Protein AF-A0A8H7RGZ1-F1 (afdb_monomer_lite)

Secondary structure (DSSP, 8-state):
-----------PPPPPP-----------------------------------------------------B-TTT--B--TTT-TTS--HHHHHHHHS-----BHHHHHHHHTGGGT--HHHHHHHHHHTTEEEEEEEEEPTT-S-EEEEEEEEEHHHHHHHHHHS-EEETTEESSSSEEEEEPBPP-----------HHHHHHHHHHHHHHHHHTSS-TTHHHHH--EEE--HHHHHHHTS-TTT-GGGGGGHHHHTTT-EEE-SS-EEEEEEEEEEES-TTT-TT----GGGS-SSTT--EEEEEEEESSSSEEEEEEEE-SSEEEEEEEEEEESSS-EEEESSS---SS----TTT-EEEEEHHHHHHHHHHHHHT--PPP-GGGS----S-TTSGGGGS--EEE-GGG-STTTSPP-TTTGGGS-STTTT--TT-HHHHHHHHHHHHHHHHHHSTTEEESTTTHHHHHHHHHHHHHHTT-GGGHHHHHHHHHHHHHHHHHSEEEHHHHHHHHTTHHHHHHTHHHHHHHHHHHHHHHHHHHHHHH-

Foldseek 3Di:
DYDDDDDDDDDDDDDDDDDDDDDDDDDDDDDDDDDDDDDDDDDDDDDDDDDDDDDDDDDDDDDPDDPQLLAQLQQRHGDDSVPCPPSHDPVRVVVVPDDDDAAAQLRLLCVQCVVPPDDSVRSSVCLVVQQWWWKWKWADDRPDPDTDIHIHTDRLVRVVVVPVVFDAPDLFAGDRHSMTIGTHDYDPDDDPDDDDDDPPVVVVSQVSLVLNQCSNFLFNQLCVQQADKDFDDQLVLCLQLPQCVVPLLLLLLPFLQQAQKWKDDPPWIKGQFKKFKAWCDCVSAVPHDVDPPQEDPDQSDKFWAFDFDDPVHGTATWTWTDHPTMIMTRQWMWITHNAIFIHHGRHDDDPDRDDDRVRITIMTHPVSVVVSSVCVVVVHHDDDDLLLADQDLDDLLDLNNLDSRMDGNPLQSDLLQHQDHLQSLLVDDQPQLQHDPLGLSNLLSPVVVLQSCCVVPPVQKDFPVSCVVSCVVCVVSLVVCVPPPVCVLVNQLVVVLVVVCVVPRIDRSSVSCVVRVSSVSRVVNPVSSVSNRVSSRVVNSVSSSVVRD

Organism: NCBI:txid64648

Sequence (549 aa):
MPQDPTQDSDKSSQPLQVSKDIKFKVKDVSEAEDQGEDQGEDQGEDQGEDQGEDQGDENEQLSCQPANRSYCMYCFVKIHPTRNKSGICQKCKKRKFENCSSFTFAEGSKRALLQANFDSNQAIQYAMLGKCQPVKLEFFKQQSEDVVEMECLLSNEAALKLSSSIPFKSDLVSGVIPSRVSFSTEDKTKLLTTNNNNNIQDQSNHEAVFQMSIRNSAVPSLINKLGPYKMIGKDILNVLNFDYRQNPRLLSLIPSVFDGAIIQDNYFTLLILTSEVYSRSNNVDSHSESTEFSLPNEPEEISCGIYLKSDGGVEVPKLIIGTTTLNLLIVSSVEVGKVVEANVGPGVKFSKNKLNSSICRILIRTDCEEKALEQFENGTQDKTSLDNLRQMTSHFTKMSTYKTWRSSLDKFSTPLTMPATSFTLCSLPSNGYGFGPDSLALISSHLLQLFALAVMNHKSILQEADMEDYFVEYGPILSTKAKLRDWENLIKINTNLKTEIEKNGFINIIEFCHKNQVSSMAKGLSSVISTANVKICKNIEDKFISLYK

pLDDT: mean 81.57, std 20.49, range [30.77, 98.69]

Structure (mmCIF, N/CA/C/O backbone):
data_AF-A0A8H7RGZ1-F1
#
_entry.id   AF-A0A8H7RGZ1-F1
#
loop_
_atom_site.group_PDB
_atom_site.id
_atom_site.type_symbol
_atom_site.label_atom_id
_atom_site.label_alt_id
_atom_site.label_comp_id
_atom_site.label_asym_id
_atom_site.label_entity_id
_atom_site.label_seq_id
_atom_site.pdbx_PDB_ins_code
_atom_site.Cartn_x
_atom_site.Cartn_y
_atom_site.Cartn_z
_atom_site.occupancy
_atom_site.B_iso_or_equiv
_atom_site.auth_seq_id
_atom_site.auth_comp_id
_atom_site.auth_asym_id
_atom_site.auth_atom_id
_atom_site.pdbx_PDB_model_num
ATOM 1 N N . MET A 1 1 ? -53.041 48.632 -4.807 1.00 34.84 1 MET A N 1
ATOM 2 C CA . MET A 1 1 ? -52.870 49.811 -3.922 1.00 34.84 1 MET A CA 1
ATOM 3 C C . MET A 1 1 ? -51.431 49.800 -3.404 1.00 34.84 1 MET A C 1
ATOM 5 O O . MET A 1 1 ? -50.909 48.703 -3.278 1.00 34.84 1 MET A O 1
ATOM 9 N N . PRO A 1 2 ? -50.760 50.955 -3.261 1.00 54.50 2 PRO A N 1
ATOM 10 C CA . PRO A 1 2 ? -49.769 51.386 -4.259 1.00 54.50 2 PRO A CA 1
ATOM 11 C C . PRO A 1 2 ? -48.344 51.654 -3.704 1.00 54.50 2 PRO A C 1
ATOM 13 O O . PRO A 1 2 ? -48.144 51.606 -2.499 1.00 54.50 2 PRO A O 1
ATOM 16 N N . GLN A 1 3 ? -47.448 52.042 -4.630 1.00 35.94 3 GLN A N 1
ATOM 17 C CA . GLN A 1 3 ? -46.237 52.891 -4.505 1.00 35.94 3 GLN A CA 1
ATOM 18 C C . GLN A 1 3 ? -44.843 52.266 -4.240 1.00 35.94 3 GLN A C 1
ATOM 20 O O . GLN A 1 3 ? -44.547 51.763 -3.163 1.00 35.94 3 GLN A O 1
ATOM 25 N N . ASP A 1 4 ? -43.986 52.430 -5.261 1.00 45.44 4 ASP A N 1
ATOM 26 C CA . ASP A 1 4 ? -42.522 52.672 -5.238 1.00 45.44 4 ASP A CA 1
ATOM 27 C C . ASP A 1 4 ? -42.153 53.877 -4.329 1.00 45.44 4 ASP A C 1
ATOM 29 O O . ASP A 1 4 ? -43.046 54.713 -4.132 1.00 45.44 4 ASP A O 1
ATOM 33 N N . PRO A 1 5 ? -40.894 54.083 -3.837 1.00 59.34 5 PRO A N 1
ATOM 34 C CA . PRO A 1 5 ? -39.700 54.163 -4.705 1.00 59.34 5 PRO A CA 1
ATOM 35 C C . PRO A 1 5 ? -38.292 53.832 -4.117 1.00 59.34 5 PRO A C 1
ATOM 37 O O . PRO A 1 5 ? -38.061 53.705 -2.918 1.00 59.34 5 PRO A O 1
ATOM 40 N N . THR A 1 6 ? -37.341 53.779 -5.057 1.00 50.62 6 THR A N 1
ATOM 41 C CA . THR A 1 6 ? -35.862 53.901 -5.027 1.00 50.62 6 THR A CA 1
ATOM 42 C C . THR A 1 6 ? -35.204 54.801 -3.962 1.00 50.62 6 THR A C 1
ATOM 44 O O . THR A 1 6 ? -35.704 55.901 -3.733 1.00 50.62 6 THR A O 1
ATOM 47 N N . GLN A 1 7 ? -33.981 54.446 -3.509 1.00 39.50 7 GLN A N 1
ATOM 48 C CA . GLN A 1 7 ? -32.780 55.317 -3.593 1.00 39.50 7 GLN A CA 1
ATOM 49 C C . GLN A 1 7 ? -31.446 54.646 -3.183 1.00 39.50 7 GLN A C 1
ATOM 51 O O . GLN A 1 7 ? -31.382 53.854 -2.245 1.00 39.50 7 GLN A O 1
ATOM 56 N N . ASP A 1 8 ? -30.399 55.032 -3.919 1.00 41.34 8 ASP A N 1
ATOM 57 C CA . ASP A 1 8 ? -28.975 54.683 -3.836 1.00 41.34 8 ASP A CA 1
ATOM 58 C C . ASP A 1 8 ? -28.257 55.093 -2.537 1.00 41.34 8 ASP A C 1
ATOM 60 O O . ASP A 1 8 ? -28.586 56.103 -1.918 1.00 41.34 8 ASP A O 1
ATOM 64 N N . SER A 1 9 ? -27.155 54.401 -2.211 1.00 37.19 9 SER A N 1
ATOM 65 C CA . SER A 1 9 ? -25.931 55.092 -1.765 1.00 37.19 9 SER A CA 1
ATOM 66 C C . SER A 1 9 ? -24.658 54.251 -1.936 1.00 37.19 9 SER A C 1
ATOM 68 O O . SER A 1 9 ? -24.521 53.147 -1.409 1.00 37.19 9 SER A O 1
ATOM 70 N N . ASP A 1 10 ? -23.717 54.853 -2.661 1.00 37.94 10 ASP A N 1
ATOM 71 C CA . ASP A 1 10 ? -22.305 54.514 -2.808 1.00 37.94 10 ASP A CA 1
ATOM 72 C C . ASP A 1 10 ? -21.583 54.264 -1.478 1.00 37.94 10 ASP A C 1
ATOM 74 O O . ASP A 1 10 ? -21.657 55.086 -0.559 1.00 37.94 10 ASP A O 1
ATOM 78 N N . LYS A 1 11 ? -20.730 53.229 -1.432 1.00 39.59 11 LYS A N 1
ATOM 79 C CA . LYS A 1 11 ? -19.515 53.262 -0.605 1.00 39.59 11 LYS A CA 1
ATOM 80 C C . LYS A 1 11 ? -18.303 52.725 -1.353 1.00 39.59 11 LYS A C 1
ATOM 82 O O . LYS A 1 11 ? -18.239 51.579 -1.788 1.00 39.59 11 LYS A O 1
ATOM 87 N N . SER A 1 12 ? -17.342 53.630 -1.446 1.00 34.97 12 SER A N 1
ATOM 88 C CA . SER A 1 12 ? -16.018 53.527 -2.020 1.00 34.97 12 SER A CA 1
ATOM 89 C C . SER A 1 12 ? -15.136 52.485 -1.330 1.00 34.97 12 SER A C 1
ATOM 91 O O . SER A 1 12 ? -15.039 52.392 -0.107 1.00 34.97 12 SER A O 1
ATOM 93 N N . SER A 1 13 ? -14.432 51.731 -2.164 1.00 36.06 13 SER A N 1
ATOM 94 C CA . SER A 1 13 ? -13.333 50.836 -1.828 1.00 36.06 13 SER A CA 1
ATOM 95 C C . SER A 1 13 ? -12.060 51.624 -1.490 1.00 36.06 13 SER A C 1
ATOM 97 O O . SER A 1 13 ? -11.525 52.335 -2.341 1.00 36.06 13 SER A O 1
ATOM 99 N N . GLN A 1 14 ? -11.546 51.460 -0.268 1.00 38.09 14 GLN A N 1
ATOM 100 C CA . GLN A 1 14 ? -10.175 51.828 0.105 1.00 38.09 14 GLN A CA 1
ATOM 101 C C . GLN A 1 14 ? -9.257 50.592 0.038 1.00 38.09 14 GLN A C 1
ATOM 103 O O . GLN A 1 14 ? -9.664 49.521 0.495 1.00 38.09 14 GLN A O 1
ATOM 108 N N . PRO A 1 15 ? -8.024 50.704 -0.488 1.00 36.62 15 PRO A N 1
ATOM 109 C CA . PRO A 1 15 ? -7.062 49.608 -0.481 1.00 36.62 15 PRO A CA 1
ATOM 110 C C . PRO A 1 15 ? -6.310 49.518 0.857 1.00 36.62 15 PRO A C 1
ATOM 112 O O . PRO A 1 15 ? -5.770 50.504 1.359 1.00 36.62 15 PRO A O 1
ATOM 115 N N . LEU A 1 16 ? -6.242 48.302 1.405 1.00 34.31 16 LEU A N 1
ATOM 116 C CA . LEU A 1 16 ? -5.411 47.941 2.553 1.00 34.31 16 LEU A CA 1
ATOM 117 C C . LEU A 1 16 ? -3.921 48.052 2.195 1.00 34.31 16 LEU A C 1
ATOM 119 O O . LEU A 1 16 ? -3.409 47.321 1.348 1.00 34.31 16 LEU A O 1
ATOM 123 N N . GLN A 1 17 ? -3.225 48.958 2.881 1.00 32.41 17 GLN A N 1
ATOM 124 C CA . GLN A 1 17 ? -1.767 48.993 2.960 1.00 32.41 17 GLN A CA 1
ATOM 125 C C . GLN A 1 17 ? -1.276 47.813 3.809 1.00 32.41 17 GLN A C 1
ATOM 127 O O . GLN A 1 17 ? -1.617 47.713 4.986 1.00 32.41 17 GLN A O 1
ATOM 132 N N . VAL A 1 18 ? -0.440 46.945 3.236 1.00 37.47 18 VAL A N 1
ATOM 133 C CA . VAL A 1 18 ? 0.321 45.937 3.989 1.00 37.47 18 VAL A CA 1
ATOM 134 C C . VAL A 1 18 ? 1.748 46.449 4.167 1.00 37.47 18 VAL A C 1
ATOM 136 O O . VAL A 1 18 ? 2.496 46.624 3.204 1.00 37.47 18 VAL A O 1
ATOM 139 N N . SER A 1 19 ? 2.111 46.723 5.418 1.00 33.00 19 SER A N 1
ATOM 140 C CA . SER A 1 19 ? 3.448 47.130 5.838 1.00 33.00 19 SER A CA 1
ATOM 141 C C . SER A 1 19 ? 4.365 45.920 6.047 1.00 33.00 19 SER A C 1
ATOM 143 O O . SER A 1 19 ? 4.074 45.046 6.856 1.00 33.00 19 SER A O 1
ATOM 145 N N . LYS A 1 20 ? 5.467 45.927 5.296 1.00 36.19 20 LYS A N 1
ATOM 146 C CA . LYS A 1 20 ? 6.879 45.738 5.681 1.00 36.19 20 LYS A CA 1
ATOM 147 C C . LYS A 1 20 ? 7.283 44.887 6.909 1.00 36.19 20 LYS A C 1
ATOM 149 O O . LYS A 1 20 ? 6.821 45.085 8.025 1.00 36.19 20 LYS A O 1
ATOM 154 N N . ASP A 1 21 ? 8.354 44.131 6.638 1.00 32.66 21 ASP A N 1
ATOM 155 C CA . ASP A 1 21 ? 9.477 43.735 7.505 1.00 32.66 21 ASP A CA 1
ATOM 156 C C . ASP A 1 21 ? 9.348 42.461 8.357 1.00 32.66 21 ASP A C 1
ATOM 158 O O . ASP A 1 21 ? 9.073 42.495 9.553 1.00 32.66 21 ASP A O 1
ATOM 162 N N . ILE A 1 22 ? 9.737 41.324 7.762 1.00 31.81 22 ILE A N 1
ATOM 163 C CA . ILE A 1 22 ? 10.218 40.147 8.501 1.00 31.81 22 ILE A CA 1
ATOM 164 C C . ILE A 1 22 ? 11.738 40.059 8.319 1.00 31.81 22 ILE A C 1
ATOM 166 O O . ILE A 1 22 ? 12.242 39.716 7.251 1.00 31.81 22 ILE A O 1
ATOM 170 N N . LYS A 1 23 ? 12.474 40.390 9.386 1.00 31.72 23 LYS A N 1
ATOM 171 C CA . LYS A 1 23 ? 13.922 40.173 9.515 1.00 31.72 23 LYS A CA 1
ATOM 172 C C . LYS A 1 23 ? 14.177 38.736 9.974 1.00 31.72 23 LYS A C 1
ATOM 174 O O . LYS A 1 23 ? 13.813 38.381 11.092 1.00 31.72 23 LYS A O 1
ATOM 179 N N . PHE A 1 24 ? 14.862 37.939 9.157 1.00 30.77 24 PHE A N 1
ATOM 180 C CA . PHE A 1 24 ? 15.438 36.667 9.594 1.00 30.77 24 PHE A CA 1
ATOM 181 C C . PHE A 1 24 ? 16.748 36.927 10.349 1.00 30.77 24 PHE A C 1
ATOM 183 O O . PHE A 1 24 ? 17.701 37.469 9.792 1.00 30.77 24 PHE A O 1
ATOM 190 N N . LYS A 1 25 ? 16.790 36.548 11.631 1.00 31.67 25 LYS A N 1
ATOM 191 C CA . LYS A 1 25 ? 18.030 36.407 12.405 1.00 31.67 25 LYS A CA 1
ATOM 192 C C . LYS A 1 25 ? 18.551 34.986 12.197 1.00 31.67 25 LYS A C 1
ATOM 194 O O . LYS A 1 25 ? 17.962 34.038 12.708 1.00 31.67 25 LYS A O 1
ATOM 199 N N . VAL A 1 26 ? 19.647 34.868 11.458 1.00 32.03 26 VAL A N 1
ATOM 200 C CA . VAL A 1 26 ? 20.507 33.681 11.452 1.00 32.03 26 VAL A CA 1
ATOM 201 C C . VAL A 1 26 ? 21.224 33.653 12.802 1.00 32.03 26 VAL A C 1
ATOM 203 O O . VAL A 1 26 ? 21.794 34.661 13.220 1.00 32.03 26 VAL A O 1
ATOM 206 N N . LYS A 1 27 ? 21.106 32.541 13.528 1.00 34.25 27 LYS A N 1
ATOM 207 C CA . LYS A 1 27 ? 21.882 32.278 14.739 1.00 34.25 27 LYS A CA 1
ATOM 208 C C . LYS A 1 27 ? 22.965 31.281 14.358 1.00 34.25 27 LYS A C 1
ATOM 210 O O . LYS A 1 27 ? 22.652 30.127 14.077 1.00 34.25 27 LYS A O 1
ATOM 215 N N . ASP A 1 28 ? 24.197 31.767 14.342 1.00 31.91 28 ASP A N 1
ATOM 216 C CA . ASP A 1 28 ? 25.404 30.955 14.313 1.00 31.91 28 ASP A CA 1
ATOM 217 C C . ASP A 1 28 ? 25.437 30.075 15.568 1.00 31.91 28 ASP A C 1
ATOM 219 O O . ASP A 1 28 ? 25.256 30.564 16.689 1.00 31.91 28 ASP A O 1
ATOM 223 N N . VAL A 1 29 ? 25.627 28.772 15.373 1.00 35.59 29 VAL A N 1
ATOM 224 C CA . VAL A 1 29 ? 25.984 27.841 16.444 1.00 35.59 29 VAL A CA 1
ATOM 225 C C . VAL A 1 29 ? 27.443 27.491 16.224 1.00 35.59 29 VAL A C 1
ATOM 227 O O . VAL A 1 29 ? 27.803 26.841 15.247 1.00 35.59 29 VAL A O 1
ATOM 230 N N . SER A 1 30 ? 28.254 28.025 17.128 1.00 35.41 30 SER A N 1
ATOM 231 C CA . SER A 1 30 ? 29.681 27.807 17.260 1.00 35.41 30 SER A CA 1
ATOM 232 C C . SER A 1 30 ? 29.998 26.382 17.698 1.00 35.41 30 SER A C 1
ATOM 234 O O . SER A 1 30 ? 29.282 25.780 18.500 1.00 35.41 30 SER A O 1
ATOM 236 N N . GLU A 1 31 ? 31.125 25.925 17.172 1.00 40.16 31 GLU A N 1
ATOM 237 C CA . GLU A 1 31 ? 31.897 24.745 17.525 1.00 40.16 31 GLU A CA 1
ATOM 238 C C . GLU A 1 31 ? 32.090 24.602 19.041 1.00 40.16 31 GLU A C 1
ATOM 240 O O . GLU A 1 31 ? 32.381 25.568 19.749 1.00 40.16 31 GLU A O 1
ATOM 245 N N . ALA A 1 32 ? 31.954 23.368 19.518 1.00 36.84 32 ALA A N 1
ATOM 246 C CA . ALA A 1 32 ? 32.536 22.913 20.767 1.00 36.84 32 ALA A CA 1
ATOM 247 C C . ALA A 1 32 ? 33.279 21.612 20.454 1.00 36.84 32 ALA A C 1
ATOM 249 O O . ALA A 1 32 ? 32.672 20.562 20.239 1.00 36.84 32 ALA A O 1
ATOM 250 N N . GLU A 1 33 ? 34.597 21.744 20.348 1.00 40.12 33 GLU A N 1
ATOM 251 C CA . GLU A 1 33 ? 35.553 20.663 20.536 1.00 40.12 33 GLU A CA 1
ATOM 252 C C . GLU A 1 33 ? 35.446 20.194 21.990 1.00 40.12 33 GLU A C 1
ATOM 254 O O . GLU A 1 33 ? 35.499 21.029 22.893 1.00 40.12 33 GLU A O 1
ATOM 259 N N . ASP A 1 34 ? 35.317 18.887 22.229 1.00 40.59 34 ASP A N 1
ATOM 260 C CA . ASP A 1 34 ? 35.819 18.320 23.479 1.00 40.59 34 ASP A CA 1
ATOM 261 C C . ASP A 1 34 ? 36.132 16.819 23.367 1.00 40.59 34 ASP A C 1
ATOM 263 O O . ASP A 1 34 ? 35.253 15.994 23.129 1.00 40.59 34 ASP A O 1
ATOM 267 N N . GLN A 1 35 ? 37.430 16.551 23.528 1.00 34.41 35 GLN A N 1
ATOM 268 C CA . GLN A 1 35 ? 38.086 15.485 24.294 1.00 34.41 35 GLN A CA 1
ATOM 269 C C . GLN A 1 35 ? 37.734 14.002 24.087 1.00 34.41 35 GLN A C 1
ATOM 271 O O . GLN A 1 35 ? 36.604 13.556 24.258 1.00 34.41 35 GLN A O 1
ATOM 276 N N . GLY A 1 36 ? 38.808 13.212 23.953 1.00 36.19 36 GLY A N 1
ATOM 277 C CA . GLY A 1 36 ? 38.888 11.906 24.607 1.00 36.19 36 GLY A CA 1
ATOM 278 C C . GLY A 1 36 ? 39.491 10.794 23.762 1.00 36.19 36 GLY A C 1
ATOM 279 O O . GLY A 1 36 ? 38.786 9.859 23.397 1.00 36.19 36 GLY A O 1
ATOM 280 N N . GLU A 1 37 ? 40.791 10.873 23.476 1.00 40.88 37 GLU A N 1
ATOM 281 C CA . GLU A 1 37 ? 41.588 9.665 23.254 1.00 40.88 37 GLU A CA 1
ATOM 282 C C . GLU A 1 37 ? 41.690 8.929 24.593 1.00 40.88 37 GLU A C 1
ATOM 284 O O . GLU A 1 37 ? 42.192 9.501 25.559 1.00 40.88 37 GLU A O 1
ATOM 289 N N . ASP A 1 38 ? 41.235 7.678 24.656 1.00 46.94 38 ASP A N 1
ATOM 290 C CA . ASP A 1 38 ? 41.711 6.762 25.685 1.00 46.94 38 ASP A CA 1
ATOM 291 C C . ASP A 1 38 ? 41.935 5.369 25.100 1.00 46.94 38 ASP A C 1
ATOM 293 O O . ASP A 1 38 ? 41.128 4.826 24.339 1.00 46.94 38 ASP A O 1
ATOM 297 N N . GLN A 1 39 ? 43.119 4.859 25.411 1.00 43.56 39 GLN A N 1
ATOM 298 C CA . GLN A 1 39 ? 43.679 3.601 24.955 1.00 43.56 39 GLN A CA 1
ATOM 299 C C . GLN A 1 39 ? 43.186 2.491 25.882 1.00 43.56 39 GLN A C 1
ATOM 301 O O . GLN A 1 39 ? 43.186 2.638 27.099 1.00 43.56 39 GLN A O 1
ATOM 306 N N . GLY A 1 40 ? 42.803 1.357 25.309 1.00 39.25 40 GLY A N 1
ATOM 307 C CA . GLY A 1 40 ? 42.419 0.175 26.069 1.00 39.25 40 GLY A CA 1
ATOM 308 C C . GLY A 1 40 ? 42.703 -1.069 25.254 1.00 39.25 40 GLY A C 1
ATOM 309 O O . GLY A 1 40 ? 41.854 -1.536 24.501 1.00 39.25 40 GLY A O 1
ATOM 310 N N . GLU A 1 41 ? 43.941 -1.538 25.365 1.00 41.81 41 GLU A N 1
ATOM 311 C CA . GLU A 1 41 ? 44.360 -2.884 25.003 1.00 41.81 41 GLU A CA 1
ATOM 312 C C . GLU A 1 41 ? 43.491 -3.897 25.759 1.00 41.81 41 GLU A C 1
ATOM 314 O O . GLU A 1 41 ? 43.337 -3.777 26.972 1.00 41.81 41 GLU A O 1
ATOM 319 N N . ASP A 1 42 ? 42.968 -4.915 25.073 1.00 48.38 42 ASP A N 1
ATOM 320 C CA . ASP A 1 42 ? 42.722 -6.184 25.750 1.00 48.38 42 ASP A CA 1
ATOM 321 C C . ASP A 1 42 ? 42.989 -7.356 24.803 1.00 48.38 42 ASP A C 1
ATOM 323 O O . ASP A 1 42 ? 42.398 -7.499 23.727 1.00 48.38 42 ASP A O 1
ATOM 327 N N . GLN A 1 43 ? 43.982 -8.142 25.208 1.00 43.94 43 GLN A N 1
ATOM 328 C CA . GLN A 1 43 ? 44.409 -9.391 24.607 1.00 43.94 43 GLN A CA 1
ATOM 329 C C . GLN A 1 43 ? 43.594 -10.503 25.263 1.00 43.94 43 GLN A C 1
ATOM 331 O O . GLN A 1 43 ? 43.624 -10.663 26.478 1.00 43.94 43 GLN A O 1
ATOM 336 N N . GLY A 1 44 ? 42.893 -11.293 24.458 1.00 41.53 44 GLY A N 1
ATOM 337 C CA . GLY A 1 44 ? 42.180 -12.479 24.919 1.00 41.53 44 GLY A CA 1
ATOM 338 C C . GLY A 1 44 ? 42.362 -13.600 23.915 1.00 41.53 44 GLY A C 1
ATOM 339 O O . GLY A 1 44 ? 41.543 -13.776 23.016 1.00 41.53 44 GLY A O 1
ATOM 340 N N . GLU A 1 45 ? 43.487 -14.295 24.039 1.00 42.09 45 GLU A N 1
ATOM 341 C CA . GLU A 1 45 ? 43.703 -15.620 23.472 1.00 42.09 45 GLU A CA 1
ATOM 342 C C . GLU A 1 45 ? 42.671 -16.580 24.075 1.00 42.09 45 GLU A C 1
ATOM 344 O O . GLU A 1 45 ? 42.532 -16.630 25.294 1.00 42.09 45 GLU A O 1
ATOM 349 N N . ASP A 1 46 ? 41.980 -17.368 23.249 1.00 48.88 46 ASP A N 1
ATOM 350 C CA . ASP A 1 46 ? 41.424 -18.628 23.735 1.00 48.88 46 ASP A CA 1
ATOM 351 C C . ASP A 1 46 ? 41.546 -19.706 22.655 1.00 48.88 46 ASP A C 1
ATOM 353 O O . ASP A 1 46 ? 40.946 -19.648 21.575 1.00 48.88 46 ASP A O 1
ATOM 357 N N . GLN A 1 47 ? 42.438 -20.649 22.947 1.00 42.19 47 GLN A N 1
ATOM 358 C CA . GLN A 1 47 ? 42.697 -21.864 22.194 1.00 42.19 47 GLN A CA 1
ATOM 359 C C . GLN A 1 47 ? 41.800 -22.957 22.777 1.00 42.19 47 GLN A C 1
ATOM 361 O O . GLN A 1 47 ? 42.057 -23.464 23.862 1.00 42.19 47 GLN A O 1
ATOM 366 N N . GLY A 1 48 ? 40.755 -23.332 22.043 1.00 41.75 48 GLY A N 1
ATOM 367 C CA . GLY A 1 48 ? 39.988 -24.546 22.304 1.00 41.75 48 GLY A CA 1
ATOM 368 C C . GLY A 1 48 ? 40.425 -25.648 21.350 1.00 41.75 48 GLY A C 1
ATOM 369 O O . GLY A 1 48 ? 39.893 -25.753 20.245 1.00 41.75 48 GLY A O 1
ATOM 370 N N . GLU A 1 49 ? 41.420 -26.430 21.763 1.00 42.34 49 GLU A N 1
ATOM 371 C CA . GLU A 1 49 ? 41.678 -27.764 21.225 1.00 42.34 49 GLU A CA 1
ATOM 372 C C . GLU A 1 49 ? 40.527 -28.684 21.648 1.00 42.34 49 GLU A C 1
ATOM 374 O O . GLU A 1 49 ? 40.230 -28.781 22.836 1.00 42.34 49 GLU A O 1
ATOM 379 N N . ASP A 1 50 ? 39.900 -29.380 20.699 1.00 52.03 50 ASP A N 1
ATOM 380 C CA . ASP A 1 50 ? 39.109 -30.564 21.022 1.00 52.03 50 ASP A CA 1
ATOM 381 C C . ASP A 1 50 ? 39.466 -31.678 20.034 1.00 52.03 50 ASP A C 1
ATOM 383 O O . ASP A 1 50 ? 39.247 -31.583 18.821 1.00 52.03 50 ASP A O 1
ATOM 387 N N . GLN A 1 51 ? 40.131 -32.696 20.578 1.00 46.72 51 GLN A N 1
ATOM 388 C CA . GLN A 1 51 ? 40.461 -33.951 19.923 1.00 46.72 51 GLN A CA 1
ATOM 389 C C . GLN A 1 51 ? 39.338 -34.944 20.220 1.00 46.72 51 GLN A C 1
ATOM 391 O O . GLN A 1 51 ? 39.019 -35.204 21.376 1.00 46.72 51 GLN A O 1
ATOM 396 N N . GLY A 1 52 ? 38.788 -35.545 19.171 1.00 42.91 52 GLY A N 1
ATOM 397 C CA . GLY A 1 52 ? 37.842 -36.648 19.275 1.00 42.91 52 GLY A CA 1
ATOM 398 C C . GLY A 1 52 ? 37.931 -37.527 18.038 1.00 42.91 52 GLY A C 1
ATOM 399 O O . GLY A 1 52 ? 37.272 -37.269 17.033 1.00 42.91 52 GLY A O 1
ATOM 400 N N . GLU A 1 53 ? 38.798 -38.532 18.117 1.00 43.31 53 GLU A N 1
ATOM 401 C CA . GLU A 1 53 ? 38.811 -39.724 17.268 1.00 43.31 53 GLU A CA 1
ATOM 402 C C . GLU A 1 53 ? 37.464 -40.464 17.427 1.00 43.31 53 GLU A C 1
ATOM 404 O O . GLU A 1 53 ? 36.948 -40.572 18.536 1.00 43.31 53 GLU A O 1
ATOM 409 N N . ASP A 1 54 ? 36.843 -40.976 16.360 1.00 42.16 54 ASP A N 1
ATOM 410 C CA . ASP A 1 54 ? 37.133 -42.318 15.833 1.00 42.16 54 ASP A CA 1
ATOM 411 C C . ASP A 1 54 ? 35.998 -42.876 14.934 1.00 42.16 54 ASP A C 1
ATOM 413 O O . ASP A 1 54 ? 34.812 -42.692 15.192 1.00 42.16 54 ASP A O 1
ATOM 417 N N . GLN A 1 55 ? 36.439 -43.625 13.916 1.00 38.34 55 GLN A N 1
ATOM 418 C CA . GLN A 1 55 ? 35.804 -44.761 13.218 1.00 38.34 55 GLN A CA 1
ATOM 419 C C . GLN A 1 55 ? 34.509 -44.638 12.379 1.00 38.34 55 GLN A C 1
ATOM 421 O O . GLN A 1 55 ? 33.417 -44.367 12.864 1.00 38.34 55 GLN A O 1
ATOM 426 N N . GLY A 1 56 ? 34.648 -45.108 11.127 1.00 36.75 56 GLY A N 1
ATOM 427 C CA . GLY A 1 56 ? 33.744 -46.123 10.564 1.00 36.75 56 GLY A CA 1
ATOM 428 C C . GLY A 1 56 ? 32.754 -45.658 9.497 1.00 36.75 56 GLY A C 1
ATOM 429 O O . GLY A 1 56 ? 31.654 -45.226 9.813 1.00 36.75 56 GLY A O 1
ATOM 430 N N . ASP A 1 57 ? 33.127 -45.784 8.223 1.00 36.47 57 ASP A N 1
ATOM 431 C CA . ASP A 1 57 ? 32.577 -46.826 7.337 1.00 36.47 57 ASP A CA 1
ATOM 432 C C . ASP A 1 57 ? 32.590 -46.436 5.856 1.00 36.47 57 ASP A C 1
ATOM 434 O O . ASP A 1 57 ? 32.207 -45.351 5.413 1.00 36.47 57 ASP A O 1
ATOM 438 N N . GLU A 1 58 ? 33.081 -47.406 5.098 1.00 44.81 58 GLU A N 1
ATOM 439 C CA . GLU A 1 58 ? 33.241 -47.449 3.661 1.00 44.81 58 GLU A CA 1
ATOM 440 C C . GLU A 1 58 ? 31.884 -47.355 2.952 1.00 44.81 58 GLU A C 1
ATOM 442 O O . GLU A 1 58 ? 30.973 -48.146 3.192 1.00 44.81 58 GLU A O 1
ATOM 447 N N . ASN A 1 59 ? 31.764 -46.425 2.005 1.00 39.53 59 ASN A N 1
ATOM 448 C CA . ASN A 1 59 ? 30.869 -46.611 0.869 1.00 39.53 59 ASN A CA 1
ATOM 449 C C . ASN A 1 59 ? 31.407 -45.855 -0.347 1.00 39.53 59 ASN A C 1
ATOM 451 O O . ASN A 1 59 ? 31.255 -44.641 -0.499 1.00 39.53 59 ASN A O 1
ATOM 455 N N . GLU A 1 60 ? 32.057 -46.617 -1.225 1.00 44.19 60 GLU A N 1
ATOM 456 C CA . GLU A 1 60 ? 32.376 -46.225 -2.589 1.00 44.19 60 GLU A CA 1
ATOM 457 C C . GLU A 1 60 ? 31.078 -45.967 -3.368 1.00 44.19 60 GLU A C 1
ATOM 459 O O . GLU A 1 60 ? 30.412 -46.880 -3.852 1.00 44.19 60 GLU A O 1
ATOM 464 N N . GLN A 1 61 ? 30.739 -44.692 -3.551 1.00 38.31 61 GLN A N 1
ATOM 465 C CA . GLN A 1 61 ? 29.922 -44.255 -4.676 1.00 38.31 61 GLN A CA 1
ATOM 466 C C . GLN A 1 61 ? 30.756 -43.340 -5.566 1.00 38.31 61 GLN A C 1
ATOM 468 O O . GLN A 1 61 ? 31.169 -42.247 -5.173 1.00 38.31 61 GLN A O 1
ATOM 473 N N . LEU A 1 62 ? 31.006 -43.829 -6.784 1.00 44.22 62 LEU A N 1
ATOM 474 C CA . LEU A 1 62 ? 31.615 -43.109 -7.894 1.00 44.22 62 LEU A CA 1
ATOM 475 C C . LEU A 1 62 ? 30.950 -41.737 -8.080 1.00 44.22 62 LEU A C 1
ATOM 477 O O . LEU A 1 62 ? 29.903 -41.616 -8.715 1.00 44.22 62 LEU A O 1
ATOM 481 N N . SER A 1 63 ? 31.606 -40.691 -7.580 1.00 36.41 63 SER A N 1
ATOM 482 C CA . SER A 1 63 ? 31.350 -39.316 -7.989 1.00 36.41 63 SER A CA 1
ATOM 483 C C . SER A 1 63 ? 32.382 -38.923 -9.042 1.00 36.41 63 SER A C 1
ATOM 485 O O . SER A 1 63 ? 33.587 -39.143 -8.897 1.00 36.41 63 SER A O 1
ATOM 487 N N . CYS A 1 64 ? 31.897 -38.387 -10.158 1.00 38.31 64 CYS A N 1
ATOM 488 C CA . CYS A 1 64 ? 32.717 -37.876 -11.242 1.00 38.31 64 CYS A CA 1
ATOM 489 C C . CYS A 1 64 ? 33.729 -36.858 -10.693 1.00 38.31 64 CYS A C 1
ATOM 491 O O . CYS A 1 64 ? 33.344 -35.771 -10.259 1.00 38.31 64 CYS A O 1
ATOM 493 N N . GLN A 1 65 ? 35.022 -37.195 -10.724 1.00 34.81 65 GLN A N 1
ATOM 494 C CA . GLN A 1 65 ? 36.078 -36.255 -10.360 1.00 34.81 65 GLN A CA 1
ATOM 495 C C . GLN A 1 65 ? 35.959 -34.989 -11.225 1.00 34.81 65 GLN A C 1
ATOM 497 O O . GLN A 1 65 ? 35.948 -35.094 -12.457 1.00 34.81 65 GLN A O 1
ATOM 502 N N . PRO A 1 66 ? 35.891 -33.780 -10.635 1.00 43.22 66 PRO A N 1
ATOM 503 C CA . PRO A 1 66 ? 35.952 -32.562 -11.419 1.00 43.22 66 PRO A CA 1
ATOM 504 C C . PRO A 1 66 ? 37.342 -32.489 -12.045 1.00 43.22 66 PRO A C 1
ATOM 506 O O . PRO A 1 66 ? 38.351 -32.447 -11.341 1.00 43.22 66 PRO A O 1
ATOM 509 N N . ALA A 1 67 ? 37.386 -32.498 -13.378 1.00 46.09 67 ALA A N 1
ATOM 510 C CA . ALA A 1 67 ? 38.607 -32.378 -14.158 1.00 46.09 67 ALA A CA 1
ATOM 511 C C . ALA A 1 67 ? 39.530 -31.310 -13.552 1.00 46.09 67 ALA A C 1
ATOM 513 O O . ALA A 1 67 ? 39.132 -30.152 -13.393 1.00 46.09 67 ALA A O 1
ATOM 514 N N . ASN A 1 68 ? 40.752 -31.726 -13.204 1.00 49.88 68 ASN A N 1
ATOM 515 C CA . ASN A 1 68 ? 41.828 -30.887 -12.688 1.00 49.88 68 ASN A CA 1
ATOM 516 C C . ASN A 1 68 ? 41.918 -29.585 -13.498 1.00 49.88 68 ASN A C 1
ATOM 518 O O . ASN A 1 68 ? 42.509 -29.553 -14.581 1.00 49.88 68 ASN A O 1
ATOM 522 N N . ARG A 1 69 ? 41.351 -28.492 -12.968 1.00 57.06 69 ARG A N 1
ATOM 523 C CA . ARG A 1 69 ? 41.482 -27.143 -13.534 1.00 57.06 69 ARG A CA 1
ATOM 524 C C . ARG A 1 69 ? 42.898 -26.650 -13.263 1.00 57.06 69 ARG A C 1
ATOM 526 O O . ARG A 1 69 ? 43.138 -25.802 -12.411 1.00 57.06 69 ARG A O 1
ATOM 533 N N . SER A 1 70 ? 43.852 -27.216 -13.990 1.00 72.75 70 SER A N 1
ATOM 534 C CA . SER A 1 70 ? 45.253 -26.816 -13.946 1.00 72.75 70 SER A CA 1
ATOM 535 C C . SER A 1 70 ? 45.494 -25.507 -14.685 1.00 72.75 70 SER A C 1
ATOM 537 O O . SER A 1 70 ? 46.623 -25.046 -14.692 1.00 72.75 70 SER A O 1
ATOM 539 N N . TYR A 1 71 ? 44.466 -24.874 -15.261 1.00 75.94 71 TYR A N 1
ATOM 540 C CA . TYR A 1 71 ? 44.578 -23.647 -16.041 1.00 75.94 71 TYR A CA 1
ATOM 541 C C . TYR A 1 71 ? 43.580 -22.581 -15.586 1.00 75.94 71 TYR A C 1
ATOM 543 O O . TYR A 1 71 ? 42.443 -22.869 -15.217 1.00 75.94 71 TYR A O 1
ATOM 551 N N . CYS A 1 72 ? 44.032 -21.329 -15.608 1.00 76.62 72 CYS A N 1
ATOM 552 C CA . CYS A 1 72 ? 43.212 -20.152 -15.392 1.00 76.62 72 CYS A CA 1
ATOM 553 C C . CYS A 1 72 ? 42.076 -20.145 -16.409 1.00 76.62 72 CYS A C 1
ATOM 555 O O . CYS A 1 72 ? 42.327 -20.163 -17.610 1.00 76.62 72 CYS A O 1
ATOM 557 N N . MET A 1 73 ? 40.847 -20.010 -15.929 1.00 66.38 73 MET A N 1
ATOM 558 C CA . MET A 1 73 ? 39.633 -20.008 -16.746 1.00 66.38 73 MET A CA 1
ATOM 559 C C . MET A 1 73 ? 39.568 -18.853 -17.768 1.00 66.38 73 MET A C 1
ATOM 561 O O . MET A 1 73 ? 38.703 -18.855 -18.632 1.00 66.38 73 MET A O 1
ATOM 565 N N . TYR A 1 74 ? 40.466 -17.863 -17.670 1.00 63.31 74 TYR A N 1
ATOM 566 C CA . TYR A 1 74 ? 40.476 -16.663 -18.515 1.00 63.31 74 TYR A CA 1
ATOM 567 C C . TYR A 1 74 ? 41.642 -16.586 -19.493 1.00 63.31 74 TYR A C 1
ATOM 569 O O . TYR A 1 74 ? 41.465 -16.207 -20.644 1.00 63.31 74 TYR A O 1
ATOM 577 N N . CYS A 1 75 ? 42.850 -16.897 -19.032 1.00 69.31 75 CYS A N 1
ATOM 578 C CA . CYS A 1 75 ? 44.053 -16.776 -19.854 1.00 69.31 75 CYS A CA 1
ATOM 579 C C . CYS A 1 75 ? 44.701 -18.121 -20.163 1.00 69.31 75 CYS A C 1
ATOM 581 O O . CYS A 1 75 ? 45.768 -18.139 -20.768 1.00 69.31 75 CYS A O 1
ATOM 583 N N . PHE A 1 76 ? 44.098 -19.222 -19.699 1.00 70.06 76 PHE A N 1
ATOM 584 C CA . PHE A 1 76 ? 44.612 -20.581 -19.854 1.00 70.06 76 PHE A CA 1
ATOM 585 C C . PHE A 1 76 ? 46.068 -20.736 -19.387 1.00 70.06 76 PHE A C 1
ATOM 587 O O . PHE A 1 76 ? 46.781 -21.633 -19.816 1.00 70.06 76 PHE A O 1
ATOM 594 N N . VAL A 1 77 ? 46.533 -19.861 -18.487 1.00 76.25 77 VAL A N 1
ATOM 595 C CA . VAL A 1 77 ? 47.835 -19.991 -17.822 1.00 76.25 77 VAL A CA 1
ATOM 596 C C . VAL A 1 77 ? 47.713 -21.043 -16.742 1.00 76.25 77 VAL A C 1
ATOM 598 O O . VAL A 1 77 ? 46.737 -21.032 -15.992 1.00 76.25 77 VAL A O 1
ATOM 601 N N . LYS A 1 78 ? 48.708 -21.924 -16.631 1.00 80.69 78 LYS A N 1
ATOM 602 C CA . LYS A 1 78 ? 48.689 -22.990 -15.635 1.00 80.69 78 LYS A CA 1
ATOM 603 C C . LYS A 1 78 ? 48.566 -22.391 -14.223 1.00 80.69 78 LYS A C 1
ATOM 605 O O . LYS A 1 78 ? 49.395 -21.578 -13.822 1.00 80.69 78 LYS A O 1
ATOM 610 N N . ILE A 1 79 ? 47.516 -22.742 -13.486 1.00 83.19 79 ILE A N 1
ATOM 611 C CA . ILE A 1 79 ? 47.307 -22.361 -12.086 1.00 83.19 79 ILE A CA 1
ATOM 612 C C . ILE A 1 79 ? 47.519 -23.579 -11.203 1.00 83.19 79 ILE A C 1
ATOM 614 O O . ILE A 1 79 ? 47.162 -24.697 -11.567 1.00 83.19 79 ILE A O 1
ATOM 618 N N . HIS A 1 80 ? 48.104 -23.360 -10.029 1.00 80.00 80 HIS A N 1
ATOM 619 C CA . HIS A 1 80 ? 48.299 -24.438 -9.074 1.00 80.00 80 HIS A CA 1
ATOM 620 C C . HIS A 1 80 ? 46.931 -24.864 -8.507 1.00 80.00 80 HIS A C 1
ATOM 622 O O . 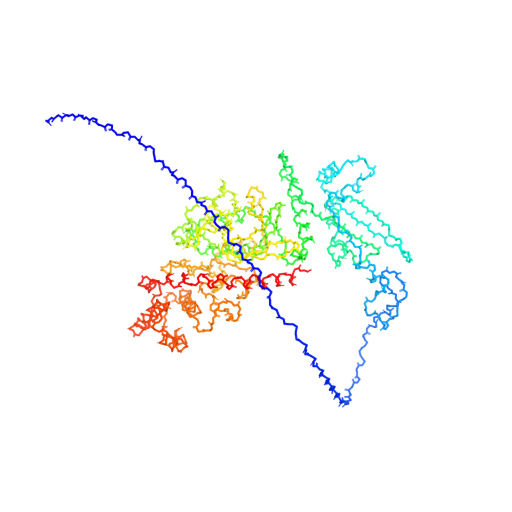HIS A 1 80 ? 46.295 -24.047 -7.830 1.00 80.00 80 HIS A O 1
ATOM 628 N N . PRO A 1 81 ? 46.466 -26.102 -8.758 1.00 71.62 81 PRO A N 1
ATOM 629 C CA . PRO A 1 81 ? 45.088 -26.504 -8.470 1.00 71.62 81 PRO A CA 1
ATOM 630 C C . PRO A 1 81 ? 44.749 -26.439 -6.972 1.00 71.62 81 PRO A C 1
ATOM 632 O O . PRO A 1 81 ? 43.634 -26.083 -6.609 1.00 71.62 81 PRO A O 1
ATOM 635 N N . THR A 1 82 ? 45.726 -26.667 -6.088 1.00 72.50 82 THR A N 1
ATOM 636 C CA . THR A 1 82 ? 45.513 -26.659 -4.627 1.00 72.50 82 THR A CA 1
ATOM 637 C C . THR A 1 82 ? 45.500 -25.269 -3.982 1.00 72.50 82 THR A C 1
ATOM 639 O O . THR A 1 82 ? 44.967 -25.113 -2.889 1.00 72.50 82 THR A O 1
ATOM 642 N N . ARG A 1 83 ? 46.061 -24.235 -4.630 1.00 69.62 83 ARG A N 1
ATOM 643 C CA . ARG A 1 83 ? 46.201 -22.887 -4.032 1.00 69.62 83 ARG A CA 1
ATOM 644 C C . ARG A 1 83 ? 45.169 -21.880 -4.527 1.00 69.62 83 ARG A C 1
ATOM 646 O O . ARG A 1 83 ? 45.160 -20.739 -4.075 1.00 69.62 83 ARG A O 1
ATOM 653 N N . ASN A 1 84 ? 44.319 -22.261 -5.477 1.00 71.38 84 ASN A N 1
ATOM 654 C CA . ASN A 1 84 ? 43.445 -21.309 -6.143 1.00 71.38 84 ASN A CA 1
ATOM 655 C C . ASN A 1 84 ? 42.062 -21.884 -6.447 1.00 71.38 84 ASN A C 1
ATOM 657 O O . ASN A 1 84 ? 41.729 -22.174 -7.596 1.00 71.38 84 ASN A O 1
ATOM 661 N N . LYS A 1 85 ? 41.232 -21.960 -5.400 1.00 77.38 85 LYS A N 1
ATOM 662 C CA . LYS A 1 85 ? 39.835 -22.418 -5.481 1.00 77.38 85 LYS A CA 1
ATOM 663 C C . LYS A 1 85 ? 38.991 -21.625 -6.494 1.00 77.38 85 LYS A C 1
ATOM 665 O O . LYS A 1 85 ? 38.000 -22.139 -6.993 1.00 77.38 85 LYS A O 1
ATOM 670 N N . SER A 1 86 ? 39.393 -20.396 -6.842 1.00 77.19 86 SER A N 1
ATOM 671 C CA . SER A 1 86 ? 38.648 -19.550 -7.787 1.00 77.19 86 SER A CA 1
ATOM 672 C C . SER A 1 86 ? 38.789 -19.966 -9.256 1.00 77.19 86 SER A C 1
ATOM 674 O O . SER A 1 86 ? 37.982 -19.551 -10.085 1.00 77.19 86 SER A O 1
ATOM 676 N N . GLY A 1 87 ? 39.823 -20.741 -9.611 1.00 77.94 87 GLY A N 1
ATOM 677 C CA . GLY A 1 87 ? 40.137 -21.043 -11.010 1.00 77.94 87 GLY A CA 1
ATOM 678 C C . GLY A 1 87 ? 40.688 -19.849 -11.814 1.00 77.94 87 GLY A C 1
ATOM 679 O O . GLY A 1 87 ? 40.705 -19.899 -13.043 1.00 77.94 87 GLY A O 1
ATOM 680 N N . ILE A 1 88 ? 41.120 -18.758 -11.162 1.00 74.56 88 ILE A N 1
ATOM 681 C CA . ILE A 1 88 ? 41.542 -17.495 -11.805 1.00 74.56 88 ILE A CA 1
ATOM 682 C C . ILE A 1 88 ? 42.943 -17.099 -11.326 1.00 74.56 88 ILE A C 1
ATOM 684 O O . ILE A 1 88 ? 43.127 -16.840 -10.141 1.00 74.56 88 ILE A O 1
ATOM 688 N N . CYS A 1 89 ? 43.946 -16.992 -12.206 1.00 81.94 89 CYS A N 1
ATOM 689 C CA . CYS A 1 89 ? 45.308 -16.605 -11.798 1.00 81.94 89 CYS A CA 1
ATOM 690 C C . CYS A 1 89 ? 45.370 -15.181 -11.204 1.00 81.94 89 CYS A C 1
ATOM 692 O O . CYS A 1 89 ? 44.537 -14.333 -11.526 1.00 81.94 89 CYS A O 1
ATOM 694 N N . GLN A 1 90 ? 46.380 -14.884 -10.373 1.00 79.38 90 GLN A N 1
ATOM 695 C CA . GLN A 1 90 ? 46.503 -13.565 -9.729 1.00 79.38 90 GLN A CA 1
ATOM 696 C C . GLN A 1 90 ? 46.565 -12.401 -10.731 1.00 79.38 90 GLN A C 1
ATOM 698 O O . GLN A 1 90 ? 45.961 -11.363 -10.474 1.00 79.38 90 GLN A O 1
ATOM 703 N N . LYS A 1 91 ? 47.207 -12.582 -11.897 1.00 75.56 91 LYS A N 1
ATOM 704 C CA . LYS A 1 91 ? 47.211 -11.573 -12.974 1.00 75.56 91 LYS A CA 1
ATOM 705 C C . LYS A 1 91 ? 45.793 -11.269 -13.473 1.00 75.56 91 LYS A C 1
ATOM 707 O O . LYS A 1 91 ? 45.412 -10.107 -13.553 1.00 75.56 91 LYS A O 1
ATOM 712 N N . CYS A 1 92 ? 44.982 -12.293 -13.747 1.00 70.50 92 CYS A N 1
ATOM 713 C CA . CYS A 1 92 ? 43.581 -12.112 -14.144 1.00 70.50 92 CYS A CA 1
ATOM 714 C C . CYS A 1 92 ? 42.703 -11.583 -13.001 1.00 70.50 92 CYS A C 1
ATOM 716 O O . CYS A 1 92 ? 41.724 -10.894 -13.269 1.00 70.50 92 CYS A O 1
ATOM 718 N N . LYS A 1 93 ? 43.046 -11.878 -11.740 1.00 71.56 93 LYS A N 1
ATOM 719 C CA . LYS A 1 93 ? 42.353 -11.337 -10.564 1.00 71.56 93 LYS A CA 1
ATOM 720 C C . LYS A 1 93 ? 42.613 -9.832 -10.405 1.00 71.56 93 LYS A C 1
ATOM 722 O O . LYS A 1 93 ? 41.650 -9.101 -10.234 1.00 71.56 93 LYS A O 1
ATOM 727 N N . LYS A 1 94 ? 43.861 -9.367 -10.566 1.00 69.94 94 LYS A N 1
ATOM 728 C CA . LYS A 1 94 ? 44.211 -7.931 -10.589 1.00 69.94 94 LYS A CA 1
ATOM 729 C C . LYS A 1 94 ? 43.565 -7.194 -11.774 1.00 69.94 94 LYS A C 1
ATOM 731 O O . LYS A 1 94 ? 42.871 -6.206 -11.572 1.00 69.94 94 LYS A O 1
ATOM 736 N N . ARG A 1 95 ? 43.646 -7.755 -12.994 1.00 66.44 95 ARG A N 1
ATOM 737 C CA . ARG A 1 95 ? 42.979 -7.195 -14.197 1.00 66.44 95 ARG A CA 1
ATOM 738 C C . ARG A 1 95 ? 41.455 -7.055 -14.059 1.00 66.44 95 ARG A C 1
ATOM 740 O O . ARG A 1 95 ? 40.852 -6.237 -14.749 1.00 66.44 95 ARG A O 1
ATOM 747 N N . LYS A 1 96 ? 40.816 -7.872 -13.213 1.00 59.62 96 LYS A N 1
ATOM 748 C CA . LYS A 1 96 ? 39.356 -7.890 -13.048 1.00 59.62 96 LYS A CA 1
ATOM 749 C C . LYS A 1 96 ? 38.793 -6.705 -12.266 1.00 59.62 96 LYS A C 1
ATOM 751 O O . LYS A 1 96 ? 37.630 -6.397 -12.491 1.00 59.62 96 LYS A O 1
ATOM 756 N N . PHE A 1 97 ? 39.567 -6.091 -11.371 1.00 54.59 97 PHE A N 1
ATOM 757 C CA . PHE A 1 97 ? 39.027 -5.137 -10.396 1.00 54.59 97 PHE A CA 1
ATOM 758 C C . PHE A 1 97 ? 39.535 -3.702 -10.553 1.00 54.59 97 PHE A C 1
ATOM 760 O O . PHE A 1 97 ? 38.861 -2.799 -10.076 1.00 54.59 97 PHE A O 1
ATOM 767 N N . GLU A 1 98 ? 40.663 -3.462 -11.229 1.00 54.59 98 GLU A N 1
ATOM 768 C CA . GLU A 1 98 ? 41.334 -2.161 -11.078 1.00 54.59 98 GLU A CA 1
ATOM 769 C C . GLU A 1 98 ? 41.018 -1.092 -12.135 1.00 54.59 98 GLU A C 1
ATOM 771 O O . GLU A 1 98 ? 41.215 0.067 -11.820 1.00 54.59 98 GLU A O 1
ATOM 776 N N . ASN A 1 99 ? 40.486 -1.387 -13.330 1.00 58.16 99 ASN A N 1
ATOM 777 C CA . ASN A 1 99 ? 40.282 -0.341 -14.356 1.00 58.16 99 ASN A CA 1
ATOM 778 C C . ASN A 1 99 ? 39.154 -0.673 -15.347 1.00 58.16 99 ASN A C 1
ATOM 780 O O . ASN A 1 99 ? 39.411 -1.071 -16.481 1.00 58.16 99 ASN A O 1
ATOM 784 N N . CYS A 1 100 ? 37.894 -0.533 -14.943 1.00 60.28 100 CYS A N 1
ATOM 785 C CA . CYS A 1 100 ? 36.810 -0.358 -15.911 1.00 60.28 100 CYS A CA 1
ATOM 786 C C . CYS A 1 100 ? 36.257 1.048 -15.706 1.00 60.28 100 CYS A C 1
ATOM 788 O O . CYS A 1 100 ? 35.418 1.258 -14.832 1.00 60.28 100 CYS A O 1
ATOM 790 N N . SER A 1 101 ? 36.763 2.023 -16.462 1.00 67.88 101 SER A N 1
ATOM 791 C CA . SER A 1 101 ? 36.172 3.356 -16.455 1.00 67.88 101 SER A CA 1
ATOM 792 C C . SER A 1 101 ? 34.778 3.259 -17.071 1.00 67.88 101 SER A C 1
ATOM 794 O O . SER A 1 101 ? 34.611 2.890 -18.234 1.00 67.88 101 SER A O 1
ATOM 796 N N . SER A 1 102 ? 33.749 3.540 -16.270 1.00 77.25 102 SER A N 1
ATOM 797 C CA . SER A 1 102 ? 32.426 3.825 -16.817 1.00 77.25 102 SER A CA 1
ATOM 798 C C . SER A 1 102 ? 32.543 5.017 -17.763 1.00 77.25 102 SER A C 1
ATOM 800 O O . SER A 1 102 ? 33.254 5.970 -17.448 1.00 77.25 102 SER A O 1
ATOM 802 N N . PHE A 1 103 ? 31.832 4.979 -18.882 1.00 84.88 103 PHE A N 1
ATOM 803 C CA . PHE A 1 103 ? 31.758 6.090 -19.827 1.00 84.88 103 PHE A CA 1
ATOM 804 C C . PHE A 1 103 ? 30.306 6.541 -19.977 1.00 84.88 103 PHE A C 1
ATOM 806 O O . PHE A 1 103 ? 29.369 5.760 -19.748 1.00 84.88 103 PHE A O 1
ATOM 813 N N . THR A 1 104 ? 30.105 7.810 -20.314 1.00 84.94 104 THR A N 1
ATOM 814 C CA . THR A 1 104 ? 28.756 8.351 -20.526 1.00 84.94 104 THR A CA 1
ATOM 815 C C . THR A 1 104 ? 28.246 8.049 -21.935 1.00 84.94 104 THR A C 1
ATOM 817 O O . THR A 1 104 ? 29.019 7.680 -22.824 1.00 84.94 104 THR A O 1
ATOM 820 N N . PHE A 1 105 ? 26.938 8.191 -22.165 1.00 84.75 105 PHE A N 1
ATOM 821 C CA . PHE A 1 105 ? 26.352 8.047 -23.501 1.00 84.75 105 PHE A CA 1
ATOM 822 C C . PHE A 1 105 ? 26.996 9.013 -24.504 1.00 84.75 105 PHE A C 1
ATOM 824 O O . PHE A 1 105 ? 27.298 8.613 -25.627 1.00 84.75 105 PHE A O 1
ATOM 831 N N . ALA A 1 106 ? 27.269 10.257 -24.103 1.00 87.25 106 ALA A N 1
ATOM 832 C CA . ALA A 1 106 ? 27.956 11.248 -24.923 1.00 87.25 106 ALA A CA 1
ATOM 833 C C . ALA A 1 106 ? 29.384 10.834 -25.264 1.00 87.25 106 ALA A C 1
ATOM 835 O O . ALA A 1 106 ? 29.768 10.872 -26.434 1.00 87.25 106 ALA A O 1
ATOM 836 N N . GLU A 1 107 ? 30.164 10.409 -24.268 1.00 90.38 107 GLU A N 1
ATOM 837 C CA . GLU A 1 107 ? 31.529 9.935 -24.492 1.00 90.38 107 GLU A CA 1
ATOM 838 C C . GLU A 1 107 ? 31.543 8.724 -25.421 1.00 90.38 107 GLU A C 1
ATOM 840 O O . GLU A 1 107 ? 32.288 8.708 -26.397 1.00 90.38 107 GLU A O 1
ATOM 845 N N . GLY A 1 108 ? 30.677 7.745 -25.161 1.00 91.44 108 GLY A N 1
ATOM 846 C CA . GLY A 1 108 ? 30.567 6.530 -25.956 1.00 91.44 108 GLY A CA 1
ATOM 847 C C . GLY A 1 108 ? 30.129 6.801 -27.388 1.00 91.44 108 GLY A C 1
ATOM 848 O O . GLY A 1 108 ? 30.741 6.289 -28.320 1.00 91.44 108 GLY A O 1
ATOM 849 N N . SER A 1 109 ? 29.102 7.635 -27.572 1.00 91.50 109 SER A N 1
ATOM 850 C CA . SER A 1 109 ? 28.596 8.008 -28.899 1.00 91.50 109 SER A CA 1
ATOM 851 C C . SER A 1 109 ? 29.662 8.740 -29.695 1.00 91.50 109 SER A C 1
ATOM 853 O O . SER A 1 109 ? 29.912 8.404 -30.851 1.00 91.50 109 SER A O 1
ATOM 855 N N . LYS A 1 110 ? 30.334 9.708 -29.058 1.00 92.25 110 LYS A N 1
ATOM 856 C CA . LYS A 1 110 ? 31.435 10.442 -29.673 1.00 92.25 110 LYS A CA 1
ATOM 857 C C . LYS A 1 110 ? 32.533 9.484 -30.097 1.00 92.25 110 LYS A C 1
ATOM 859 O O . LYS A 1 110 ? 32.946 9.531 -31.248 1.00 92.25 110 LYS A O 1
ATOM 864 N N . ARG A 1 111 ? 32.991 8.614 -29.194 1.00 92.12 111 ARG A N 1
ATOM 865 C CA . ARG A 1 111 ? 34.107 7.717 -29.484 1.00 92.12 111 ARG A CA 1
ATOM 866 C C . ARG A 1 111 ? 33.785 6.673 -30.549 1.00 92.12 111 ARG A C 1
ATOM 868 O O . ARG A 1 111 ? 34.585 6.484 -31.459 1.00 92.12 111 ARG A O 1
ATOM 875 N N . ALA A 1 112 ? 32.589 6.091 -30.508 1.00 92.88 112 ALA A N 1
ATOM 876 C CA . ALA A 1 112 ? 32.114 5.163 -31.530 1.00 92.88 112 ALA A CA 1
ATOM 877 C C . ALA A 1 112 ? 32.010 5.807 -32.927 1.00 92.88 112 ALA A C 1
ATOM 879 O O . ALA A 1 112 ? 32.108 5.111 -33.935 1.00 92.88 112 ALA A O 1
ATOM 880 N N . LEU A 1 113 ? 31.830 7.131 -32.994 1.00 91.69 113 LEU A N 1
ATOM 881 C CA . LEU A 1 113 ? 31.696 7.902 -34.233 1.00 91.69 113 LEU A CA 1
ATOM 882 C C . LEU A 1 113 ? 32.922 8.777 -34.558 1.00 91.69 113 LEU A C 1
ATOM 884 O O . LEU A 1 113 ? 32.880 9.537 -35.527 1.00 91.69 113 LEU A O 1
ATOM 888 N N . LEU A 1 114 ? 34.028 8.658 -33.806 1.00 77.94 114 LEU A N 1
ATOM 889 C CA . LEU A 1 114 ? 35.233 9.492 -33.969 1.00 77.94 114 LEU A CA 1
ATOM 890 C C . LEU A 1 114 ? 35.818 9.430 -35.386 1.00 77.94 114 LEU A C 1
ATOM 892 O O . LEU A 1 114 ? 36.407 10.403 -35.845 1.00 77.94 114 LEU A O 1
ATOM 896 N N . GLN A 1 115 ? 35.637 8.314 -36.096 1.00 68.88 115 GLN A N 1
ATOM 897 C CA . GLN A 1 115 ? 36.138 8.156 -37.465 1.00 68.88 115 GLN A CA 1
ATOM 898 C C . GLN A 1 115 ? 35.370 8.991 -38.503 1.00 68.88 115 GLN A C 1
ATOM 900 O O . GLN A 1 115 ? 35.844 9.144 -39.624 1.00 68.88 115 GLN A O 1
ATOM 905 N N . ALA A 1 116 ? 34.209 9.546 -38.147 1.00 71.81 116 ALA A N 1
ATOM 906 C CA . ALA A 1 116 ? 33.319 10.238 -39.075 1.00 71.81 116 ALA A CA 1
ATOM 907 C C . ALA A 1 116 ? 33.256 11.768 -38.873 1.00 71.81 116 ALA A C 1
ATOM 909 O O . ALA A 1 116 ? 32.368 12.413 -39.419 1.00 71.81 116 ALA A O 1
ATOM 910 N N . ASN A 1 117 ? 34.208 12.364 -38.137 1.00 81.00 117 ASN A N 1
ATOM 911 C CA . ASN A 1 117 ? 34.309 13.819 -37.903 1.00 81.00 117 ASN A CA 1
ATOM 912 C C . ASN A 1 117 ? 33.052 14.475 -37.292 1.00 81.00 117 ASN A C 1
ATOM 914 O O . ASN A 1 117 ? 32.847 15.679 -37.447 1.00 81.00 117 ASN A O 1
ATOM 918 N N . PHE A 1 118 ? 32.220 13.716 -36.578 1.00 83.06 118 PHE A N 1
ATOM 919 C CA . PHE A 1 118 ? 31.082 14.283 -35.856 1.00 83.06 118 PHE A CA 1
ATOM 920 C C . PHE A 1 118 ? 31.551 15.091 -34.644 1.00 83.06 118 PHE A C 1
ATOM 922 O O . PHE A 1 118 ? 32.415 14.650 -33.878 1.00 83.06 118 PHE A O 1
ATOM 929 N N . ASP A 1 119 ? 30.938 16.255 -34.422 1.00 87.44 119 ASP A N 1
ATOM 930 C CA . ASP A 1 119 ? 31.047 16.910 -33.122 1.00 87.44 119 ASP A CA 1
ATOM 931 C C . ASP A 1 119 ? 30.291 16.108 -32.041 1.00 87.44 119 ASP A C 1
ATOM 933 O O . ASP A 1 119 ? 29.486 15.218 -32.335 1.00 87.44 119 ASP A O 1
ATOM 937 N N . SER A 1 120 ? 30.562 16.399 -30.764 1.00 82.25 120 SER A N 1
ATOM 938 C CA . SER A 1 120 ? 29.960 15.657 -29.648 1.00 82.25 120 SER A CA 1
ATOM 939 C C . SER A 1 120 ? 28.424 15.654 -29.695 1.00 82.25 120 SER A C 1
ATOM 941 O O . SER A 1 120 ? 27.812 14.641 -29.371 1.00 82.25 120 SER A O 1
ATOM 943 N N . ASN A 1 121 ? 27.793 16.760 -30.102 1.00 79.50 121 ASN A N 1
ATOM 944 C CA . ASN A 1 121 ? 26.336 16.880 -30.131 1.00 79.50 121 ASN A CA 1
ATOM 945 C C . ASN A 1 121 ? 25.742 16.097 -31.299 1.00 79.50 121 ASN A C 1
ATOM 947 O O . ASN A 1 121 ? 24.744 15.401 -31.123 1.00 79.50 121 ASN A O 1
ATOM 951 N N . GLN A 1 122 ? 26.369 16.167 -32.471 1.00 86.06 122 GLN A N 1
ATOM 952 C CA . GLN A 1 122 ? 25.947 15.405 -33.639 1.00 86.06 122 GLN A CA 1
ATOM 953 C C . GLN A 1 122 ? 26.079 13.900 -33.401 1.00 86.06 122 GLN A C 1
ATOM 955 O O . GLN A 1 122 ? 25.181 13.151 -33.767 1.00 86.06 122 GLN A O 1
ATOM 960 N N . ALA A 1 123 ? 27.150 13.453 -32.738 1.00 87.44 123 ALA A N 1
ATOM 961 C CA . ALA A 1 123 ? 27.334 12.046 -32.398 1.00 87.44 123 ALA A CA 1
ATOM 962 C C . ALA A 1 123 ? 26.230 11.532 -31.456 1.00 87.44 123 ALA A C 1
ATOM 964 O O . ALA A 1 123 ? 25.676 10.456 -31.680 1.00 87.44 123 ALA A O 1
ATOM 965 N N . ILE A 1 124 ? 25.867 12.324 -30.439 1.00 83.44 124 ILE A N 1
ATOM 966 C CA . ILE A 1 124 ? 24.750 12.016 -29.532 1.00 83.44 124 ILE A CA 1
ATOM 967 C C . ILE A 1 124 ? 23.434 11.960 -30.304 1.00 83.44 124 ILE A C 1
ATOM 969 O O . ILE A 1 124 ? 22.692 10.990 -30.174 1.00 83.44 124 ILE A O 1
ATOM 973 N N . GLN A 1 125 ? 23.147 12.977 -31.121 1.00 77.38 125 GLN A N 1
ATOM 974 C CA . GLN A 1 125 ? 21.925 13.025 -31.921 1.00 77.38 125 GLN A CA 1
ATOM 975 C C . GLN A 1 125 ? 21.841 11.840 -32.878 1.00 77.38 125 GLN A C 1
ATOM 977 O O . GLN A 1 125 ? 20.786 11.230 -32.985 1.00 77.38 125 GLN A O 1
ATOM 982 N N . TYR A 1 126 ? 22.943 11.469 -33.528 1.00 86.50 126 TYR A N 1
ATOM 983 C CA . TYR A 1 126 ? 22.989 10.326 -34.431 1.00 86.50 126 TYR A CA 1
ATOM 984 C C . TYR A 1 126 ? 22.735 9.010 -33.692 1.00 86.50 126 TYR A C 1
ATOM 986 O O . TYR A 1 126 ? 21.920 8.207 -34.141 1.00 86.50 126 TYR A O 1
ATOM 994 N N . ALA A 1 127 ? 23.375 8.797 -32.538 1.00 85.75 127 ALA A N 1
ATOM 995 C CA . ALA A 1 127 ? 23.133 7.617 -31.713 1.00 85.75 127 ALA A CA 1
ATOM 996 C C . ALA A 1 127 ? 21.677 7.558 -31.218 1.00 85.75 127 ALA A C 1
ATOM 998 O O . ALA A 1 127 ? 21.047 6.507 -31.299 1.00 85.75 127 ALA A O 1
ATOM 999 N N . MET A 1 128 ? 21.106 8.688 -30.789 1.00 76.31 128 MET A N 1
ATOM 1000 C CA . MET A 1 128 ? 19.703 8.781 -30.371 1.00 76.31 128 MET A CA 1
ATOM 1001 C C . MET A 1 128 ? 18.725 8.526 -31.528 1.00 76.31 128 MET A C 1
ATOM 1003 O O . MET A 1 128 ? 17.818 7.707 -31.390 1.00 76.31 128 MET A O 1
ATOM 1007 N N . LEU A 1 129 ? 18.922 9.175 -32.682 1.00 77.50 129 LEU A N 1
ATOM 1008 C CA . LEU A 1 129 ? 18.086 9.011 -33.880 1.00 77.50 129 LEU A CA 1
ATOM 1009 C C . LEU A 1 129 ? 18.171 7.588 -34.438 1.00 77.50 129 LEU A C 1
ATOM 1011 O O . LEU A 1 129 ? 17.158 7.013 -34.832 1.00 77.50 129 LEU A O 1
ATOM 1015 N N . GLY A 1 130 ? 19.373 7.008 -34.429 1.00 82.00 130 GLY A N 1
ATOM 1016 C CA . GLY A 1 130 ? 19.631 5.625 -34.819 1.00 82.00 130 GLY A CA 1
ATOM 1017 C C . GLY A 1 130 ? 19.154 4.594 -33.797 1.00 82.00 130 GLY A C 1
ATOM 1018 O O . GLY A 1 130 ? 19.221 3.400 -34.082 1.00 82.00 130 GLY A O 1
ATOM 1019 N N . LYS A 1 131 ? 18.659 5.036 -32.628 1.00 79.62 131 LYS A N 1
ATOM 1020 C CA . LYS A 1 131 ? 18.250 4.176 -31.508 1.00 79.62 131 LYS A CA 1
ATOM 1021 C C . LYS A 1 131 ? 19.366 3.202 -31.137 1.00 79.62 131 LYS A C 1
ATOM 1023 O O . LYS A 1 131 ? 19.150 1.993 -31.032 1.00 79.62 131 LYS A O 1
ATOM 1028 N N . CYS A 1 132 ? 20.571 3.741 -31.017 1.00 88.00 132 CYS A N 1
ATOM 1029 C CA . CYS A 1 132 ? 21.774 2.989 -30.742 1.00 88.00 132 CYS A CA 1
ATOM 1030 C C . CYS A 1 132 ? 22.267 3.225 -29.317 1.00 88.00 132 CYS A C 1
ATOM 1032 O O . CYS A 1 132 ? 22.301 4.352 -28.827 1.00 88.00 132 CYS A O 1
ATOM 1034 N N . GLN A 1 133 ? 22.752 2.152 -28.708 1.00 87.81 133 GLN A N 1
ATOM 1035 C CA . GLN A 1 133 ? 23.480 2.150 -27.459 1.00 87.81 133 GLN A CA 1
ATOM 1036 C C . GLN A 1 133 ? 24.987 2.127 -27.758 1.00 87.81 133 GLN A C 1
ATOM 1038 O O . GLN A 1 133 ? 25.464 1.208 -28.434 1.00 87.81 133 GLN A O 1
ATOM 1043 N N . PRO A 1 134 ? 25.763 3.092 -27.246 1.00 92.31 134 PRO A N 1
ATOM 1044 C CA . PRO A 1 134 ? 27.212 3.005 -27.252 1.00 92.31 134 PRO A CA 1
ATOM 1045 C C . PRO A 1 134 ? 27.708 1.842 -26.393 1.00 92.31 134 PRO A C 1
ATOM 1047 O O . PRO A 1 134 ? 27.341 1.700 -25.221 1.00 92.31 134 PRO A O 1
ATOM 1050 N N . VAL A 1 135 ? 28.566 1.018 -26.984 1.00 89.62 135 VAL A N 1
ATOM 1051 C CA . VAL A 1 135 ? 29.142 -0.178 -26.371 1.00 89.62 135 VAL A CA 1
ATOM 1052 C C . VAL A 1 135 ? 30.651 -0.165 -26.549 1.00 89.62 135 VAL A C 1
ATOM 1054 O O . VAL A 1 135 ? 31.153 -0.006 -27.661 1.00 89.62 135 VAL A O 1
ATOM 1057 N N . LYS A 1 136 ? 31.371 -0.380 -25.449 1.00 90.00 136 LYS A N 1
ATOM 1058 C CA . LYS A 1 136 ? 32.811 -0.622 -25.426 1.00 90.00 136 LYS A CA 1
ATOM 1059 C C . LYS A 1 136 ? 33.056 -2.124 -25.303 1.00 90.00 136 LYS A C 1
ATOM 1061 O O . LYS A 1 136 ? 32.645 -2.756 -24.330 1.00 90.00 136 LYS A O 1
ATOM 1066 N N . LEU A 1 137 ? 33.721 -2.691 -26.297 1.00 87.62 137 LEU A N 1
ATOM 1067 C CA . LEU A 1 137 ? 34.177 -4.072 -26.347 1.00 87.62 137 LEU A CA 1
ATOM 1068 C C . LEU A 1 137 ? 35.687 -4.082 -26.110 1.00 87.62 137 LEU A C 1
ATOM 1070 O O . LEU A 1 137 ? 36.440 -3.502 -26.883 1.00 87.62 137 LEU A O 1
ATOM 1074 N N . GLU A 1 138 ? 36.145 -4.738 -25.053 1.00 85.06 138 GLU A N 1
ATOM 1075 C CA . GLU A 1 138 ? 37.574 -4.889 -24.770 1.00 85.06 138 GLU A CA 1
ATOM 1076 C C . GLU A 1 138 ? 37.957 -6.348 -24.982 1.00 85.06 138 GLU A C 1
ATOM 1078 O O . GLU A 1 138 ? 37.431 -7.225 -24.303 1.00 85.06 138 GLU A O 1
ATOM 1083 N N . PHE A 1 139 ? 38.865 -6.635 -25.907 1.00 81.38 139 PHE A N 1
ATOM 1084 C CA . PHE A 1 139 ? 39.362 -7.981 -26.174 1.00 81.38 139 PHE A CA 1
ATOM 1085 C C . PHE A 1 139 ? 40.742 -8.157 -25.546 1.00 81.38 139 PHE A C 1
ATOM 1087 O O . PHE A 1 139 ? 41.656 -7.364 -25.779 1.00 81.38 139 PHE A O 1
ATOM 1094 N N . PHE A 1 140 ? 40.911 -9.223 -24.765 1.00 74.75 140 PHE A N 1
ATOM 1095 C CA . PHE A 1 140 ? 42.178 -9.520 -24.106 1.00 74.75 140 PHE A CA 1
ATOM 1096 C C . PHE A 1 140 ? 42.972 -10.522 -24.938 1.00 74.75 140 PHE A C 1
ATOM 1098 O O . PHE A 1 140 ? 42.562 -11.674 -25.107 1.00 74.75 140 PHE A O 1
ATOM 1105 N N . LYS A 1 141 ? 44.150 -10.116 -25.419 1.00 74.94 141 LYS A N 1
ATOM 1106 C CA . LYS A 1 141 ? 45.063 -11.046 -26.087 1.00 74.94 141 LYS A CA 1
ATOM 1107 C C . LYS A 1 141 ? 45.625 -12.022 -25.052 1.00 74.94 141 LYS A C 1
ATOM 1109 O O . LYS A 1 141 ? 46.143 -11.611 -24.010 1.00 74.94 141 LYS A O 1
ATOM 1114 N N . GLN A 1 142 ? 45.520 -13.327 -25.321 1.00 65.19 142 GLN A N 1
ATOM 1115 C CA . GLN A 1 142 ? 46.093 -14.347 -24.440 1.00 65.19 142 GLN A CA 1
ATOM 1116 C C . GLN A 1 142 ? 47.578 -14.039 -24.211 1.00 65.19 142 GLN A C 1
ATOM 1118 O O . GLN A 1 142 ? 48.334 -13.864 -25.160 1.00 65.19 142 GLN A O 1
ATOM 1123 N N . GLN A 1 143 ? 47.970 -13.953 -22.937 1.00 67.62 143 GLN A N 1
ATOM 1124 C CA . GLN A 1 143 ? 49.345 -13.712 -22.481 1.00 67.62 143 GLN A CA 1
ATOM 1125 C C . GLN A 1 143 ? 49.930 -12.307 -22.729 1.00 67.62 143 GLN A C 1
ATOM 1127 O O . GLN A 1 143 ? 51.023 -12.053 -22.228 1.00 67.62 143 GLN A O 1
ATOM 1132 N N . SER A 1 144 ? 49.216 -11.378 -23.378 1.00 70.62 144 SER A N 1
ATOM 1133 C CA . SER A 1 144 ? 49.644 -9.970 -23.463 1.00 70.62 144 SER A CA 1
ATOM 1134 C C . SER A 1 144 ? 48.962 -9.096 -22.406 1.00 70.62 144 SER A C 1
ATOM 1136 O O . SER A 1 144 ? 47.919 -9.458 -21.845 1.00 70.62 144 SER A O 1
ATOM 1138 N N . GLU A 1 145 ? 49.581 -7.964 -22.082 1.00 69.44 145 GLU A N 1
ATOM 1139 C CA . GLU A 1 145 ? 48.935 -6.838 -21.390 1.00 69.44 145 GLU A CA 1
ATOM 1140 C C . GLU A 1 145 ? 48.112 -5.971 -22.344 1.00 69.44 145 GLU A C 1
ATOM 1142 O O . GLU A 1 145 ? 47.277 -5.201 -21.880 1.00 69.44 145 GLU A O 1
ATOM 1147 N N . A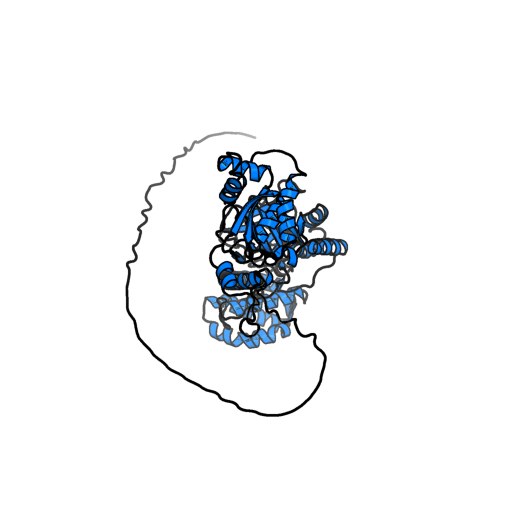SP A 1 146 ? 48.258 -6.184 -23.653 1.00 76.81 146 ASP A N 1
ATOM 1148 C CA . ASP A 1 146 ? 47.494 -5.463 -24.663 1.00 76.81 146 ASP A CA 1
ATOM 1149 C C . ASP A 1 146 ? 45.997 -5.769 -24.549 1.00 76.81 146 ASP A C 1
ATOM 1151 O O . ASP A 1 146 ? 45.554 -6.928 -24.594 1.00 76.81 146 ASP A O 1
ATOM 1155 N N . VAL A 1 147 ? 45.223 -4.694 -24.447 1.00 78.75 147 VAL A N 1
ATOM 1156 C CA . VAL A 1 147 ? 43.769 -4.689 -24.560 1.00 78.75 147 VAL A CA 1
ATOM 1157 C C . VAL A 1 147 ? 43.434 -4.059 -25.902 1.00 78.75 147 VAL A C 1
ATOM 1159 O O . VAL A 1 147 ? 43.845 -2.936 -26.182 1.00 78.75 147 VAL A O 1
ATOM 1162 N N . VAL A 1 148 ? 42.709 -4.789 -26.747 1.00 83.25 148 VAL A N 1
ATOM 1163 C CA . VAL A 1 148 ? 42.146 -4.210 -27.968 1.00 83.25 148 VAL A CA 1
ATOM 1164 C C . VAL A 1 148 ? 40.775 -3.668 -27.612 1.00 83.25 148 VAL A C 1
ATOM 1166 O O . VAL A 1 148 ? 39.867 -4.437 -27.306 1.00 83.25 148 VAL A O 1
ATOM 1169 N N . GLU A 1 149 ? 40.638 -2.349 -27.624 1.00 88.12 149 GLU A N 1
ATOM 1170 C CA . GLU A 1 149 ? 39.371 -1.677 -27.361 1.00 88.12 149 GLU A CA 1
ATOM 1171 C C . GLU A 1 149 ? 38.666 -1.355 -28.679 1.00 88.12 149 GLU A C 1
ATOM 1173 O O . GLU A 1 149 ? 39.269 -0.846 -29.623 1.00 88.12 149 GLU A O 1
ATOM 1178 N N . MET A 1 150 ? 37.376 -1.661 -28.739 1.00 88.12 150 MET A N 1
ATOM 1179 C CA . MET A 1 150 ? 36.489 -1.296 -29.829 1.00 88.12 150 MET A CA 1
ATOM 1180 C C . MET A 1 150 ? 35.260 -0.622 -29.236 1.00 88.12 150 MET A C 1
ATOM 1182 O O . MET A 1 150 ? 34.496 -1.237 -28.498 1.00 88.12 150 MET A O 1
ATOM 1186 N N . GLU A 1 151 ? 35.054 0.641 -29.574 1.00 90.94 151 GLU A N 1
ATOM 1187 C CA . GLU A 1 151 ? 33.850 1.381 -29.213 1.00 90.94 151 GLU A CA 1
ATOM 1188 C C . GLU A 1 151 ? 32.943 1.435 -30.442 1.00 90.94 151 GLU A C 1
ATOM 1190 O O . GLU A 1 151 ? 33.381 1.761 -31.544 1.00 90.94 151 GLU A O 1
ATOM 1195 N N . CYS A 1 152 ? 31.686 1.041 -30.277 1.00 93.44 152 CYS A N 1
ATOM 1196 C CA . CYS A 1 152 ? 30.733 0.935 -31.373 1.00 93.44 152 CYS A CA 1
ATOM 1197 C C . CYS A 1 152 ? 29.333 1.360 -30.932 1.00 93.44 152 CYS A C 1
ATOM 1199 O O . CYS A 1 152 ? 29.022 1.417 -29.743 1.00 93.44 152 CYS A O 1
ATOM 1201 N N . LEU A 1 153 ? 28.487 1.661 -31.912 1.00 93.00 153 LEU A N 1
ATOM 1202 C CA . LEU A 1 153 ? 27.057 1.843 -31.716 1.00 93.00 153 LEU A CA 1
ATOM 1203 C C . LEU A 1 153 ? 26.358 0.539 -32.087 1.00 93.00 153 LEU A C 1
ATOM 1205 O O . LEU A 1 153 ? 26.433 0.101 -33.235 1.00 93.00 153 LEU A O 1
ATOM 1209 N N . LEU A 1 154 ? 25.677 -0.077 -31.128 1.00 91.12 154 LEU A N 1
ATOM 1210 C CA . LEU A 1 154 ? 24.766 -1.182 -31.406 1.00 91.12 154 LEU A CA 1
ATOM 1211 C C . LEU A 1 154 ? 23.351 -0.636 -31.432 1.00 91.12 154 LEU A C 1
ATOM 1213 O O . LEU A 1 154 ? 23.009 0.153 -30.560 1.00 91.12 154 LEU A O 1
ATOM 1217 N N . SER A 1 155 ? 22.509 -1.078 -32.369 1.00 87.00 155 SER A N 1
ATOM 1218 C CA . SER A 1 155 ? 21.074 -0.813 -32.234 1.00 87.00 155 SER A CA 1
ATOM 1219 C C . SER A 1 155 ? 20.595 -1.333 -30.878 1.00 87.00 155 SER A C 1
ATOM 1221 O O . SER A 1 155 ? 21.127 -2.324 -30.370 1.00 87.00 155 SER A O 1
ATOM 1223 N N . ASN A 1 156 ? 19.593 -0.693 -30.282 1.00 75.50 156 ASN A N 1
ATOM 1224 C CA . ASN A 1 156 ? 19.079 -1.114 -28.983 1.00 75.50 156 ASN A CA 1
ATOM 1225 C C . ASN A 1 156 ? 18.673 -2.596 -29.001 1.00 75.50 156 ASN A C 1
ATOM 1227 O O . ASN A 1 156 ? 19.021 -3.332 -28.088 1.00 75.50 156 ASN A O 1
ATOM 1231 N N . GLU A 1 157 ? 18.054 -3.076 -30.083 1.00 74.88 157 GLU A N 1
ATOM 1232 C CA . GLU A 1 157 ? 17.746 -4.499 -30.268 1.00 74.88 157 GLU A CA 1
ATOM 1233 C C . GLU A 1 157 ? 19.004 -5.387 -30.259 1.00 74.88 157 GLU A C 1
ATOM 1235 O O . GLU A 1 157 ? 19.048 -6.399 -29.557 1.00 74.88 157 GLU A O 1
ATOM 1240 N N . ALA A 1 158 ? 20.057 -5.006 -30.990 1.00 81.88 158 ALA A N 1
ATOM 1241 C CA . ALA A 1 158 ? 21.309 -5.756 -31.014 1.00 81.88 158 ALA A CA 1
ATOM 1242 C C . ALA A 1 158 ? 22.015 -5.732 -29.652 1.00 81.88 158 ALA A C 1
ATOM 1244 O O . ALA A 1 158 ? 22.544 -6.756 -29.226 1.00 81.88 158 ALA A O 1
ATOM 1245 N N . ALA A 1 159 ? 21.981 -4.601 -28.944 1.00 80.44 159 ALA A N 1
ATOM 1246 C CA . ALA A 1 159 ? 22.485 -4.475 -27.582 1.00 80.44 159 ALA A CA 1
ATOM 1247 C C . ALA A 1 159 ? 21.711 -5.388 -26.616 1.00 80.44 159 ALA A C 1
ATOM 1249 O O . ALA A 1 159 ? 22.330 -6.117 -25.840 1.00 80.44 159 ALA A O 1
ATOM 1250 N N . LEU A 1 160 ? 20.375 -5.419 -26.716 1.00 68.69 160 LEU A N 1
ATOM 1251 C CA . LEU A 1 160 ? 19.508 -6.303 -25.932 1.00 68.69 160 LEU A CA 1
ATOM 1252 C C . LEU A 1 160 ? 19.796 -7.787 -26.218 1.00 68.69 160 LEU A C 1
ATOM 1254 O O . LEU A 1 160 ? 19.883 -8.600 -25.292 1.00 68.69 160 LEU A O 1
ATOM 1258 N N . LYS A 1 161 ? 19.977 -8.148 -27.493 1.00 78.00 161 LYS A N 1
ATOM 1259 C CA . LYS A 1 161 ? 20.308 -9.513 -27.913 1.00 78.00 161 LYS A CA 1
ATOM 1260 C C . LYS A 1 161 ? 21.698 -9.920 -27.432 1.00 78.00 161 LYS A C 1
ATOM 1262 O O . LYS A 1 161 ? 21.844 -10.989 -26.841 1.00 78.00 161 LYS A O 1
ATOM 1267 N N . LEU A 1 162 ? 22.696 -9.056 -27.613 1.00 78.31 162 LEU A N 1
ATOM 1268 C CA . LEU A 1 162 ? 24.065 -9.279 -27.153 1.00 78.31 162 LEU A CA 1
ATOM 1269 C C . LEU A 1 162 ? 24.104 -9.484 -25.638 1.00 78.31 162 LEU A C 1
ATOM 1271 O O . LEU A 1 162 ? 24.729 -10.429 -25.162 1.00 78.31 162 LEU A O 1
ATOM 1275 N N . SER A 1 163 ? 23.390 -8.649 -24.883 1.00 67.56 163 SER A N 1
ATOM 1276 C CA . SER A 1 163 ? 23.391 -8.745 -23.428 1.00 67.56 163 SER A CA 1
ATOM 1277 C C . SER A 1 163 ? 22.679 -10.002 -22.910 1.00 67.56 163 SER A C 1
ATOM 1279 O O . SER A 1 163 ? 23.061 -10.552 -21.889 1.00 67.56 163 SER A O 1
ATOM 1281 N N . SER A 1 164 ? 21.619 -10.453 -23.593 1.00 65.12 164 SER A N 1
ATOM 1282 C CA . SER A 1 164 ? 20.909 -11.689 -23.225 1.00 65.12 164 SER A CA 1
ATOM 1283 C C . SER A 1 164 ? 21.707 -12.949 -23.577 1.00 65.12 164 SER A C 1
ATOM 1285 O O . SER A 1 164 ? 21.566 -13.976 -22.922 1.00 65.12 164 SER A O 1
ATOM 1287 N N . SER A 1 165 ? 22.577 -12.858 -24.587 1.00 75.56 165 SER A N 1
ATOM 1288 C CA . SER A 1 165 ? 23.384 -13.980 -25.078 1.00 75.56 165 SER A CA 1
ATOM 1289 C C . SER A 1 165 ? 24.690 -14.174 -24.301 1.00 75.56 165 SER A C 1
ATOM 1291 O O . SER A 1 165 ? 25.310 -15.232 -24.404 1.00 75.56 165 SER A O 1
ATOM 1293 N N . ILE A 1 166 ? 25.137 -13.169 -23.540 1.00 71.12 166 ILE A N 1
ATOM 1294 C CA . ILE A 1 166 ? 26.394 -13.219 -22.788 1.00 71.12 166 ILE A CA 1
ATOM 1295 C C . ILE A 1 166 ? 26.090 -13.179 -21.285 1.00 71.12 166 ILE A C 1
ATOM 1297 O O . ILE A 1 166 ? 25.445 -12.245 -20.830 1.00 71.12 166 ILE A O 1
ATOM 1301 N N . PRO A 1 167 ? 26.572 -14.130 -20.467 1.00 60.25 167 PRO A N 1
ATOM 1302 C CA . PRO A 1 167 ? 26.389 -14.058 -19.018 1.00 60.25 167 PRO A CA 1
ATOM 1303 C C . PRO A 1 167 ? 27.240 -12.928 -18.425 1.00 60.25 167 PRO A C 1
ATOM 1305 O O . PRO A 1 167 ? 28.474 -12.997 -18.460 1.00 60.25 167 PRO A O 1
ATOM 1308 N N . PHE A 1 168 ? 26.605 -11.897 -17.868 1.00 58.84 168 PHE A N 1
ATOM 1309 C CA . PHE A 1 168 ? 27.289 -10.796 -17.180 1.00 58.84 168 PHE A CA 1
ATOM 1310 C C . PHE A 1 168 ? 27.565 -11.164 -15.719 1.00 58.84 168 PHE A C 1
ATOM 1312 O O . PHE A 1 168 ? 26.751 -11.797 -15.054 1.00 58.84 168 PHE A O 1
ATOM 1319 N N . LYS A 1 169 ? 28.756 -10.806 -15.229 1.00 55.66 169 LYS A N 1
ATOM 1320 C CA . LYS A 1 169 ? 29.180 -10.977 -13.827 1.00 55.66 169 LYS A CA 1
ATOM 1321 C C . LYS A 1 169 ? 29.016 -9.695 -13.001 1.00 55.66 169 LYS A C 1
ATOM 1323 O O . LYS A 1 169 ? 29.082 -9.771 -11.780 1.00 55.66 169 LYS A O 1
ATOM 1328 N N . SER A 1 170 ? 28.847 -8.551 -13.664 1.00 57.03 170 SER A N 1
ATOM 1329 C CA . SER A 1 170 ? 28.520 -7.236 -13.098 1.00 57.03 170 SER A CA 1
ATOM 1330 C C . SER A 1 170 ? 27.936 -6.329 -14.190 1.00 57.03 170 SER A C 1
ATOM 1332 O O . SER A 1 170 ? 27.970 -6.702 -15.366 1.00 57.03 170 SER A O 1
ATOM 1334 N N . ASP A 1 171 ? 27.496 -5.127 -13.806 1.00 45.69 171 ASP A N 1
ATOM 1335 C CA . ASP A 1 171 ? 26.838 -4.090 -14.626 1.00 45.69 171 ASP A CA 1
ATOM 1336 C C . ASP A 1 171 ? 27.564 -3.736 -15.941 1.00 45.69 171 ASP A C 1
ATOM 1338 O O . ASP A 1 171 ? 26.975 -3.157 -16.848 1.00 45.69 171 ASP A O 1
ATOM 1342 N N . LEU A 1 172 ? 28.854 -4.071 -16.064 1.00 50.53 172 LEU A N 1
ATOM 1343 C CA . LEU A 1 172 ? 29.710 -3.700 -17.198 1.00 50.53 172 LEU A CA 1
ATOM 1344 C C . LEU A 1 172 ? 30.617 -4.848 -17.687 1.00 50.53 172 LEU A C 1
ATOM 1346 O O . LEU A 1 172 ? 31.542 -4.606 -18.459 1.00 50.53 172 LEU A O 1
ATOM 1350 N N . VAL A 1 173 ? 30.460 -6.090 -17.195 1.00 56.03 173 VAL A N 1
ATOM 1351 C CA . VAL A 1 173 ? 31.458 -7.150 -17.458 1.00 56.03 173 VAL A CA 1
ATOM 1352 C C . VAL A 1 173 ? 30.841 -8.512 -17.774 1.00 56.03 173 VAL A C 1
ATOM 1354 O O . VAL A 1 173 ? 30.394 -9.249 -16.897 1.00 56.03 173 VAL A O 1
ATOM 1357 N N . SER A 1 174 ? 30.944 -8.891 -19.047 1.00 59.25 174 SER A N 1
ATOM 1358 C CA . SER A 1 174 ? 30.794 -10.257 -19.569 1.00 59.25 174 SER A CA 1
ATOM 1359 C C . SER A 1 174 ? 31.738 -11.251 -18.864 1.00 59.25 174 SER A C 1
ATOM 1361 O O . SER A 1 174 ? 32.930 -10.998 -18.691 1.00 59.25 174 SER A O 1
ATOM 1363 N N . GLY A 1 175 ? 31.217 -12.400 -18.427 1.00 54.38 175 GLY A N 1
ATOM 1364 C CA . GLY A 1 175 ? 31.939 -13.352 -17.586 1.00 54.38 175 GLY A CA 1
ATOM 1365 C C . GLY A 1 175 ? 32.583 -14.551 -18.281 1.00 54.38 175 GLY A C 1
ATOM 1366 O O . GLY A 1 175 ? 33.281 -15.298 -17.578 1.00 54.38 175 GLY A O 1
ATOM 1367 N N . VAL A 1 176 ? 32.323 -14.760 -19.577 1.00 54.72 176 VAL A N 1
ATOM 1368 C CA . VAL A 1 176 ? 32.528 -16.050 -20.277 1.00 54.72 176 VAL A CA 1
ATOM 1369 C C . VAL A 1 176 ? 33.511 -15.967 -21.444 1.00 54.72 176 VAL A C 1
ATOM 1371 O O . VAL A 1 176 ? 34.194 -16.943 -21.736 1.00 54.72 176 VAL A O 1
ATOM 1374 N N . ILE A 1 177 ? 33.639 -14.806 -22.076 1.00 60.75 177 ILE A N 1
ATOM 1375 C CA . ILE A 1 177 ? 34.555 -14.598 -23.200 1.00 60.75 177 ILE A CA 1
ATOM 1376 C C . ILE A 1 177 ? 35.825 -13.928 -22.642 1.00 60.75 177 ILE A C 1
ATOM 1378 O O . ILE A 1 177 ? 35.724 -13.175 -21.666 1.00 60.75 177 ILE A O 1
ATOM 1382 N N . PRO A 1 178 ? 37.028 -14.132 -23.215 1.00 63.75 178 PRO A N 1
ATOM 1383 C CA . PRO A 1 178 ? 38.182 -13.249 -23.002 1.00 63.75 178 PRO A CA 1
ATOM 1384 C C . PRO A 1 178 ? 37.937 -11.850 -23.609 1.00 63.75 178 PRO A C 1
ATOM 1386 O O . PRO A 1 178 ? 38.810 -11.264 -24.247 1.00 63.75 178 PRO A O 1
ATOM 1389 N N . SER A 1 179 ? 36.732 -11.318 -23.415 1.00 66.81 179 SER A N 1
ATOM 1390 C CA . SER A 1 179 ? 36.324 -9.975 -23.758 1.00 66.81 179 SER A CA 1
ATOM 1391 C C . SER A 1 179 ? 35.407 -9.394 -22.679 1.00 66.81 179 SER A C 1
ATOM 1393 O O . SER A 1 179 ? 34.604 -10.097 -22.052 1.00 66.81 179 SER A O 1
ATOM 1395 N N . ARG A 1 180 ? 35.546 -8.089 -22.454 1.00 72.69 180 ARG A N 1
ATOM 1396 C CA . ARG A 1 180 ? 34.647 -7.276 -21.639 1.00 72.69 180 ARG A CA 1
ATOM 1397 C C . ARG A 1 180 ? 33.689 -6.542 -22.571 1.00 72.69 180 ARG A C 1
ATOM 1399 O O . ARG A 1 180 ? 34.091 -6.086 -23.635 1.00 72.69 180 ARG A O 1
ATOM 1406 N N . VAL A 1 181 ? 32.429 -6.455 -22.168 1.00 76.88 181 VAL A N 1
ATOM 1407 C CA . VAL A 1 181 ? 31.392 -5.695 -22.869 1.00 76.88 181 VAL A CA 1
ATOM 1408 C C . VAL A 1 181 ? 30.827 -4.714 -21.857 1.00 76.88 181 VAL A C 1
ATOM 1410 O O . VAL A 1 181 ? 30.185 -5.152 -20.905 1.00 76.88 181 VAL A O 1
ATOM 1413 N N . SER A 1 182 ? 31.083 -3.426 -22.059 1.00 80.56 182 SER A N 1
ATOM 1414 C CA . SER A 1 182 ? 30.621 -2.335 -21.202 1.00 80.56 182 SER A CA 1
ATOM 1415 C C . SER A 1 182 ? 29.651 -1.456 -21.989 1.00 80.56 182 SER A C 1
ATOM 1417 O O . SER A 1 182 ? 29.974 -1.008 -23.090 1.00 80.56 182 SER A O 1
ATOM 1419 N N . PHE A 1 183 ? 28.475 -1.183 -21.435 1.00 80.12 183 PHE A N 1
ATOM 1420 C CA . PHE A 1 183 ? 27.503 -0.262 -22.028 1.00 80.12 183 PHE A CA 1
ATOM 1421 C C . PHE A 1 183 ? 27.711 1.146 -21.464 1.00 80.12 183 PHE A C 1
ATOM 1423 O O . PHE A 1 183 ? 28.101 1.296 -20.303 1.00 80.12 183 PHE A O 1
ATOM 1430 N N . SER A 1 184 ? 27.469 2.188 -22.267 1.00 82.25 184 SER A N 1
ATOM 1431 C CA . SER A 1 184 ? 27.513 3.553 -21.736 1.00 82.25 184 SER A CA 1
ATOM 1432 C C . SER A 1 184 ? 26.442 3.761 -20.672 1.00 82.25 184 SER A C 1
ATOM 1434 O O . SER A 1 184 ? 25.302 3.326 -20.831 1.00 82.25 184 SER A O 1
ATOM 1436 N N . THR A 1 185 ? 26.781 4.511 -19.633 1.00 74.50 185 THR A N 1
ATOM 1437 C CA . THR A 1 185 ? 25.806 4.975 -18.641 1.00 74.50 185 THR A CA 1
ATOM 1438 C C . THR A 1 185 ? 24.949 6.105 -19.218 1.00 74.50 185 THR A C 1
ATOM 1440 O O . THR A 1 185 ? 25.449 6.915 -19.999 1.00 74.50 185 THR A O 1
ATOM 1443 N N . GLU A 1 186 ? 23.660 6.155 -18.867 1.00 63.62 186 GLU A N 1
ATOM 1444 C CA . GLU A 1 186 ? 22.766 7.228 -19.323 1.00 63.62 186 GLU A CA 1
ATOM 1445 C C . GLU A 1 186 ? 23.315 8.604 -18.919 1.00 63.62 186 GLU A C 1
ATOM 1447 O O . GLU A 1 186 ? 23.533 8.878 -17.733 1.00 63.62 186 GLU A O 1
ATOM 1452 N N . ASP A 1 187 ? 23.522 9.482 -19.906 1.00 47.75 187 ASP A N 1
ATOM 1453 C CA . ASP A 1 187 ? 23.698 10.905 -19.635 1.00 47.75 187 ASP A CA 1
ATOM 1454 C C . ASP A 1 187 ? 22.346 11.495 -19.236 1.00 47.75 187 ASP A C 1
ATOM 1456 O O . ASP A 1 187 ? 21.344 11.319 -19.926 1.00 47.75 187 ASP A O 1
ATOM 1460 N N . LYS A 1 188 ? 22.320 12.268 -18.146 1.00 42.00 188 LYS A N 1
ATOM 1461 C CA . LYS A 1 188 ? 21.156 13.063 -17.706 1.00 42.00 188 LYS A CA 1
ATOM 1462 C C . LYS A 1 188 ? 20.848 14.236 -18.663 1.00 42.00 188 LYS A C 1
ATOM 1464 O O . LYS A 1 188 ? 20.382 15.290 -18.222 1.00 42.00 188 LYS A O 1
ATOM 1469 N N . THR A 1 189 ? 21.166 14.127 -19.951 1.00 36.00 189 THR A N 1
ATOM 1470 C CA . THR A 1 189 ? 20.947 15.186 -20.934 1.00 36.00 189 THR A CA 1
ATOM 1471 C C . THR A 1 189 ? 19.457 15.309 -21.237 1.00 36.00 189 THR A C 1
ATOM 1473 O O . THR A 1 189 ? 18.805 14.384 -21.708 1.00 36.00 189 THR A O 1
ATOM 1476 N N . LYS A 1 190 ? 18.914 16.493 -20.930 1.00 38.44 190 LYS A N 1
ATOM 1477 C CA . LYS A 1 190 ? 17.546 16.921 -21.243 1.00 38.44 190 LYS A CA 1
ATOM 1478 C C . LYS A 1 190 ? 17.226 16.616 -22.712 1.00 38.44 190 LYS A C 1
ATOM 1480 O O . LYS A 1 190 ? 17.755 17.277 -23.602 1.00 38.44 190 LYS A O 1
ATOM 1485 N N . LEU A 1 191 ? 16.358 15.634 -22.948 1.00 39.41 191 LEU A N 1
ATOM 1486 C CA . LEU A 1 191 ? 15.790 15.336 -24.260 1.00 39.41 191 LEU A CA 1
ATOM 1487 C C . LEU A 1 191 ? 15.064 16.579 -24.797 1.00 39.41 191 LEU A C 1
ATOM 1489 O O . LEU A 1 191 ? 14.095 17.053 -24.205 1.00 39.41 191 LEU A O 1
ATOM 1493 N N . LEU A 1 192 ? 15.545 17.106 -25.924 1.00 35.69 192 LEU A N 1
ATOM 1494 C CA . LEU A 1 192 ? 14.817 18.053 -26.766 1.00 35.69 192 LEU A CA 1
ATOM 1495 C C . LEU A 1 192 ? 13.663 17.291 -27.431 1.00 35.69 192 LEU A C 1
ATOM 1497 O O . LEU A 1 192 ? 13.842 16.635 -28.454 1.00 35.69 192 LEU A O 1
ATOM 1501 N N . THR A 1 193 ? 12.477 17.348 -26.829 1.00 33.91 193 THR A N 1
ATOM 1502 C CA . THR A 1 193 ? 11.230 16.831 -27.406 1.00 33.91 193 THR A CA 1
ATOM 1503 C C . THR A 1 193 ? 10.921 17.557 -28.711 1.00 33.91 193 THR A C 1
ATOM 1505 O O . THR A 1 193 ? 10.516 18.719 -28.702 1.00 33.91 193 THR A O 1
ATOM 1508 N N . THR A 1 194 ? 11.111 16.869 -29.836 1.00 34.72 194 THR A N 1
ATOM 1509 C CA . THR A 1 194 ? 10.566 17.279 -31.134 1.00 34.72 194 THR A CA 1
ATOM 1510 C C . THR A 1 194 ? 9.324 16.431 -31.393 1.00 34.72 194 THR A C 1
ATOM 1512 O O . THR A 1 194 ? 9.414 15.208 -31.458 1.00 34.72 194 THR A O 1
ATOM 1515 N N . ASN A 1 195 ? 8.163 17.084 -31.476 1.00 40.75 195 ASN A N 1
ATOM 1516 C CA . ASN A 1 195 ? 6.868 16.474 -31.783 1.00 40.75 195 ASN A CA 1
ATOM 1517 C C . ASN A 1 195 ? 6.913 15.759 -33.140 1.00 40.75 195 ASN A C 1
ATOM 1519 O O . ASN A 1 195 ? 7.245 16.411 -34.126 1.00 40.75 195 ASN A O 1
ATOM 1523 N N . ASN A 1 196 ? 6.524 14.479 -33.210 1.00 41.00 196 ASN A N 1
ATOM 1524 C CA . ASN A 1 196 ? 5.977 13.881 -34.433 1.00 41.00 196 ASN A CA 1
ATOM 1525 C C . ASN A 1 196 ? 5.172 12.595 -34.165 1.00 41.00 196 ASN A C 1
ATOM 1527 O O . ASN A 1 196 ? 5.612 11.693 -33.459 1.00 41.00 196 ASN A O 1
ATOM 1531 N N . ASN A 1 197 ? 3.994 12.540 -34.790 1.00 42.75 197 ASN A N 1
ATOM 1532 C CA . ASN A 1 197 ? 2.965 11.504 -34.695 1.00 42.75 197 ASN A CA 1
ATOM 1533 C C . ASN A 1 197 ? 3.336 10.227 -35.472 1.00 42.75 197 ASN A C 1
ATOM 1535 O O . ASN A 1 197 ? 3.075 10.164 -36.670 1.00 42.75 197 ASN A O 1
ATOM 1539 N N . ASN A 1 198 ? 3.863 9.195 -34.805 1.00 42.34 198 ASN A N 1
ATOM 1540 C CA . ASN A 1 198 ? 3.920 7.821 -35.333 1.00 42.34 198 ASN A CA 1
ATOM 1541 C C . ASN A 1 198 ? 3.778 6.792 -34.188 1.00 42.34 198 ASN A C 1
ATOM 1543 O O . ASN A 1 198 ? 4.767 6.328 -33.627 1.00 42.34 198 ASN A O 1
ATOM 1547 N N . ASN A 1 199 ? 2.539 6.399 -33.864 1.00 51.06 199 ASN A N 1
ATOM 1548 C CA . ASN A 1 199 ? 2.199 5.644 -32.642 1.00 51.06 199 ASN A CA 1
ATOM 1549 C C . ASN A 1 199 ? 2.714 4.189 -32.560 1.00 51.06 199 ASN A C 1
ATOM 1551 O O . ASN A 1 199 ? 2.789 3.645 -31.463 1.00 51.06 199 ASN A O 1
ATOM 1555 N N . ILE A 1 200 ? 3.081 3.536 -33.670 1.00 51.62 200 ILE A N 1
ATOM 1556 C CA . ILE A 1 200 ? 3.499 2.114 -33.642 1.00 51.62 200 ILE A CA 1
ATOM 1557 C C . ILE A 1 200 ? 5.023 1.959 -33.478 1.00 51.62 200 ILE A C 1
ATOM 1559 O O . ILE A 1 200 ? 5.486 1.022 -32.835 1.00 51.62 200 ILE A O 1
ATOM 1563 N N . GLN A 1 201 ? 5.824 2.898 -33.996 1.00 51.31 201 GLN A N 1
ATOM 1564 C CA . GLN A 1 201 ? 7.291 2.877 -33.844 1.00 51.31 201 GLN A CA 1
ATOM 1565 C C . GLN A 1 201 ? 7.780 3.367 -32.474 1.00 51.31 201 GLN A C 1
ATOM 1567 O O . GLN A 1 201 ? 8.969 3.224 -32.166 1.00 51.31 201 GLN A O 1
ATOM 1572 N N . ASP A 1 202 ? 6.887 3.952 -31.677 1.00 61.81 202 ASP A N 1
ATOM 1573 C CA . ASP A 1 202 ? 7.212 4.518 -30.372 1.00 61.81 202 ASP A CA 1
ATOM 1574 C C . ASP A 1 202 ? 7.267 3.430 -29.285 1.00 61.81 202 ASP A C 1
ATOM 1576 O O . ASP A 1 202 ? 8.213 3.369 -28.503 1.00 61.81 202 ASP A O 1
ATOM 1580 N N . GLN A 1 203 ? 6.337 2.465 -29.300 1.00 59.19 203 GLN A N 1
ATOM 1581 C CA . GLN A 1 203 ? 6.260 1.409 -28.278 1.00 59.19 203 GLN A CA 1
ATOM 1582 C C . GLN A 1 203 ? 7.540 0.564 -28.165 1.00 59.19 203 GLN A C 1
ATOM 1584 O O . GLN A 1 203 ? 8.015 0.320 -27.056 1.00 59.19 203 GLN A O 1
ATOM 1589 N N . SER A 1 204 ? 8.153 0.173 -29.289 1.00 63.34 204 SER A N 1
ATOM 1590 C CA . SER A 1 204 ? 9.383 -0.635 -29.274 1.00 63.34 204 SER A CA 1
ATOM 1591 C C . SER A 1 204 ? 10.577 0.099 -28.651 1.00 63.34 204 SER A C 1
ATOM 1593 O O . SER A 1 204 ? 11.476 -0.533 -28.099 1.00 63.34 204 SER A O 1
ATOM 1595 N N . ASN A 1 205 ? 10.608 1.434 -28.732 1.00 67.31 205 ASN A N 1
ATOM 1596 C CA . ASN A 1 205 ? 11.671 2.228 -28.112 1.00 67.31 205 ASN A CA 1
ATOM 1597 C C . ASN A 1 205 ? 11.556 2.228 -26.599 1.00 67.31 205 ASN A C 1
ATOM 1599 O O . ASN A 1 205 ? 12.563 2.141 -25.904 1.00 67.31 205 ASN A O 1
ATOM 1603 N N . HIS A 1 206 ? 10.332 2.346 -26.100 1.00 71.12 206 HIS A N 1
ATOM 1604 C CA . HIS A 1 206 ? 10.088 2.485 -24.675 1.00 71.12 206 HIS A CA 1
ATOM 1605 C C . HIS A 1 206 ? 10.372 1.205 -23.915 1.00 71.12 206 HIS A C 1
ATOM 1607 O O . HIS A 1 206 ? 10.993 1.274 -22.856 1.00 71.12 206 HIS A O 1
ATOM 1613 N N . GLU A 1 207 ? 10.036 0.059 -24.505 1.00 76.25 207 GLU A N 1
ATOM 1614 C CA . GLU A 1 207 ? 10.424 -1.239 -23.960 1.00 76.25 207 GLU A CA 1
ATOM 1615 C C . GLU A 1 207 ? 11.951 -1.375 -23.904 1.00 76.25 207 GLU A C 1
ATOM 1617 O O . GLU A 1 207 ? 12.508 -1.772 -22.886 1.00 76.25 207 GLU A O 1
ATOM 1622 N N . ALA A 1 208 ? 12.670 -0.968 -24.954 1.00 72.62 208 ALA A N 1
ATOM 1623 C CA . ALA A 1 208 ? 14.129 -1.028 -24.945 1.00 72.62 208 ALA A CA 1
ATOM 1624 C C . ALA A 1 208 ? 14.761 -0.104 -23.887 1.00 72.62 208 ALA A C 1
ATOM 1626 O O . ALA A 1 208 ? 15.700 -0.517 -23.205 1.00 72.62 208 ALA A O 1
ATOM 1627 N N . VAL A 1 209 ? 14.243 1.119 -23.728 1.00 75.12 209 VAL A N 1
ATOM 1628 C CA . VAL A 1 209 ? 14.693 2.073 -22.697 1.00 75.12 209 VAL A CA 1
ATOM 1629 C C . VAL A 1 209 ? 14.404 1.533 -21.297 1.00 75.12 209 VAL A C 1
ATOM 1631 O O . VAL A 1 209 ? 15.282 1.568 -20.442 1.00 75.12 209 VAL A O 1
ATOM 1634 N N . PHE A 1 210 ? 13.213 0.973 -21.075 1.00 82.38 210 PHE A N 1
ATOM 1635 C CA . PHE A 1 210 ? 12.833 0.323 -19.820 1.00 82.38 210 PHE A CA 1
ATOM 1636 C C . PHE A 1 210 ? 13.781 -0.829 -19.461 1.00 82.38 210 PHE A C 1
ATOM 1638 O O . PHE A 1 210 ? 14.350 -0.884 -18.373 1.00 82.38 210 PHE A O 1
ATOM 1645 N N . GLN A 1 211 ? 13.999 -1.743 -20.403 1.00 81.81 211 GLN A N 1
ATOM 1646 C CA . GLN A 1 211 ? 14.892 -2.881 -20.207 1.00 81.81 211 GLN A CA 1
ATOM 1647 C C . GLN A 1 211 ? 16.318 -2.412 -19.902 1.00 81.81 211 GLN A C 1
ATOM 1649 O O . GLN A 1 211 ? 16.992 -2.983 -19.045 1.00 81.81 211 GLN A O 1
ATOM 1654 N N . MET A 1 212 ? 16.783 -1.357 -20.574 1.00 77.50 212 MET A N 1
ATOM 1655 C CA . MET A 1 212 ? 18.104 -0.782 -20.339 1.00 77.50 212 MET A CA 1
ATOM 1656 C C . MET A 1 212 ? 18.210 -0.108 -18.961 1.00 77.50 212 MET A C 1
ATOM 1658 O O . MET A 1 212 ? 19.210 -0.320 -18.273 1.00 77.50 212 MET A O 1
ATOM 1662 N N . SER A 1 213 ? 17.191 0.642 -18.523 1.00 82.44 213 SER A N 1
ATOM 1663 C CA . SER A 1 213 ? 17.193 1.309 -17.213 1.00 82.44 213 SER A CA 1
ATOM 1664 C C . SER A 1 213 ? 17.259 0.295 -16.070 1.00 82.44 213 SER A C 1
ATOM 1666 O O . SER A 1 213 ? 18.084 0.440 -15.167 1.00 82.44 213 SER A O 1
ATOM 1668 N N . ILE A 1 214 ? 16.481 -0.790 -16.151 1.00 87.56 214 ILE A N 1
ATOM 1669 C CA . ILE A 1 214 ? 16.512 -1.872 -15.160 1.00 87.56 214 ILE A CA 1
ATOM 1670 C C . ILE A 1 214 ? 17.850 -2.613 -15.180 1.00 87.56 214 ILE A C 1
ATOM 1672 O O . ILE A 1 214 ? 18.415 -2.886 -14.122 1.00 87.56 214 ILE A O 1
ATOM 1676 N N . ARG A 1 215 ? 18.406 -2.916 -16.355 1.00 82.69 215 ARG A N 1
ATOM 1677 C CA . ARG A 1 215 ? 19.706 -3.607 -16.453 1.00 82.69 215 ARG A CA 1
ATOM 1678 C C . ARG A 1 215 ? 20.864 -2.800 -15.886 1.00 82.69 215 ARG A C 1
ATOM 1680 O O . ARG A 1 215 ? 21.797 -3.386 -15.355 1.00 82.69 215 ARG A O 1
ATOM 1687 N N . ASN A 1 216 ? 20.789 -1.478 -15.995 1.00 80.06 216 ASN A N 1
ATOM 1688 C CA . ASN A 1 216 ? 21.782 -0.559 -15.447 1.00 80.06 216 ASN A CA 1
ATOM 1689 C C . ASN A 1 216 ? 21.484 -0.150 -13.990 1.00 80.06 216 ASN A C 1
ATOM 1691 O O . ASN A 1 216 ? 22.163 0.729 -13.449 1.00 80.06 216 ASN A O 1
ATOM 1695 N N . SER A 1 217 ? 20.456 -0.736 -13.370 1.00 89.62 217 SER A N 1
ATOM 1696 C CA . SER A 1 217 ? 20.084 -0.497 -11.975 1.00 89.62 217 SER A CA 1
ATOM 1697 C C . SER A 1 217 ? 20.826 -1.437 -11.020 1.00 89.62 217 SER A C 1
ATOM 1699 O O . SER A 1 217 ? 21.485 -2.386 -11.437 1.00 89.62 217 SER A O 1
ATOM 1701 N N . ALA A 1 218 ? 20.659 -1.224 -9.715 1.00 90.00 218 ALA A N 1
ATOM 1702 C CA . ALA A 1 218 ? 21.151 -2.134 -8.681 1.00 90.00 218 ALA A CA 1
ATOM 1703 C C . ALA A 1 218 ? 20.465 -3.518 -8.687 1.00 90.00 218 ALA A C 1
ATOM 1705 O O . ALA A 1 218 ? 20.881 -4.406 -7.940 1.00 90.00 218 ALA A O 1
ATOM 1706 N N . VAL A 1 219 ? 19.408 -3.696 -9.491 1.00 92.62 219 VAL A N 1
ATOM 1707 C CA . VAL A 1 219 ? 18.550 -4.887 -9.517 1.00 92.62 219 VAL A CA 1
ATOM 1708 C C . VAL A 1 219 ? 18.287 -5.403 -10.946 1.00 92.62 219 VAL A C 1
ATOM 1710 O O . VAL A 1 219 ? 17.139 -5.498 -11.391 1.00 92.62 219 VAL A O 1
ATOM 1713 N N . PRO A 1 220 ? 19.334 -5.786 -11.698 1.00 88.69 220 PRO A N 1
ATOM 1714 C CA . PRO A 1 220 ? 19.212 -6.162 -13.110 1.00 88.69 220 PRO A CA 1
ATOM 1715 C C . PRO A 1 220 ? 18.347 -7.408 -13.358 1.00 88.69 220 PRO A C 1
ATOM 1717 O O . PRO A 1 220 ? 17.904 -7.630 -14.485 1.00 88.69 220 PRO A O 1
ATOM 1720 N N . SER A 1 221 ? 18.088 -8.231 -12.333 1.00 91.62 221 SER A N 1
ATOM 1721 C CA . SER A 1 221 ? 17.265 -9.442 -12.460 1.00 91.62 221 SER A CA 1
ATOM 1722 C C . SER A 1 221 ? 15.766 -9.219 -12.219 1.00 91.62 221 SER A C 1
ATOM 1724 O O . SER A 1 221 ? 14.994 -10.172 -12.334 1.00 91.62 221 SER A O 1
ATOM 1726 N N . LEU A 1 222 ? 15.337 -7.983 -11.925 1.00 94.31 222 LEU A N 1
ATOM 1727 C CA . LEU A 1 222 ? 13.950 -7.644 -11.582 1.00 94.31 222 LEU A CA 1
ATOM 1728 C C . LEU A 1 222 ? 12.932 -8.131 -12.625 1.00 94.31 222 LEU A C 1
ATOM 1730 O O . LEU A 1 222 ? 12.014 -8.874 -12.282 1.00 94.31 222 LEU A O 1
ATOM 1734 N N . ILE A 1 223 ? 13.126 -7.782 -13.902 1.00 91.88 223 ILE A N 1
ATOM 1735 C CA . ILE A 1 223 ? 12.193 -8.152 -14.982 1.00 91.88 223 ILE A CA 1
ATOM 1736 C C . ILE A 1 223 ? 12.115 -9.672 -15.150 1.00 91.88 223 ILE A C 1
ATOM 1738 O O . ILE A 1 223 ? 11.028 -10.212 -15.323 1.00 91.88 223 ILE A O 1
ATOM 1742 N N . ASN A 1 224 ? 13.245 -10.372 -15.041 1.00 90.38 224 ASN A N 1
ATOM 1743 C CA . ASN A 1 224 ? 13.284 -11.828 -15.185 1.00 90.38 224 ASN A CA 1
ATOM 1744 C C . ASN A 1 224 ? 12.573 -12.553 -14.033 1.00 90.38 224 ASN A C 1
ATOM 1746 O O . ASN A 1 224 ? 12.105 -13.671 -14.220 1.00 90.38 224 ASN A O 1
ATOM 1750 N N . LYS A 1 225 ? 12.534 -11.947 -12.838 1.00 94.62 225 LYS A N 1
ATOM 1751 C CA . LYS A 1 225 ? 11.940 -12.547 -11.635 1.00 94.62 225 LYS A CA 1
ATOM 1752 C C . LYS A 1 225 ? 10.457 -12.211 -11.455 1.00 94.62 225 LYS A C 1
ATOM 1754 O O . LYS A 1 225 ? 9.753 -13.014 -10.853 1.00 94.62 225 LYS A O 1
ATOM 1759 N N . LEU A 1 226 ? 9.997 -11.047 -11.926 1.00 95.00 226 LEU A N 1
ATOM 1760 C CA . LEU A 1 226 ? 8.607 -10.591 -11.755 1.00 95.00 226 LEU A CA 1
ATOM 1761 C C . LEU A 1 226 ? 7.771 -10.573 -13.042 1.00 95.00 226 LEU A C 1
ATOM 1763 O O . LEU A 1 226 ? 6.544 -10.619 -12.953 1.00 95.00 226 LEU A O 1
ATOM 1767 N N . GLY A 1 227 ? 8.409 -10.468 -14.210 1.00 89.62 227 GLY A N 1
ATOM 1768 C CA . GLY A 1 227 ? 7.734 -10.414 -15.504 1.00 89.62 227 GLY A CA 1
ATOM 1769 C C . GLY A 1 227 ? 7.154 -11.765 -15.950 1.00 89.62 227 GLY A C 1
ATOM 1770 O O . GLY A 1 227 ? 7.354 -12.779 -15.279 1.00 89.62 227 GLY A O 1
ATOM 1771 N N . PRO A 1 228 ? 6.466 -11.806 -17.105 1.00 95.19 228 PRO A N 1
ATOM 1772 C CA . PRO A 1 228 ? 6.387 -10.751 -18.120 1.00 95.19 228 PRO A CA 1
ATOM 1773 C C . PRO A 1 228 ? 5.407 -9.616 -17.788 1.00 95.19 228 PRO A C 1
ATOM 1775 O O . PRO A 1 228 ? 4.406 -9.804 -17.094 1.00 95.19 228 PRO A O 1
ATOM 1778 N N . TYR A 1 229 ? 5.684 -8.439 -18.349 1.00 95.25 229 TYR A N 1
ATOM 1779 C CA . TYR A 1 229 ? 4.897 -7.215 -18.189 1.00 95.25 229 TYR A CA 1
ATOM 1780 C C . TYR A 1 229 ? 4.181 -6.828 -19.484 1.00 95.25 229 TYR A C 1
ATOM 1782 O O . TYR A 1 229 ? 4.689 -7.088 -20.575 1.00 95.25 229 TYR A O 1
ATOM 1790 N N . LYS A 1 230 ? 3.040 -6.147 -19.363 1.00 95.06 230 LYS A N 1
ATOM 1791 C CA . LYS A 1 230 ? 2.351 -5.492 -20.481 1.00 95.06 230 LYS A CA 1
ATOM 1792 C C . LYS A 1 230 ? 1.739 -4.160 -20.067 1.00 95.06 230 LYS A C 1
ATOM 1794 O O . LYS A 1 230 ? 1.476 -3.922 -18.892 1.00 95.06 230 LYS A O 1
ATOM 1799 N N . MET A 1 231 ? 1.500 -3.289 -21.043 1.00 95.12 231 MET A N 1
ATOM 1800 C CA . MET A 1 231 ? 0.707 -2.080 -20.822 1.00 95.12 231 MET A CA 1
ATOM 1801 C C . MET A 1 231 ? -0.750 -2.438 -20.525 1.00 95.12 231 MET A C 1
ATOM 1803 O O . MET A 1 231 ? -1.258 -3.433 -21.041 1.00 95.12 231 MET A O 1
ATOM 1807 N N . ILE A 1 232 ? -1.420 -1.594 -19.737 1.00 96.00 232 ILE A N 1
ATOM 1808 C CA . ILE A 1 232 ? -2.850 -1.743 -19.446 1.00 96.00 232 ILE A CA 1
ATOM 1809 C C . ILE A 1 232 ? -3.649 -1.720 -20.757 1.00 96.00 232 ILE A C 1
ATOM 1811 O O . ILE A 1 232 ? -3.652 -0.723 -21.480 1.00 96.00 232 ILE A O 1
ATOM 1815 N N . GLY A 1 233 ? -4.304 -2.841 -21.062 1.00 95.69 233 GLY A N 1
ATOM 1816 C CA . GLY A 1 233 ? -5.183 -2.991 -22.219 1.00 95.69 233 GLY A CA 1
ATOM 1817 C C . GLY A 1 233 ? -6.616 -2.528 -21.950 1.00 95.69 233 GLY A C 1
ATOM 1818 O O . GLY A 1 233 ? -6.983 -2.168 -20.831 1.00 95.69 233 GLY A O 1
ATOM 1819 N N . LYS A 1 234 ? -7.456 -2.585 -22.993 1.00 96.69 234 LYS A N 1
ATOM 1820 C CA . LYS A 1 234 ? -8.878 -2.211 -22.908 1.00 96.69 234 LYS A CA 1
ATOM 1821 C C . LYS A 1 234 ? -9.658 -3.063 -21.907 1.00 96.69 234 LYS A C 1
ATOM 1823 O O . LYS A 1 234 ? -10.511 -2.530 -21.210 1.00 96.69 234 LYS A O 1
ATOM 1828 N N . ASP A 1 235 ? -9.352 -4.353 -21.807 1.00 97.25 235 ASP A N 1
ATOM 1829 C CA . ASP A 1 235 ? -10.089 -5.268 -20.928 1.00 97.25 235 ASP A CA 1
ATOM 1830 C C . ASP A 1 235 ? -9.896 -4.899 -19.454 1.00 97.25 235 ASP A C 1
ATOM 1832 O O . ASP A 1 235 ? -10.865 -4.722 -18.717 1.00 97.25 235 ASP A O 1
ATOM 1836 N N . ILE A 1 236 ? -8.653 -4.645 -19.043 1.00 97.75 236 ILE A N 1
ATOM 1837 C CA . ILE A 1 236 ? -8.358 -4.157 -17.692 1.00 97.75 236 ILE A CA 1
ATOM 1838 C C . ILE A 1 236 ? -8.893 -2.754 -17.470 1.00 97.75 236 ILE A C 1
ATOM 1840 O O . ILE A 1 236 ? -9.424 -2.467 -16.402 1.00 97.75 236 ILE A O 1
ATOM 1844 N N . LEU A 1 237 ? -8.826 -1.880 -18.469 1.00 97.38 237 LEU A N 1
ATOM 1845 C CA . LEU A 1 237 ? -9.430 -0.563 -18.354 1.00 97.38 237 LEU A CA 1
ATOM 1846 C C . LEU A 1 237 ? -10.947 -0.638 -18.107 1.00 97.38 237 LEU A C 1
ATOM 1848 O O . LEU A 1 237 ? -11.462 0.119 -17.285 1.00 97.38 237 LEU A O 1
ATOM 1852 N N . ASN A 1 238 ? -11.652 -1.573 -18.749 1.00 97.44 238 ASN A N 1
ATOM 1853 C CA . ASN A 1 238 ? -13.075 -1.815 -18.503 1.00 97.44 238 ASN A CA 1
ATOM 1854 C C . ASN A 1 238 ? -13.328 -2.266 -17.059 1.00 97.44 238 ASN A C 1
ATOM 1856 O O . ASN A 1 238 ? -14.271 -1.790 -16.429 1.00 97.44 238 ASN A O 1
ATOM 1860 N N . VAL A 1 239 ? -12.462 -3.123 -16.508 1.00 97.75 239 VAL A N 1
ATOM 1861 C CA . VAL A 1 239 ? -12.503 -3.505 -15.087 1.00 97.75 239 VAL A CA 1
ATOM 1862 C C . VAL A 1 239 ? -12.280 -2.279 -14.192 1.00 97.75 239 VAL A C 1
ATOM 1864 O O . VAL A 1 239 ? -13.054 -2.028 -13.269 1.00 97.75 239 VAL A O 1
ATOM 1867 N N . LEU A 1 240 ? -11.273 -1.452 -14.478 1.00 97.62 240 LEU A N 1
ATOM 1868 C CA . LEU A 1 240 ? -10.940 -0.271 -13.673 1.00 97.62 240 LEU A CA 1
ATOM 1869 C C . LEU A 1 240 ? -11.987 0.851 -13.748 1.00 97.62 240 LEU A C 1
ATOM 1871 O O . LEU A 1 240 ? -12.103 1.632 -12.805 1.00 97.62 240 LEU A O 1
ATOM 1875 N N . ASN A 1 241 ? -12.738 0.940 -14.848 1.00 97.44 241 ASN A N 1
ATOM 1876 C CA . ASN A 1 241 ? -13.824 1.902 -15.059 1.00 97.44 241 ASN A CA 1
ATOM 1877 C C . ASN A 1 241 ? -15.217 1.312 -14.787 1.00 97.44 241 ASN A C 1
ATOM 1879 O O . ASN A 1 241 ? -16.224 1.983 -15.020 1.00 97.44 241 ASN A O 1
ATOM 1883 N N . PHE A 1 242 ? -15.305 0.081 -14.277 1.00 97.56 242 PHE A N 1
ATOM 1884 C CA . PHE A 1 242 ? -16.581 -0.528 -13.923 1.00 97.56 242 PHE A CA 1
ATOM 1885 C C . PHE A 1 242 ? -17.358 0.345 -12.924 1.00 97.56 242 PHE A C 1
ATOM 1887 O O . PHE A 1 242 ? -16.788 0.975 -12.027 1.00 97.56 242 PHE A O 1
ATOM 1894 N N . ASP A 1 243 ? -18.686 0.368 -13.052 1.00 97.12 243 ASP A N 1
ATOM 1895 C CA . ASP A 1 243 ? -19.554 1.054 -12.101 1.00 97.12 243 ASP A CA 1
ATOM 1896 C C . ASP A 1 243 ? -19.704 0.232 -10.814 1.00 97.12 243 ASP A C 1
ATOM 1898 O O . ASP A 1 243 ? -20.653 -0.533 -10.622 1.00 97.12 243 ASP A O 1
ATOM 1902 N N . TYR A 1 244 ? -18.777 0.438 -9.881 1.00 96.38 244 TYR A N 1
ATOM 1903 C CA . TYR A 1 244 ? -18.748 -0.256 -8.593 1.00 96.38 244 TYR A CA 1
ATOM 1904 C C . TYR A 1 244 ? -19.960 0.007 -7.691 1.00 96.38 244 TYR A C 1
ATOM 1906 O O . TYR A 1 244 ? -20.093 -0.653 -6.663 1.00 96.38 244 TYR A O 1
ATOM 1914 N N . ARG A 1 245 ? -20.886 0.907 -8.053 1.00 96.38 245 ARG A N 1
ATOM 1915 C CA . ARG A 1 245 ? -22.189 1.000 -7.370 1.00 96.38 245 ARG A CA 1
ATOM 1916 C C . ARG A 1 245 ? -23.038 -0.247 -7.616 1.00 96.38 245 ARG A C 1
ATOM 1918 O O . ARG A 1 245 ? -23.837 -0.606 -6.757 1.00 96.38 245 ARG A O 1
ATOM 1925 N N . GLN A 1 246 ? -22.850 -0.908 -8.759 1.00 96.81 246 GLN A N 1
ATOM 1926 C CA . GLN A 1 246 ? -23.568 -2.130 -9.124 1.00 96.81 246 GLN A CA 1
ATOM 1927 C C . GLN A 1 246 ? -23.044 -3.340 -8.350 1.00 96.81 246 GLN A C 1
ATOM 1929 O O . GLN A 1 246 ? -23.825 -4.172 -7.894 1.00 96.81 246 GLN A O 1
ATOM 1934 N N . ASN A 1 247 ? -21.724 -3.423 -8.161 1.00 96.44 247 ASN A N 1
ATOM 1935 C CA . ASN A 1 247 ? -21.109 -4.477 -7.364 1.00 96.44 247 ASN A CA 1
ATOM 1936 C C . ASN A 1 247 ? -19.883 -3.970 -6.578 1.00 96.44 247 ASN A C 1
ATOM 1938 O O . ASN A 1 247 ? -18.744 -4.146 -7.017 1.00 96.44 247 ASN A O 1
ATOM 1942 N N . PRO A 1 248 ? -20.092 -3.397 -5.375 1.00 95.44 248 PRO A N 1
ATOM 1943 C CA . PRO A 1 248 ? -19.013 -2.881 -4.526 1.00 95.44 248 PRO A CA 1
ATOM 1944 C C . PRO A 1 248 ? -17.950 -3.910 -4.133 1.00 95.44 248 PRO A C 1
ATOM 1946 O O . PRO A 1 248 ? -16.850 -3.545 -3.724 1.00 95.44 248 PRO A O 1
ATOM 1949 N N . ARG A 1 249 ? -18.281 -5.206 -4.196 1.00 94.81 249 ARG A N 1
ATOM 1950 C CA . ARG A 1 249 ? -17.368 -6.287 -3.807 1.00 94.81 249 ARG A CA 1
ATOM 1951 C C . ARG A 1 249 ? -16.194 -6.400 -4.775 1.00 94.81 249 ARG A C 1
ATOM 1953 O O . ARG A 1 249 ? -15.078 -6.629 -4.328 1.00 94.81 249 ARG A O 1
ATOM 1960 N N . LEU A 1 250 ? -16.410 -6.150 -6.065 1.00 96.50 250 LEU A N 1
ATOM 1961 C CA . LEU A 1 250 ? -15.356 -6.252 -7.079 1.00 96.50 250 LEU A CA 1
ATOM 1962 C C . LEU A 1 250 ? -14.216 -5.248 -6.861 1.00 96.50 250 LEU A C 1
ATOM 1964 O O . LEU A 1 250 ? -13.116 -5.463 -7.354 1.00 96.50 250 LEU A O 1
ATOM 1968 N N . LEU A 1 251 ? -14.433 -4.187 -6.074 1.00 96.56 251 LEU A N 1
ATOM 1969 C CA . LEU A 1 251 ? -13.400 -3.187 -5.805 1.00 96.56 251 LEU A CA 1
ATOM 1970 C C . LEU A 1 251 ? -12.169 -3.791 -5.103 1.00 96.56 251 LEU A C 1
ATOM 1972 O O .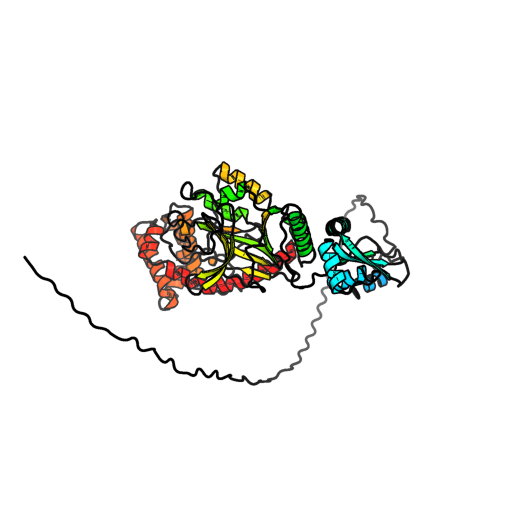 LEU A 1 251 ? -11.061 -3.313 -5.308 1.00 96.56 251 LEU A O 1
ATOM 1976 N N . SER A 1 252 ? -12.327 -4.877 -4.331 1.00 96.56 252 SER A N 1
ATOM 1977 C CA . SER A 1 252 ? -11.194 -5.557 -3.678 1.00 96.56 252 SER A CA 1
ATOM 1978 C C . SER A 1 252 ? -10.217 -6.220 -4.649 1.00 96.56 252 SER A C 1
ATOM 1980 O O . SER A 1 252 ? -9.120 -6.567 -4.231 1.00 96.56 252 SER A O 1
ATOM 1982 N N . LEU A 1 253 ? -10.604 -6.411 -5.913 1.00 96.75 253 LEU A N 1
ATOM 1983 C CA . LEU A 1 253 ? -9.749 -6.996 -6.950 1.00 96.75 253 LEU A CA 1
ATOM 1984 C C . LEU A 1 253 ? -8.743 -5.986 -7.503 1.00 96.75 253 LEU A C 1
ATOM 1986 O O . LEU A 1 253 ? -7.703 -6.362 -8.022 1.00 96.75 253 LEU A O 1
ATOM 1990 N N . ILE A 1 254 ? -9.049 -4.691 -7.403 1.00 98.06 254 ILE A N 1
ATOM 1991 C CA . ILE A 1 254 ? -8.267 -3.663 -8.087 1.00 98.06 254 ILE A CA 1
ATOM 1992 C C . ILE A 1 254 ? -6.837 -3.540 -7.560 1.00 98.06 254 ILE A C 1
ATOM 1994 O O . ILE A 1 254 ? -5.932 -3.506 -8.390 1.00 98.06 254 ILE A O 1
ATOM 1998 N N . PRO A 1 255 ? -6.577 -3.502 -6.239 1.00 98.19 255 PRO A N 1
ATOM 1999 C CA . PRO A 1 255 ? -5.209 -3.368 -5.750 1.00 98.19 255 PRO A CA 1
ATOM 2000 C C . PRO A 1 255 ? -4.261 -4.465 -6.255 1.00 98.19 255 PRO A C 1
ATOM 2002 O O . PRO A 1 255 ? -3.120 -4.158 -6.593 1.00 98.19 255 PRO A O 1
ATOM 2005 N N . SER A 1 256 ? -4.733 -5.714 -6.382 1.00 97.31 256 SER A N 1
ATOM 2006 C CA . SER A 1 256 ? -3.884 -6.845 -6.785 1.00 97.31 256 SER A CA 1
ATOM 2007 C C . SER A 1 256 ? -3.506 -6.853 -8.269 1.00 97.31 256 SER A C 1
ATOM 2009 O O . SER A 1 256 ? -2.479 -7.427 -8.637 1.00 97.31 256 SER A O 1
ATOM 2011 N N . VAL A 1 257 ? -4.247 -6.131 -9.120 1.00 98.25 257 VAL A N 1
ATOM 2012 C CA . VAL A 1 257 ? -3.844 -5.856 -10.515 1.00 98.25 257 VAL A CA 1
ATOM 2013 C C . VAL A 1 257 ? -2.491 -5.134 -10.558 1.00 98.25 257 VAL A C 1
ATOM 2015 O O . VAL A 1 257 ? -1.704 -5.334 -11.484 1.00 98.25 257 VAL A O 1
ATOM 2018 N N . PHE A 1 258 ? -2.207 -4.300 -9.553 1.00 98.50 258 PHE A N 1
ATOM 2019 C CA . PHE A 1 258 ? -1.020 -3.445 -9.504 1.00 98.50 258 PHE A CA 1
ATOM 2020 C C . PHE A 1 258 ? 0.102 -3.997 -8.612 1.00 98.50 258 PHE A C 1
ATOM 2022 O O . PHE A 1 258 ? 1.119 -3.323 -8.427 1.00 98.50 258 PHE A O 1
ATOM 2029 N N . ASP A 1 259 ? -0.031 -5.217 -8.088 1.00 97.56 259 ASP A N 1
ATOM 2030 C CA . ASP A 1 259 ? 0.998 -5.842 -7.256 1.00 97.56 259 ASP A CA 1
ATOM 2031 C C . ASP A 1 259 ? 2.259 -6.139 -8.077 1.00 97.56 259 ASP A C 1
ATOM 2033 O O . ASP A 1 259 ? 2.301 -7.040 -8.915 1.00 97.56 259 ASP A O 1
ATOM 2037 N N . GLY A 1 260 ? 3.323 -5.368 -7.836 1.00 98.12 260 GLY A N 1
ATOM 2038 C CA . GLY A 1 260 ? 4.554 -5.447 -8.619 1.00 98.12 260 GLY A CA 1
ATOM 2039 C C . GLY A 1 260 ? 4.449 -4.809 -10.005 1.00 98.12 260 GLY A C 1
ATOM 2040 O O . GLY A 1 260 ? 5.309 -5.078 -10.844 1.00 98.12 260 GLY A O 1
ATOM 2041 N N . ALA A 1 261 ? 3.425 -3.988 -10.260 1.00 98.38 261 ALA A N 1
ATOM 2042 C CA . ALA A 1 261 ? 3.339 -3.181 -11.472 1.00 98.38 261 ALA A CA 1
ATOM 2043 C C . ALA A 1 261 ? 4.425 -2.096 -11.496 1.00 98.38 261 ALA A C 1
ATOM 2045 O O . ALA A 1 261 ? 4.948 -1.678 -10.461 1.00 98.38 261 ALA A O 1
ATOM 2046 N N . ILE A 1 262 ? 4.771 -1.641 -12.696 1.00 97.06 262 ILE A N 1
ATOM 2047 C CA . ILE A 1 262 ? 5.827 -0.664 -12.934 1.00 97.06 262 ILE A CA 1
ATOM 2048 C C . ILE A 1 262 ? 5.222 0.622 -13.477 1.00 97.06 262 ILE A C 1
ATOM 2050 O O . ILE A 1 262 ? 4.497 0.611 -14.469 1.00 97.06 262 ILE A O 1
ATOM 2054 N N . ILE A 1 263 ? 5.568 1.736 -12.843 1.00 95.62 263 ILE A N 1
ATOM 2055 C CA . ILE A 1 263 ? 5.322 3.079 -13.356 1.00 95.62 263 ILE A CA 1
ATOM 2056 C C . ILE A 1 263 ? 6.619 3.553 -14.000 1.00 95.62 263 ILE A C 1
ATOM 2058 O O . ILE A 1 263 ? 7.648 3.675 -13.334 1.00 95.62 263 ILE A O 1
ATOM 2062 N N . GLN A 1 264 ? 6.578 3.810 -15.300 1.00 91.94 264 GLN A N 1
ATOM 2063 C CA . GLN A 1 264 ? 7.728 4.272 -16.061 1.00 91.94 264 GLN A CA 1
ATOM 2064 C C . GLN A 1 264 ? 7.499 5.698 -16.555 1.00 91.94 264 GLN A C 1
ATOM 2066 O O . GLN A 1 264 ? 6.517 5.982 -17.239 1.00 91.94 264 GLN A O 1
ATOM 2071 N N . ASP A 1 265 ? 8.459 6.568 -16.267 1.00 88.06 265 ASP A N 1
ATOM 2072 C CA . ASP A 1 265 ? 8.620 7.879 -16.893 1.00 88.06 265 ASP A CA 1
ATOM 2073 C C . ASP A 1 265 ? 9.997 7.910 -17.595 1.00 88.06 265 ASP A C 1
ATOM 2075 O O . ASP A 1 265 ? 10.834 7.026 -17.404 1.00 88.06 265 ASP A O 1
ATOM 2079 N N . ASN A 1 266 ? 10.280 8.938 -18.391 1.00 79.81 266 ASN A N 1
ATOM 2080 C CA . ASN A 1 266 ? 11.574 9.162 -19.036 1.00 79.81 266 ASN A CA 1
ATOM 2081 C C . ASN A 1 266 ? 12.741 9.287 -18.037 1.00 79.81 266 ASN A C 1
ATOM 2083 O O . ASN A 1 266 ? 13.896 9.194 -18.441 1.00 79.81 266 ASN A O 1
ATOM 2087 N N . TYR A 1 267 ? 12.466 9.562 -16.757 1.00 76.50 267 TYR A N 1
ATOM 2088 C CA . TYR A 1 267 ? 13.492 9.914 -15.768 1.00 76.50 267 TYR A CA 1
ATOM 2089 C C . TYR A 1 267 ? 13.660 8.932 -14.614 1.00 76.50 267 TYR A C 1
ATOM 2091 O O . TYR A 1 267 ? 14.652 9.056 -13.883 1.00 76.50 267 TYR A O 1
ATOM 2099 N N . PHE A 1 268 ? 12.690 8.049 -14.399 1.00 85.31 268 PHE A N 1
ATOM 2100 C CA . PHE A 1 268 ? 12.723 7.061 -13.332 1.00 85.31 268 PHE A CA 1
ATOM 2101 C C . PHE A 1 268 ? 11.780 5.901 -13.641 1.00 85.31 268 PHE A C 1
ATOM 2103 O O . PHE A 1 268 ? 10.869 5.993 -14.465 1.00 85.31 268 PHE A O 1
ATOM 2110 N N . THR A 1 269 ? 12.029 4.787 -12.970 1.00 91.75 269 THR A N 1
ATOM 2111 C CA . THR A 1 269 ? 11.213 3.582 -13.037 1.00 91.75 269 THR A CA 1
ATOM 2112 C C . THR A 1 269 ? 10.833 3.220 -11.614 1.00 91.75 269 THR A C 1
ATOM 2114 O O . THR A 1 269 ? 11.702 3.116 -10.755 1.00 91.75 269 THR A O 1
ATOM 2117 N N . LEU A 1 270 ? 9.543 3.075 -11.346 1.00 94.94 270 LEU A N 1
ATOM 2118 C CA . LEU A 1 270 ? 9.014 2.823 -10.015 1.00 94.94 270 LEU A CA 1
ATOM 2119 C C . LEU A 1 270 ? 8.337 1.457 -9.990 1.00 94.94 270 LEU A C 1
ATOM 2121 O O . LEU A 1 270 ? 7.464 1.205 -10.813 1.00 94.94 270 LEU A O 1
ATOM 2125 N N . LEU A 1 271 ? 8.686 0.599 -9.036 1.00 97.25 271 LEU A N 1
ATOM 2126 C CA . LEU A 1 271 ? 7.931 -0.621 -8.766 1.00 97.25 271 LEU A CA 1
ATOM 2127 C C . LEU A 1 271 ? 6.899 -0.351 -7.667 1.00 97.25 271 LEU A C 1
ATOM 2129 O O . LEU A 1 271 ? 7.256 0.107 -6.582 1.00 97.25 271 LEU A O 1
ATOM 2133 N N . ILE A 1 272 ? 5.635 -0.670 -7.926 1.00 98.31 272 ILE A N 1
ATOM 2134 C CA . ILE A 1 272 ? 4.555 -0.627 -6.939 1.00 98.31 272 ILE A CA 1
ATOM 2135 C C . ILE A 1 272 ? 4.656 -1.866 -6.048 1.00 98.31 272 ILE A C 1
ATOM 2137 O O . ILE A 1 272 ? 4.618 -2.998 -6.528 1.00 98.31 272 ILE A O 1
ATOM 2141 N N . LEU A 1 273 ? 4.772 -1.654 -4.737 1.00 98.50 273 LEU A N 1
ATOM 2142 C CA . LEU A 1 273 ? 4.788 -2.733 -3.749 1.00 98.50 273 LEU A CA 1
ATOM 2143 C C . LEU A 1 273 ? 3.462 -2.881 -3.020 1.00 98.50 273 LEU A C 1
ATOM 2145 O O . LEU A 1 273 ? 3.133 -3.982 -2.597 1.00 98.50 273 LEU A O 1
ATOM 2149 N N . THR A 1 274 ? 2.744 -1.787 -2.774 1.00 98.69 274 THR A N 1
ATOM 2150 C CA . THR A 1 274 ? 1.461 -1.807 -2.062 1.00 98.69 274 THR A CA 1
ATOM 2151 C C . THR A 1 274 ? 0.584 -0.670 -2.545 1.00 98.69 274 THR A C 1
ATOM 2153 O O . THR A 1 274 ? 1.038 0.475 -2.642 1.00 98.69 274 THR A O 1
ATOM 2156 N N . SER A 1 275 ? -0.681 -0.986 -2.797 1.00 98.38 275 SER A N 1
ATOM 2157 C CA . SER A 1 275 ? -1.673 -0.025 -3.259 1.00 98.38 275 SER A CA 1
ATOM 2158 C C . SER A 1 275 ? -2.981 -0.136 -2.476 1.00 98.38 275 SER A C 1
ATOM 2160 O O . SER A 1 275 ? -3.330 -1.200 -1.966 1.00 98.38 275 SER A O 1
ATOM 2162 N N . GLU A 1 276 ? -3.688 0.985 -2.354 1.00 98.12 276 GLU A N 1
ATOM 2163 C CA . GLU A 1 276 ? -4.974 1.115 -1.667 1.00 98.12 276 GLU A CA 1
ATOM 2164 C C . GLU A 1 276 ? -5.999 1.725 -2.626 1.00 98.12 276 GLU A C 1
ATOM 2166 O O . GLU A 1 276 ? -5.751 2.778 -3.213 1.00 98.12 276 GLU A O 1
ATOM 2171 N N . VAL A 1 277 ? -7.156 1.085 -2.804 1.00 97.69 277 VAL A N 1
ATOM 2172 C CA . VAL A 1 277 ? -8.205 1.579 -3.707 1.00 97.69 277 VAL A CA 1
ATOM 2173 C C . VAL A 1 277 ? -9.271 2.369 -2.951 1.00 97.69 277 VAL A C 1
ATOM 2175 O O . VAL A 1 277 ? -9.679 2.018 -1.841 1.00 97.69 277 VAL A O 1
ATOM 2178 N N . TYR A 1 278 ? -9.736 3.445 -3.575 1.00 97.00 278 TYR A N 1
ATOM 2179 C CA . TYR A 1 278 ? -10.781 4.336 -3.092 1.00 97.00 278 TYR A CA 1
ATOM 2180 C C . TYR A 1 278 ? -11.806 4.534 -4.202 1.00 97.00 278 TYR A C 1
ATOM 2182 O O . TYR A 1 278 ? -11.470 4.990 -5.296 1.00 97.00 278 TYR A O 1
ATOM 2190 N N . SER A 1 279 ? -13.069 4.201 -3.937 1.00 96.50 279 SER A N 1
ATOM 2191 C CA . SER A 1 279 ? -14.137 4.501 -4.898 1.00 96.50 279 SER A CA 1
ATOM 2192 C C . SER A 1 279 ? -14.361 6.008 -4.956 1.00 96.50 279 SER A C 1
ATOM 2194 O O . SER A 1 279 ? -14.318 6.679 -3.929 1.00 96.50 279 SER A O 1
ATOM 2196 N N . ARG A 1 280 ? -14.668 6.552 -6.135 1.00 95.25 280 ARG A N 1
ATOM 2197 C CA . ARG A 1 280 ? -15.109 7.953 -6.262 1.00 95.25 280 ARG A CA 1
ATOM 2198 C C . ARG A 1 280 ? -16.552 8.162 -5.802 1.00 95.25 280 ARG A C 1
ATOM 2200 O O .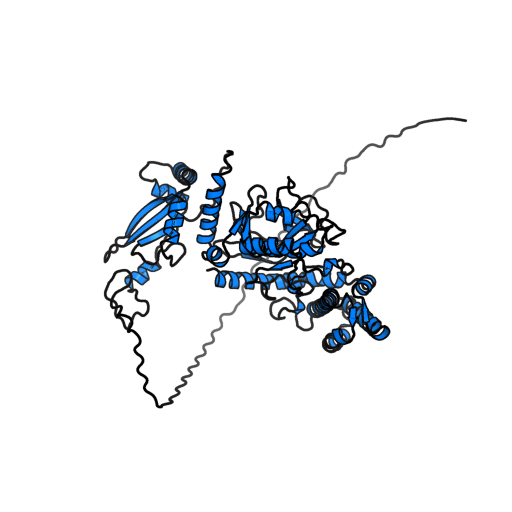 ARG A 1 280 ? -16.981 9.296 -5.611 1.00 95.25 280 ARG A O 1
ATOM 2207 N N . SER A 1 281 ? -17.319 7.087 -5.616 1.00 94.81 281 SER A N 1
ATOM 2208 C CA . SER A 1 281 ? -18.692 7.170 -5.126 1.00 94.81 281 SER A CA 1
ATOM 2209 C C . SER A 1 281 ? -18.749 7.045 -3.605 1.00 94.81 281 SER A C 1
ATOM 2211 O O . SER A 1 281 ? -18.509 5.968 -3.061 1.00 94.81 281 SER A O 1
ATOM 2213 N N . ASN A 1 282 ? -19.199 8.106 -2.930 1.00 94.62 282 ASN A N 1
ATOM 2214 C CA . ASN A 1 282 ? -19.413 8.118 -1.475 1.00 94.62 282 ASN A CA 1
ATOM 2215 C C . ASN A 1 282 ? -20.442 7.069 -0.989 1.00 94.62 282 ASN A C 1
ATOM 2217 O O . ASN A 1 282 ? -20.449 6.672 0.174 1.00 94.62 282 ASN A O 1
ATOM 2221 N N . ASN A 1 283 ? -21.317 6.590 -1.882 1.00 94.94 283 ASN A N 1
ATOM 2222 C CA . ASN A 1 283 ? -22.267 5.513 -1.575 1.00 94.94 283 ASN A CA 1
ATOM 2223 C C . ASN A 1 283 ? -21.588 4.140 -1.472 1.00 94.94 283 ASN A C 1
ATOM 2225 O O . ASN A 1 283 ? -22.125 3.233 -0.840 1.00 94.94 283 ASN A O 1
ATOM 2229 N N . VAL A 1 284 ? -20.433 3.983 -2.119 1.00 96.38 284 VAL A N 1
ATOM 2230 C CA . VAL A 1 284 ? -19.630 2.758 -2.107 1.00 96.38 284 VAL A CA 1
ATOM 2231 C C . VAL A 1 284 ? -18.548 2.860 -1.038 1.00 96.38 284 VAL A C 1
ATOM 2233 O O . VAL A 1 284 ? -18.379 1.940 -0.242 1.00 96.38 284 VAL A O 1
ATOM 2236 N N . ASP A 1 285 ? -17.846 3.991 -0.994 1.00 97.12 285 ASP A N 1
ATOM 2237 C CA . ASP A 1 285 ? -16.739 4.239 -0.082 1.00 97.12 285 ASP A CA 1
ATOM 2238 C C . ASP A 1 285 ? -16.917 5.576 0.633 1.00 97.12 285 ASP A C 1
ATOM 2240 O O . ASP A 1 285 ? -16.805 6.629 0.015 1.00 97.12 285 ASP A O 1
ATOM 2244 N N . SER A 1 286 ? -17.109 5.546 1.953 1.00 95.62 286 SER A N 1
ATOM 2245 C CA . SER A 1 286 ? -17.189 6.769 2.769 1.00 95.62 286 SER A CA 1
ATOM 2246 C C . SER A 1 286 ? -15.918 7.621 2.755 1.00 95.62 286 SER A C 1
ATOM 2248 O O . SER A 1 286 ? -15.905 8.715 3.313 1.00 95.62 286 SER A O 1
ATOM 2250 N N . HIS A 1 287 ? -14.833 7.082 2.202 1.00 93.50 287 HIS A N 1
ATOM 2251 C CA . HIS A 1 287 ? -13.533 7.731 2.078 1.00 93.50 287 HIS A CA 1
ATOM 2252 C C . HIS A 1 287 ? -13.245 8.173 0.646 1.00 93.50 287 HIS A C 1
ATOM 2254 O O . HIS A 1 287 ? -12.093 8.428 0.307 1.00 93.50 287 HIS A O 1
ATOM 2260 N N . SER A 1 288 ? -14.280 8.258 -0.195 1.00 90.50 288 SER A N 1
ATOM 2261 C CA . SER A 1 288 ? -14.158 8.758 -1.559 1.00 90.50 288 SER A CA 1
ATOM 2262 C C . SER A 1 288 ? -13.549 10.159 -1.570 1.00 90.50 288 SER A C 1
ATOM 2264 O O . SER A 1 288 ? -14.091 11.079 -0.949 1.00 90.50 288 SER A O 1
ATOM 2266 N N . GLU A 1 289 ? -12.455 10.347 -2.305 1.00 77.44 289 GLU A N 1
ATOM 2267 C CA . GLU A 1 289 ? -11.923 11.685 -2.548 1.00 77.44 289 GLU A CA 1
ATOM 2268 C C . GLU A 1 289 ? -12.832 12.432 -3.536 1.00 77.44 289 GLU A C 1
ATOM 2270 O O . GLU A 1 289 ? -13.133 11.939 -4.622 1.00 77.44 289 GLU A O 1
ATOM 2275 N N . SER A 1 290 ? -13.257 13.644 -3.174 1.00 68.12 290 SER A N 1
ATOM 2276 C CA . SER A 1 290 ? -14.201 14.460 -3.955 1.00 68.12 290 SER A CA 1
ATOM 2277 C C . SER A 1 290 ? -13.557 15.272 -5.082 1.00 68.12 290 SER A C 1
ATOM 2279 O O . SER A 1 290 ? -14.221 16.078 -5.725 1.00 68.12 290 SER A O 1
ATOM 2281 N N . THR A 1 291 ? -12.254 15.121 -5.309 1.00 75.31 291 THR A N 1
ATOM 2282 C CA . THR A 1 291 ? -11.510 16.014 -6.201 1.00 75.31 291 THR A CA 1
ATOM 2283 C C . THR A 1 291 ? -11.364 15.463 -7.615 1.00 75.31 291 THR A C 1
ATOM 2285 O O . THR A 1 291 ? -11.021 14.294 -7.810 1.00 75.31 291 THR A O 1
ATOM 2288 N N . GLU A 1 292 ? -11.481 16.358 -8.588 1.00 84.75 292 GLU A N 1
ATOM 2289 C CA . GLU A 1 292 ? -11.380 16.054 -10.018 1.00 84.75 292 GLU A CA 1
ATOM 2290 C C . GLU A 1 292 ? -9.932 15.950 -10.529 1.00 84.75 292 GLU A C 1
ATOM 2292 O O . GLU A 1 292 ? -9.710 15.445 -11.618 1.00 84.75 292 GLU A O 1
ATOM 2297 N N . PHE A 1 293 ? -8.921 16.357 -9.747 1.00 86.06 293 PHE A N 1
ATOM 2298 C CA . PHE A 1 293 ? -7.527 16.451 -10.223 1.00 86.06 293 PHE A CA 1
ATOM 2299 C C . PHE A 1 293 ? -6.915 15.139 -10.737 1.00 86.06 293 PHE A C 1
ATOM 2301 O O . PHE A 1 293 ? -6.028 15.175 -11.582 1.00 86.06 293 PHE A O 1
ATOM 2308 N N . SER A 1 294 ? -7.350 13.997 -10.206 1.00 87.94 294 SER A N 1
ATOM 2309 C CA . SER A 1 294 ? -6.898 12.668 -10.639 1.00 87.94 294 SER A CA 1
ATOM 2310 C C . SER A 1 294 ? -7.840 12.027 -11.662 1.00 87.94 294 SER A C 1
ATOM 2312 O O . SER A 1 294 ? -7.760 10.824 -11.900 1.00 87.94 294 SER A O 1
ATOM 2314 N N . LEU A 1 295 ? -8.812 12.764 -12.206 1.00 91.44 295 LEU A N 1
ATOM 2315 C CA . LEU A 1 295 ? -9.612 12.238 -13.306 1.00 91.44 295 LEU A CA 1
ATOM 2316 C C . LEU A 1 295 ? -8.740 12.167 -14.564 1.00 91.44 295 LEU A C 1
ATOM 2318 O O . LEU A 1 295 ? -7.916 13.057 -14.788 1.00 91.44 295 LEU A O 1
ATOM 2322 N N . PRO A 1 296 ? -8.884 11.106 -15.369 1.00 90.25 296 PRO A N 1
ATOM 2323 C CA . PRO A 1 296 ? -8.302 11.098 -16.701 1.00 90.25 296 PRO A CA 1
ATOM 2324 C C . PRO A 1 296 ? -8.969 12.176 -17.572 1.00 90.25 296 PRO A C 1
ATOM 2326 O O . PRO A 1 296 ? -10.099 12.589 -17.296 1.00 90.25 296 PRO A O 1
ATOM 2329 N N . ASN A 1 297 ? -8.270 12.637 -18.613 1.00 87.50 297 ASN A N 1
ATOM 2330 C CA . ASN A 1 297 ? -8.835 13.617 -19.548 1.00 87.50 297 ASN A CA 1
ATOM 2331 C C . ASN A 1 297 ? -9.978 12.997 -20.358 1.00 87.50 297 ASN A C 1
ATOM 2333 O O . ASN A 1 297 ? -10.991 13.650 -20.589 1.00 87.50 297 ASN A O 1
ATOM 2337 N N . GLU A 1 298 ? -9.818 11.726 -20.731 1.00 87.69 298 GLU A N 1
ATOM 2338 C CA . GLU A 1 298 ? -10.816 10.942 -21.448 1.00 87.69 298 GLU A CA 1
ATOM 2339 C C . GLU A 1 298 ? -11.252 9.716 -20.625 1.00 87.69 298 GLU A C 1
ATOM 2341 O O . GLU A 1 298 ? -10.448 9.147 -19.881 1.00 87.69 298 GLU A O 1
ATOM 2346 N N . PRO A 1 299 ? -12.503 9.237 -20.753 1.00 81.94 299 PRO A N 1
ATOM 2347 C CA . PRO A 1 299 ? -12.974 8.060 -20.017 1.00 81.94 299 PRO A CA 1
ATOM 2348 C C . PRO A 1 299 ? -12.185 6.779 -20.314 1.00 81.94 299 PRO A C 1
ATOM 2350 O O . PRO A 1 299 ? -12.099 5.885 -19.473 1.00 81.94 299 PRO A O 1
ATOM 2353 N N . GLU A 1 300 ? -11.614 6.700 -21.515 1.00 88.00 300 GLU A N 1
ATOM 2354 C CA . GLU A 1 300 ? -10.808 5.580 -22.002 1.00 88.00 300 GLU A CA 1
ATOM 2355 C C . GLU A 1 300 ? -9.325 5.690 -21.593 1.00 88.00 300 GLU A C 1
ATOM 2357 O O . GLU A 1 300 ? -8.480 4.935 -22.072 1.00 88.00 300 GLU A O 1
ATOM 2362 N N . GLU A 1 301 ? -8.994 6.619 -20.698 1.00 90.69 301 GLU A N 1
ATOM 2363 C CA . GLU A 1 301 ? -7.639 6.838 -20.210 1.00 90.69 301 GLU A CA 1
ATOM 2364 C C . GLU A 1 301 ? -7.520 6.575 -18.705 1.00 90.69 301 GLU A C 1
ATOM 2366 O O . GLU A 1 301 ? -8.493 6.503 -17.951 1.00 90.69 301 GLU A O 1
ATOM 2371 N N . ILE A 1 302 ? -6.271 6.445 -18.263 1.00 94.12 302 ILE A N 1
ATOM 2372 C CA . ILE A 1 302 ? -5.888 6.378 -16.856 1.00 94.12 302 ILE A CA 1
ATOM 2373 C C . ILE A 1 302 ? -4.973 7.564 -16.591 1.00 94.12 302 ILE A C 1
ATOM 2375 O O . ILE A 1 302 ? -4.030 7.804 -17.344 1.00 94.12 302 ILE A O 1
ATOM 2379 N N . SER A 1 303 ? -5.221 8.293 -15.506 1.00 94.19 303 SER A N 1
ATOM 2380 C CA . SER A 1 303 ? -4.268 9.286 -15.022 1.00 94.19 303 SER A CA 1
ATOM 2381 C C . SER A 1 303 ? -3.271 8.631 -14.068 1.00 94.19 303 SER A C 1
ATOM 2383 O O . SER A 1 303 ? -3.617 7.744 -13.289 1.00 94.19 303 SER A O 1
ATOM 2385 N N . CYS A 1 304 ? -2.022 9.079 -14.103 1.00 95.00 304 CYS A N 1
ATOM 2386 C CA . CYS A 1 304 ? -1.017 8.725 -13.110 1.00 95.00 304 CYS A CA 1
ATOM 2387 C C . CYS A 1 304 ? -0.238 9.987 -12.767 1.00 95.00 304 CYS A C 1
ATOM 2389 O O . CYS A 1 304 ? 0.328 10.629 -13.654 1.00 95.00 304 CYS A O 1
ATOM 2391 N N . GLY A 1 305 ? -0.241 10.376 -11.496 1.00 92.69 305 GLY A N 1
ATOM 2392 C CA . GLY A 1 305 ? 0.238 11.690 -11.083 1.00 92.69 305 GLY A CA 1
ATOM 2393 C C . GLY A 1 305 ? 0.609 11.763 -9.613 1.00 92.69 305 GLY A C 1
ATOM 2394 O O . GLY A 1 305 ? 0.179 10.946 -8.799 1.00 92.69 305 GLY A O 1
ATOM 2395 N N . ILE A 1 306 ? 1.400 12.781 -9.274 1.00 92.50 306 ILE A N 1
ATOM 2396 C CA . ILE A 1 306 ? 1.629 13.187 -7.888 1.00 92.50 306 ILE A CA 1
ATOM 2397 C C . ILE A 1 306 ? 0.708 14.369 -7.598 1.00 92.50 306 ILE A C 1
ATOM 2399 O O . ILE A 1 306 ? 0.816 15.414 -8.239 1.00 92.50 306 ILE A O 1
ATOM 2403 N N . TYR A 1 307 ? -0.178 14.214 -6.621 1.00 91.12 307 TYR A N 1
ATOM 2404 C CA . TYR A 1 307 ? -1.189 15.206 -6.271 1.00 91.12 307 TYR A CA 1
ATOM 2405 C C . TYR A 1 307 ? -1.042 15.621 -4.813 1.00 91.12 307 TYR A C 1
ATOM 2407 O O . TYR A 1 307 ? -0.912 14.771 -3.936 1.00 91.12 307 TYR A O 1
ATOM 2415 N N . LEU A 1 308 ? -1.101 16.922 -4.532 1.00 91.31 308 LEU A N 1
ATOM 2416 C CA . LEU A 1 308 ? -1.193 17.404 -3.156 1.00 91.31 308 LEU A CA 1
ATOM 2417 C C . LEU A 1 308 ? -2.585 17.078 -2.605 1.00 91.31 308 LEU A C 1
ATOM 2419 O O . LEU A 1 308 ? -3.601 17.452 -3.194 1.00 91.31 308 LEU A O 1
ATOM 2423 N N . LYS A 1 309 ? -2.623 16.322 -1.505 1.00 89.69 309 LYS A N 1
ATOM 2424 C CA . LYS A 1 309 ? -3.854 15.877 -0.842 1.00 89.69 309 LYS A CA 1
ATOM 2425 C C . LYS A 1 309 ? -3.688 15.903 0.662 1.00 89.69 309 LYS A C 1
ATOM 2427 O O . LYS A 1 309 ? -2.635 15.533 1.176 1.00 89.69 309 LYS A O 1
ATOM 2432 N N . SER A 1 310 ? -4.756 16.247 1.374 1.00 85.38 310 SER A N 1
ATOM 2433 C CA . SER A 1 310 ? -4.778 16.122 2.831 1.00 85.38 310 SER A CA 1
ATOM 2434 C C . SER A 1 310 ? -4.635 14.658 3.257 1.00 85.38 310 SER A C 1
ATOM 2436 O O . SER A 1 310 ? -5.237 13.757 2.667 1.00 85.38 310 SER A O 1
ATOM 2438 N N . ASP A 1 311 ? -3.855 14.424 4.307 1.00 79.62 311 ASP A N 1
ATOM 2439 C CA . ASP A 1 311 ? -3.772 13.137 5.005 1.00 79.62 311 ASP A CA 1
ATOM 2440 C C . ASP A 1 311 ? -4.404 13.226 6.405 1.00 79.62 311 ASP A C 1
ATOM 2442 O O . ASP A 1 311 ? -3.819 12.862 7.421 1.00 79.62 311 ASP A O 1
ATOM 2446 N N . GLY A 1 312 ? -5.593 13.836 6.482 1.00 73.56 312 GLY A N 1
ATOM 2447 C CA . GLY A 1 312 ? -6.244 14.161 7.758 1.00 73.56 312 GLY A CA 1
ATOM 2448 C C . GLY A 1 312 ? -5.643 15.382 8.470 1.00 73.56 312 GLY A C 1
ATOM 2449 O O . GLY A 1 312 ? -5.933 15.613 9.645 1.00 73.56 312 GLY A O 1
ATOM 2450 N N . GLY A 1 313 ? -4.831 16.162 7.753 1.00 79.44 313 GLY A N 1
ATOM 2451 C CA . GLY A 1 313 ? -4.136 17.355 8.224 1.00 79.44 313 GLY A CA 1
ATOM 2452 C C . GLY A 1 313 ? -3.458 18.084 7.063 1.00 79.44 313 GLY A C 1
ATOM 2453 O O . GLY A 1 313 ? -4.122 18.436 6.085 1.00 79.44 313 GLY A O 1
ATOM 2454 N N . VAL A 1 314 ? -2.142 18.287 7.176 1.00 84.31 314 VAL A N 1
ATOM 2455 C CA . VAL A 1 314 ? -1.298 18.936 6.158 1.00 84.31 314 VAL A CA 1
ATOM 2456 C C . VAL A 1 314 ? -1.388 18.190 4.823 1.00 84.31 314 VAL A C 1
ATOM 2458 O O . VAL A 1 314 ? -1.485 16.961 4.791 1.00 84.31 314 VAL A O 1
ATOM 2461 N N . GLU A 1 315 ? -1.382 18.937 3.720 1.00 89.44 315 GLU A N 1
ATOM 2462 C CA . GLU A 1 315 ? -1.313 18.344 2.389 1.00 89.44 315 GLU A CA 1
ATOM 2463 C C . GLU A 1 315 ? 0.050 17.693 2.160 1.00 89.44 315 GLU A C 1
ATOM 2465 O O . GLU A 1 315 ? 1.098 18.292 2.401 1.00 89.44 315 GLU A O 1
ATOM 2470 N N . VAL A 1 316 ? 0.027 16.463 1.662 1.00 91.12 316 VAL A N 1
ATOM 2471 C CA . VAL A 1 316 ? 1.217 15.716 1.267 1.00 91.12 316 VAL A CA 1
ATOM 2472 C C . VAL A 1 316 ? 1.114 15.354 -0.213 1.00 91.12 316 VAL A C 1
ATOM 2474 O O . VAL A 1 316 ? 0.006 15.143 -0.716 1.00 91.12 316 VAL A O 1
ATOM 2477 N N . PRO A 1 317 ? 2.239 15.295 -0.942 1.00 92.94 317 PRO A N 1
ATOM 2478 C CA . PRO A 1 317 ? 2.243 14.781 -2.304 1.00 92.94 317 PRO A CA 1
ATOM 2479 C C . PRO A 1 317 ? 1.934 13.283 -2.267 1.00 92.94 317 PRO A C 1
ATOM 2481 O O . PRO A 1 317 ? 2.691 12.522 -1.674 1.00 92.94 317 PRO A O 1
ATOM 2484 N N . LYS A 1 318 ? 0.837 12.855 -2.888 1.00 93.75 318 LYS A N 1
ATOM 2485 C CA . LYS A 1 318 ? 0.423 11.451 -2.996 1.00 93.75 318 LYS A CA 1
ATOM 2486 C C . LYS A 1 318 ? 0.546 10.981 -4.440 1.00 93.75 318 LYS A C 1
ATOM 2488 O O . LYS A 1 318 ? 0.101 11.689 -5.342 1.00 93.75 318 LYS A O 1
ATOM 2493 N N . LEU A 1 319 ? 1.118 9.800 -4.666 1.00 95.31 319 LEU A N 1
ATOM 2494 C CA . LEU A 1 319 ? 1.126 9.161 -5.984 1.00 95.31 319 LEU A CA 1
ATOM 2495 C C . LEU A 1 319 ? -0.185 8.401 -6.182 1.00 95.31 319 LEU A C 1
ATOM 2497 O O . LEU A 1 319 ? -0.483 7.466 -5.438 1.00 95.31 319 LEU A O 1
ATOM 2501 N N . ILE A 1 320 ? -0.968 8.831 -7.169 1.00 95.88 320 ILE A N 1
ATOM 2502 C CA . ILE A 1 320 ? -2.308 8.309 -7.437 1.00 95.88 320 ILE A CA 1
ATOM 2503 C C . ILE A 1 320 ? -2.396 7.882 -8.899 1.00 95.88 320 ILE A C 1
ATOM 2505 O O . ILE A 1 320 ? -2.014 8.637 -9.797 1.00 95.88 320 ILE A O 1
ATOM 2509 N N . ILE A 1 321 ? -2.949 6.690 -9.114 1.00 96.88 321 ILE A N 1
ATOM 2510 C CA . ILE A 1 321 ? -3.452 6.232 -10.407 1.00 96.88 321 ILE A CA 1
ATOM 2511 C C . ILE A 1 321 ? -4.971 6.411 -10.382 1.00 96.88 321 ILE A C 1
ATOM 2513 O O . ILE A 1 321 ? -5.652 5.801 -9.559 1.00 96.88 321 ILE A O 1
ATOM 2517 N N . GLY A 1 322 ? -5.511 7.287 -11.221 1.00 96.06 322 GLY A N 1
ATOM 2518 C CA . GLY A 1 322 ? -6.928 7.638 -11.209 1.00 96.06 322 GLY A CA 1
ATOM 2519 C C . GLY A 1 322 ? -7.652 7.206 -12.477 1.00 96.06 322 GLY A C 1
ATOM 2520 O O . GLY A 1 322 ? -7.152 7.388 -13.586 1.00 96.06 322 GLY A O 1
ATOM 2521 N N . THR A 1 323 ? -8.860 6.677 -12.307 1.00 96.00 323 THR A N 1
ATOM 2522 C CA . THR A 1 323 ? -9.794 6.367 -13.398 1.00 96.00 323 THR A CA 1
ATOM 2523 C C . THR A 1 323 ? -11.087 7.157 -13.218 1.00 96.00 323 THR A C 1
ATOM 2525 O O . THR A 1 323 ? -11.193 8.000 -12.316 1.00 96.00 323 THR A O 1
ATOM 2528 N N . THR A 1 324 ? -12.090 6.909 -14.062 1.00 95.06 324 THR A N 1
ATOM 2529 C CA . THR A 1 324 ? -13.389 7.587 -13.942 1.00 95.06 324 THR A CA 1
ATOM 2530 C C . THR A 1 324 ? -14.180 7.162 -12.704 1.00 95.06 324 THR A C 1
ATOM 2532 O O . THR A 1 324 ? -14.973 7.954 -12.195 1.00 95.06 324 THR A O 1
ATOM 2535 N N . THR A 1 325 ? -13.957 5.953 -12.172 1.00 95.94 325 THR A N 1
ATOM 2536 C CA . THR A 1 325 ? -14.752 5.411 -11.054 1.00 95.94 325 THR A CA 1
ATOM 2537 C C . THR A 1 325 ? -13.970 5.216 -9.757 1.00 95.94 325 THR A C 1
ATOM 2539 O O . THR A 1 325 ? -14.588 5.126 -8.690 1.00 95.94 325 THR A O 1
ATOM 2542 N N . LEU A 1 326 ? -12.634 5.222 -9.795 1.00 96.56 326 LEU A N 1
ATOM 2543 C CA . LEU A 1 326 ? -11.797 5.014 -8.612 1.00 96.56 326 LEU A CA 1
ATOM 2544 C C . LEU A 1 326 ? -10.493 5.822 -8.632 1.00 96.56 326 LEU A C 1
ATOM 2546 O O . LEU A 1 326 ? -10.067 6.355 -9.656 1.00 96.56 326 LEU A O 1
ATOM 2550 N N . ASN A 1 327 ? -9.868 5.894 -7.461 1.00 97.19 327 ASN A N 1
ATOM 2551 C CA . ASN A 1 327 ? -8.481 6.283 -7.258 1.00 97.19 327 ASN A CA 1
ATOM 2552 C C . ASN A 1 327 ? -7.734 5.107 -6.631 1.00 97.19 327 ASN A C 1
ATOM 2554 O O . ASN A 1 327 ? -8.230 4.477 -5.698 1.00 97.19 327 ASN A O 1
ATOM 2558 N N . LEU A 1 328 ? -6.521 4.856 -7.098 1.00 97.56 328 LEU A N 1
ATOM 2559 C CA . LEU A 1 328 ? -5.585 3.928 -6.493 1.00 97.56 328 LEU A CA 1
ATOM 2560 C C . LEU A 1 328 ? -4.412 4.720 -5.915 1.00 97.56 328 LEU A C 1
ATOM 2562 O O . LEU A 1 328 ? -3.642 5.340 -6.648 1.00 97.56 328 LEU A O 1
ATOM 2566 N N . LEU A 1 329 ? -4.292 4.712 -4.593 1.00 97.31 329 LEU A N 1
ATOM 2567 C CA . LEU A 1 329 ? -3.205 5.340 -3.859 1.00 97.31 329 LEU A CA 1
ATOM 2568 C C . LEU A 1 329 ? -2.032 4.367 -3.740 1.00 97.31 329 LEU A C 1
ATOM 2570 O O . LEU A 1 329 ? -2.190 3.251 -3.243 1.00 97.31 329 LEU A O 1
ATOM 2574 N N . ILE A 1 330 ? -0.842 4.804 -4.142 1.00 97.94 330 ILE A N 1
ATOM 2575 C CA . ILE A 1 330 ? 0.383 4.018 -3.985 1.00 97.94 330 ILE A CA 1
ATOM 2576 C C . ILE A 1 330 ? 1.010 4.351 -2.631 1.00 97.94 330 ILE A C 1
ATOM 2578 O O . ILE A 1 330 ? 1.572 5.429 -2.448 1.00 97.94 330 ILE A O 1
ATOM 2582 N N . VAL A 1 331 ? 0.900 3.422 -1.677 1.00 97.69 331 VAL A N 1
ATOM 2583 C CA . VAL A 1 331 ? 1.385 3.593 -0.292 1.00 97.69 331 VAL A CA 1
ATOM 2584 C C . VAL A 1 331 ? 2.722 2.901 -0.033 1.00 97.69 331 VAL A C 1
ATOM 2586 O O . VAL A 1 331 ? 3.352 3.136 0.996 1.00 97.69 331 VAL A O 1
ATOM 2589 N N . SER A 1 332 ? 3.176 2.039 -0.946 1.00 98.25 332 SER A N 1
ATOM 2590 C CA . SER A 1 332 ? 4.554 1.558 -0.949 1.00 98.25 332 SER A CA 1
ATOM 2591 C C . SER A 1 332 ? 5.069 1.338 -2.358 1.00 98.25 332 SER A C 1
ATOM 2593 O O . SER A 1 332 ? 4.388 0.745 -3.197 1.00 98.25 332 SER A O 1
ATOM 2595 N N . SER A 1 333 ? 6.293 1.787 -2.603 1.00 97.69 333 SER A N 1
ATOM 2596 C CA . SER A 1 333 ? 6.959 1.653 -3.892 1.00 97.69 333 SER A CA 1
ATOM 2597 C C . SER A 1 333 ? 8.473 1.710 -3.751 1.00 97.69 333 SER A C 1
ATOM 2599 O O . SER A 1 333 ? 8.983 2.188 -2.741 1.00 97.69 333 SER A O 1
ATOM 2601 N N . VAL A 1 334 ? 9.187 1.292 -4.790 1.00 96.69 334 VAL A N 1
ATOM 2602 C CA . VAL A 1 334 ? 10.649 1.383 -4.874 1.00 96.69 334 VAL A CA 1
ATOM 2603 C C . VAL A 1 334 ? 11.045 2.076 -6.171 1.00 96.69 334 VAL A C 1
ATOM 2605 O O . VAL A 1 334 ? 10.626 1.649 -7.246 1.00 96.69 334 VAL A O 1
ATOM 2608 N N . GLU A 1 335 ? 11.855 3.130 -6.082 1.00 94.75 335 GLU A N 1
ATOM 2609 C CA . GLU A 1 335 ? 12.521 3.718 -7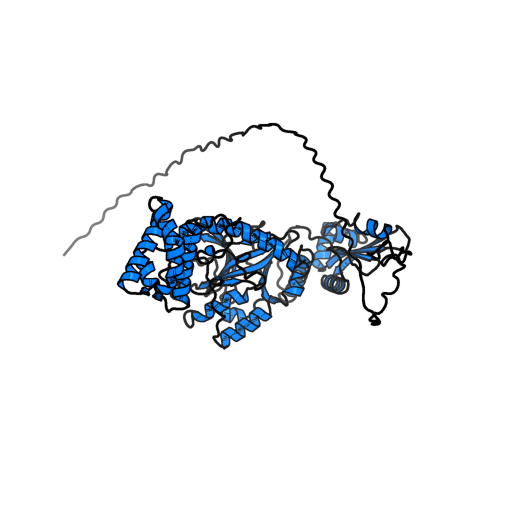.244 1.00 94.75 335 GLU A CA 1
ATOM 2610 C C . GLU A 1 335 ? 13.682 2.807 -7.662 1.00 94.75 335 GLU A C 1
ATOM 2612 O O . GLU A 1 335 ? 14.601 2.520 -6.889 1.00 94.75 335 GLU A O 1
ATOM 2617 N N . VAL A 1 336 ? 13.617 2.314 -8.897 1.00 91.19 336 VAL A N 1
ATOM 2618 C CA . VAL A 1 336 ? 14.623 1.431 -9.475 1.00 91.19 336 VAL A CA 1
ATOM 2619 C C . VAL A 1 336 ? 15.671 2.274 -10.190 1.00 91.19 336 VAL A C 1
ATOM 2621 O O . VAL A 1 336 ? 15.437 2.822 -11.266 1.00 91.19 336 VAL A O 1
ATOM 2624 N N . GLY A 1 337 ? 16.851 2.355 -9.584 1.00 90.19 337 GLY A N 1
ATOM 2625 C CA . GLY A 1 337 ? 18.011 3.039 -10.139 1.00 90.19 337 GLY A CA 1
ATOM 2626 C C . GLY A 1 337 ? 19.316 2.402 -9.672 1.00 90.19 337 GLY A C 1
ATOM 2627 O O . GLY A 1 337 ? 19.348 1.265 -9.203 1.00 90.19 337 GLY A O 1
ATOM 2628 N N . LYS A 1 338 ? 20.425 3.140 -9.791 1.00 88.94 338 LYS A N 1
ATOM 2629 C CA . LYS A 1 338 ? 21.732 2.705 -9.257 1.00 88.94 338 LYS A CA 1
ATOM 2630 C C . LYS A 1 338 ? 21.739 2.597 -7.730 1.00 88.94 338 LYS A C 1
ATOM 2632 O O . LYS A 1 338 ? 22.527 1.843 -7.171 1.00 88.94 338 LYS A O 1
ATOM 2637 N N . VAL A 1 339 ? 20.880 3.376 -7.082 1.00 91.25 339 VAL A N 1
ATOM 2638 C CA . VAL A 1 339 ? 20.561 3.290 -5.659 1.00 91.25 339 VAL A CA 1
ATOM 2639 C C . VAL A 1 339 ? 19.089 2.913 -5.578 1.00 91.25 339 VAL A C 1
ATOM 2641 O O . VAL A 1 339 ? 18.280 3.445 -6.337 1.00 91.25 339 VAL A O 1
ATOM 2644 N N . VAL A 1 340 ? 18.774 1.953 -4.715 1.00 92.06 340 VAL A N 1
ATOM 2645 C CA . VAL A 1 340 ? 17.398 1.556 -4.423 1.00 92.06 340 VAL A CA 1
ATOM 2646 C C . VAL A 1 340 ? 16.874 2.502 -3.355 1.00 92.06 340 VAL A C 1
ATOM 2648 O O . VAL A 1 340 ? 17.466 2.578 -2.282 1.00 92.06 340 VAL A O 1
ATOM 2651 N N . GLU A 1 341 ? 15.783 3.204 -3.647 1.00 94.81 341 GLU A N 1
ATOM 2652 C CA . GLU A 1 341 ? 15.116 4.090 -2.690 1.00 94.81 341 GLU A CA 1
ATOM 2653 C C . GLU A 1 341 ? 13.669 3.629 -2.524 1.00 94.81 341 GLU A C 1
ATOM 2655 O O . GLU A 1 341 ? 12.893 3.618 -3.485 1.00 94.81 341 GLU A O 1
ATOM 2660 N N . ALA A 1 342 ? 13.297 3.208 -1.316 1.00 96.50 342 ALA A N 1
ATOM 2661 C CA . ALA A 1 342 ? 11.916 2.850 -1.024 1.00 96.50 342 ALA A CA 1
ATOM 2662 C C . ALA A 1 342 ? 11.114 4.075 -0.557 1.00 96.50 342 ALA A C 1
ATOM 2664 O O . ALA A 1 342 ? 11.630 5.024 0.030 1.00 96.50 342 ALA A O 1
ATOM 2665 N N . ASN A 1 343 ? 9.808 4.042 -0.802 1.00 96.25 343 ASN A N 1
ATOM 2666 C CA . ASN A 1 343 ? 8.844 4.977 -0.240 1.00 96.25 343 ASN A CA 1
ATOM 2667 C C . ASN A 1 343 ? 7.756 4.178 0.480 1.00 96.25 343 ASN A C 1
ATOM 2669 O O . ASN A 1 343 ? 7.204 3.234 -0.087 1.00 96.25 343 ASN A O 1
ATOM 2673 N N . VAL A 1 344 ? 7.452 4.547 1.726 1.00 97.19 344 VAL A N 1
ATOM 2674 C CA . VAL A 1 344 ? 6.440 3.889 2.566 1.00 97.19 344 VAL A CA 1
ATOM 2675 C C . VAL A 1 344 ? 5.571 4.951 3.231 1.00 97.19 344 VAL A C 1
ATOM 2677 O O . VAL A 1 344 ? 6.074 5.830 3.933 1.00 97.19 344 VAL A O 1
ATOM 2680 N N . GLY A 1 345 ? 4.261 4.837 3.035 1.00 94.00 345 GLY A N 1
ATOM 2681 C CA . GLY A 1 345 ? 3.250 5.789 3.479 1.00 94.00 345 GLY A CA 1
ATOM 2682 C C . GLY A 1 345 ? 2.609 6.558 2.314 1.00 94.00 345 GLY A C 1
ATOM 2683 O O . GLY A 1 345 ? 3.032 6.426 1.166 1.00 94.00 345 GLY A O 1
ATOM 2684 N N . PRO A 1 346 ? 1.580 7.373 2.601 1.00 90.19 346 PRO A N 1
ATOM 2685 C CA . PRO A 1 346 ? 0.812 8.080 1.574 1.00 90.19 346 PRO A CA 1
ATOM 2686 C C . PRO A 1 346 ? 1.594 9.220 0.906 1.00 90.19 346 PRO A C 1
ATOM 2688 O O . PRO A 1 346 ? 1.299 9.583 -0.229 1.00 90.19 346 PRO A O 1
ATOM 2691 N N . GLY A 1 347 ? 2.573 9.800 1.606 1.00 90.75 347 GLY A N 1
ATOM 2692 C CA . GLY A 1 347 ? 3.434 10.853 1.076 1.00 90.75 347 GLY A CA 1
ATOM 2693 C C . GLY A 1 347 ? 4.581 10.282 0.245 1.00 90.75 347 GLY A C 1
ATOM 2694 O O . GLY A 1 347 ? 5.285 9.388 0.713 1.00 90.75 347 GLY A O 1
ATOM 2695 N N . VAL A 1 348 ? 4.807 10.823 -0.951 1.00 87.00 348 VAL A N 1
ATOM 2696 C CA . VAL A 1 348 ? 5.954 10.463 -1.790 1.00 87.00 348 VAL A CA 1
ATOM 2697 C C . VAL A 1 348 ? 7.128 11.417 -1.600 1.00 87.00 348 VAL A C 1
ATOM 2699 O O . VAL A 1 348 ? 6.959 12.636 -1.573 1.00 87.00 348 VAL A O 1
ATOM 2702 N N . LYS A 1 349 ? 8.334 10.855 -1.476 1.00 82.94 349 LYS A N 1
ATOM 2703 C CA . LYS A 1 349 ? 9.597 11.597 -1.325 1.00 82.94 349 LYS A CA 1
ATOM 2704 C C . LYS A 1 349 ? 10.576 11.307 -2.465 1.00 82.94 349 LYS A C 1
ATOM 2706 O O . LYS A 1 349 ? 11.748 11.052 -2.217 1.00 82.94 349 LYS A O 1
ATOM 2711 N N . PHE A 1 350 ? 10.112 11.318 -3.711 1.00 73.44 350 PHE A N 1
ATOM 2712 C CA . PHE A 1 350 ? 11.005 11.049 -4.839 1.00 73.44 350 PHE A CA 1
ATOM 2713 C C . PHE A 1 350 ? 11.935 12.229 -5.110 1.00 73.44 350 PHE A C 1
ATOM 2715 O O . PHE A 1 350 ? 11.528 13.393 -5.086 1.00 73.44 350 PHE A O 1
ATOM 2722 N N . SER A 1 351 ? 13.193 11.915 -5.417 1.00 61.41 351 SER A N 1
ATOM 2723 C CA . SER A 1 351 ? 14.265 12.885 -5.679 1.00 61.41 351 SER A CA 1
ATOM 2724 C C . SER A 1 351 ? 13.936 13.875 -6.813 1.00 61.41 351 SER A C 1
ATOM 2726 O O . SER A 1 351 ? 14.481 14.981 -6.875 1.00 61.41 351 SER A O 1
ATOM 2728 N N . LYS A 1 352 ? 13.004 13.507 -7.700 1.00 62.06 352 LYS A N 1
ATOM 2729 C CA . LYS A 1 352 ? 12.506 14.317 -8.814 1.00 62.06 352 LYS A CA 1
ATOM 2730 C C . LYS A 1 352 ? 10.981 14.416 -8.718 1.00 62.06 352 LYS A C 1
ATOM 2732 O O . LYS A 1 352 ? 10.269 13.557 -9.222 1.00 62.06 352 LYS A O 1
ATOM 2737 N N . ASN A 1 353 ? 10.474 15.493 -8.116 1.00 58.88 353 ASN A N 1
ATOM 2738 C CA . ASN A 1 353 ? 9.039 15.796 -7.929 1.00 58.88 353 ASN A CA 1
ATOM 2739 C C . ASN A 1 353 ? 8.231 16.026 -9.232 1.00 58.88 353 ASN A C 1
ATOM 2741 O O . ASN A 1 353 ? 7.352 16.885 -9.274 1.00 58.88 353 ASN A O 1
ATOM 2745 N N . LYS A 1 354 ? 8.544 15.345 -10.335 1.00 65.94 354 LYS A N 1
ATOM 2746 C CA . LYS A 1 354 ? 7.873 15.525 -11.625 1.00 65.94 354 LYS A CA 1
ATOM 2747 C C . LYS A 1 354 ? 7.713 14.177 -12.314 1.00 65.94 354 LYS A C 1
ATOM 2749 O O . LYS A 1 354 ? 8.473 13.866 -13.223 1.00 65.94 354 LYS A O 1
ATOM 2754 N N . LEU A 1 355 ? 6.720 13.407 -11.871 1.00 83.38 355 LEU A N 1
ATOM 2755 C CA . LEU A 1 355 ? 6.082 12.440 -12.757 1.00 83.38 355 LEU A CA 1
ATOM 2756 C C . LEU A 1 355 ? 5.304 13.255 -13.798 1.00 83.38 355 LEU A C 1
ATOM 2758 O O . LEU A 1 355 ? 4.423 14.038 -13.431 1.00 83.38 355 LEU A O 1
ATOM 2762 N N . ASN A 1 356 ? 5.647 13.128 -15.074 1.00 80.69 356 ASN A N 1
ATOM 2763 C CA . ASN A 1 356 ? 4.877 13.751 -16.139 1.00 80.69 356 ASN A CA 1
ATOM 2764 C C . ASN A 1 356 ? 3.771 12.790 -16.583 1.00 80.69 356 ASN A C 1
ATOM 2766 O O . ASN A 1 356 ? 4.015 11.827 -17.308 1.00 80.69 356 ASN A O 1
ATOM 2770 N N . SER A 1 357 ? 2.540 13.089 -16.173 1.00 78.50 357 SER A N 1
ATOM 2771 C CA . SER A 1 357 ? 1.369 12.254 -16.449 1.00 78.50 357 SER A CA 1
ATOM 2772 C C . SER A 1 357 ? 1.136 11.988 -17.940 1.00 78.50 357 SER A C 1
ATOM 2774 O O . SER A 1 357 ? 0.618 10.932 -18.277 1.00 78.50 357 SER A O 1
ATOM 2776 N N . SER A 1 358 ? 1.557 12.891 -18.837 1.00 78.12 358 SER A N 1
ATOM 2777 C CA . SER A 1 358 ? 1.351 12.736 -20.289 1.00 78.12 358 SER A CA 1
ATOM 2778 C C . SER A 1 358 ? 2.271 11.708 -20.958 1.00 78.12 358 SER A C 1
ATOM 2780 O O . SER A 1 358 ? 1.992 11.271 -22.070 1.00 78.12 358 SER A O 1
ATOM 2782 N N . ILE A 1 359 ? 3.367 11.322 -20.301 1.00 82.31 359 ILE A N 1
ATOM 2783 C CA . ILE A 1 359 ? 4.347 10.345 -20.818 1.00 82.31 359 ILE A CA 1
ATOM 2784 C C . ILE A 1 359 ? 4.506 9.129 -19.906 1.00 82.31 359 ILE A C 1
ATOM 2786 O O . ILE A 1 359 ? 5.181 8.165 -20.267 1.00 82.31 359 ILE A O 1
ATOM 2790 N N . CYS A 1 360 ? 3.895 9.184 -18.724 1.00 89.94 360 CYS A N 1
ATOM 2791 C CA . CYS A 1 360 ? 3.895 8.112 -17.754 1.00 89.94 360 CYS A CA 1
ATOM 2792 C C . CYS A 1 360 ? 3.205 6.872 -18.328 1.00 89.94 360 CYS A C 1
ATOM 2794 O O . CYS A 1 360 ? 2.101 6.944 -18.866 1.00 89.94 360 CYS A O 1
ATOM 2796 N N . ARG A 1 361 ? 3.837 5.712 -18.162 1.00 92.12 361 ARG A N 1
ATOM 2797 C CA . ARG A 1 361 ? 3.275 4.413 -18.533 1.00 92.12 361 ARG A CA 1
ATOM 2798 C C . ARG A 1 361 ? 3.128 3.537 -17.316 1.00 92.12 361 ARG A C 1
ATOM 2800 O O . ARG A 1 361 ? 3.979 3.552 -16.432 1.00 92.12 361 ARG A O 1
ATOM 2807 N N . ILE A 1 362 ? 2.068 2.741 -17.316 1.00 96.31 362 ILE A N 1
ATOM 2808 C CA . ILE A 1 362 ? 1.846 1.722 -16.303 1.00 96.31 362 ILE A CA 1
ATOM 2809 C C . ILE A 1 362 ? 1.921 0.361 -16.986 1.00 96.31 362 ILE A C 1
ATOM 2811 O O . ILE A 1 362 ? 1.161 0.068 -17.911 1.00 96.31 362 ILE A O 1
ATOM 2815 N N . LEU A 1 363 ? 2.872 -0.442 -16.530 1.00 96.56 363 LEU A N 1
ATOM 2816 C CA . LEU A 1 363 ? 3.103 -1.809 -16.960 1.00 96.56 363 LEU A CA 1
ATOM 2817 C C . LEU A 1 363 ? 2.644 -2.737 -15.835 1.00 96.56 363 LEU A C 1
ATOM 2819 O O . LEU A 1 363 ? 3.191 -2.695 -14.735 1.00 96.56 363 LEU A O 1
ATOM 2823 N N . ILE A 1 364 ? 1.652 -3.576 -16.097 1.00 98.00 364 ILE A N 1
ATOM 2824 C CA . ILE A 1 364 ? 1.154 -4.571 -15.143 1.00 98.00 364 ILE A CA 1
ATOM 2825 C C . ILE A 1 364 ? 1.714 -5.949 -15.485 1.00 98.00 364 ILE A C 1
ATOM 2827 O O . ILE A 1 364 ? 2.106 -6.215 -16.625 1.00 98.00 364 ILE A O 1
ATOM 2831 N N . ARG A 1 365 ? 1.793 -6.826 -14.485 1.00 98.00 365 ARG A N 1
ATOM 2832 C CA . ARG A 1 365 ? 2.246 -8.202 -14.693 1.00 98.00 365 ARG A CA 1
ATOM 2833 C C . ARG A 1 365 ? 1.150 -8.997 -15.396 1.00 98.00 365 ARG A C 1
ATOM 2835 O O . ARG A 1 365 ? -0.034 -8.823 -15.110 1.00 98.00 365 ARG A O 1
ATOM 2842 N N . THR A 1 366 ? 1.552 -9.853 -16.329 1.00 97.31 366 THR A N 1
ATOM 2843 C CA . THR A 1 366 ? 0.605 -10.603 -17.171 1.00 97.31 366 THR A CA 1
ATOM 2844 C C . THR A 1 366 ? -0.265 -11.542 -16.334 1.00 97.31 366 THR A C 1
ATOM 2846 O O . THR A 1 366 ? -1.472 -11.585 -16.537 1.00 97.31 366 THR A O 1
ATOM 2849 N N . ASP A 1 367 ? 0.325 -12.208 -15.340 1.00 97.69 367 ASP A N 1
ATOM 2850 C CA . ASP A 1 367 ? -0.380 -13.111 -14.426 1.00 97.69 367 ASP A CA 1
ATOM 2851 C C . ASP A 1 367 ? -1.365 -12.377 -13.502 1.00 97.69 367 ASP A C 1
ATOM 2853 O O . ASP A 1 367 ? -2.459 -12.878 -13.248 1.00 97.69 367 ASP A O 1
ATOM 2857 N N . CYS A 1 368 ? -1.019 -11.169 -13.036 1.00 97.50 368 CYS A N 1
ATOM 2858 C CA . CYS A 1 368 ? -1.932 -10.330 -12.254 1.00 97.50 368 CYS A CA 1
ATOM 2859 C C . CYS A 1 368 ? -3.187 -9.962 -13.051 1.00 97.50 368 CYS A C 1
ATOM 2861 O O . CYS A 1 368 ? -4.285 -9.969 -12.497 1.00 97.50 368 CYS A O 1
ATOM 2863 N N . GLU A 1 369 ? -3.045 -9.640 -14.338 1.00 97.50 369 GLU A N 1
ATOM 2864 C CA . GLU A 1 369 ? -4.200 -9.229 -15.134 1.00 97.50 369 GLU A CA 1
ATOM 2865 C C . GLU A 1 369 ? -5.057 -10.409 -15.606 1.00 97.50 369 GLU A C 1
ATOM 2867 O O . GLU A 1 369 ? -6.278 -10.308 -15.545 1.00 97.50 369 GLU A O 1
ATOM 2872 N N . GLU A 1 370 ? -4.455 -11.558 -15.936 1.00 97.75 370 GLU A N 1
ATOM 2873 C CA . GLU A 1 370 ? -5.190 -12.807 -16.194 1.00 97.75 370 GLU A CA 1
ATOM 2874 C C . GLU A 1 370 ? -6.037 -13.209 -14.978 1.00 97.75 370 GLU A C 1
ATOM 2876 O O . GLU A 1 370 ? -7.244 -13.429 -15.105 1.00 97.75 370 GLU A O 1
ATOM 2881 N N . LYS A 1 371 ? -5.430 -13.205 -13.781 1.00 97.00 371 LYS A N 1
ATOM 2882 C CA . LYS A 1 371 ? -6.133 -13.476 -12.521 1.00 97.00 371 LYS A CA 1
ATOM 2883 C C . LYS A 1 371 ? -7.274 -12.481 -12.294 1.00 97.00 371 LYS A C 1
ATOM 2885 O O . LYS A 1 371 ? -8.364 -12.880 -11.890 1.00 97.00 371 LYS A O 1
ATOM 2890 N N . ALA A 1 372 ? -7.045 -11.191 -12.534 1.00 96.94 372 ALA A N 1
ATOM 2891 C CA . ALA A 1 372 ? -8.057 -10.167 -12.300 1.00 96.94 372 ALA A CA 1
ATOM 2892 C C . ALA A 1 372 ? -9.261 -10.297 -13.241 1.00 96.94 372 ALA A C 1
ATOM 2894 O O . ALA A 1 372 ? -10.393 -10.155 -12.781 1.00 96.94 372 ALA A O 1
ATOM 2895 N N . LEU A 1 373 ? -9.035 -10.594 -14.525 1.00 97.88 373 LEU A N 1
ATOM 2896 C CA . LEU A 1 373 ? -10.111 -10.831 -15.491 1.00 97.88 373 LEU A CA 1
ATOM 2897 C C . LEU A 1 373 ? -10.938 -12.059 -15.097 1.00 97.88 373 LEU A C 1
ATOM 2899 O O . LEU A 1 373 ? -12.160 -11.960 -15.000 1.00 97.88 373 LEU A O 1
ATOM 2903 N N . GLU A 1 374 ? -10.280 -13.171 -14.756 1.00 97.62 374 GLU A N 1
ATOM 2904 C CA . GLU A 1 374 ? -10.955 -14.383 -14.278 1.00 97.62 374 GLU A CA 1
ATOM 2905 C C . GLU A 1 374 ? -11.790 -14.107 -13.014 1.00 97.62 374 GLU A C 1
ATOM 2907 O O . GLU A 1 374 ? -12.955 -14.501 -12.919 1.00 97.62 374 GLU A O 1
ATOM 2912 N N . GLN A 1 375 ? -11.222 -13.402 -12.031 1.00 96.44 375 GLN A N 1
ATOM 2913 C CA . GLN A 1 375 ? -11.923 -13.084 -10.786 1.00 96.44 375 GLN A CA 1
ATOM 2914 C C . GLN A 1 375 ? -13.091 -12.120 -10.998 1.00 96.44 375 GLN A C 1
ATOM 2916 O O . GLN A 1 375 ? -14.113 -12.239 -10.316 1.00 96.44 375 GLN A O 1
ATOM 2921 N N . PHE A 1 376 ? -12.949 -11.178 -11.930 1.00 96.75 376 PHE A N 1
ATOM 2922 C CA . PHE A 1 376 ? -13.990 -10.222 -12.273 1.00 96.75 376 PHE A CA 1
ATOM 2923 C C . PHE A 1 376 ? -15.179 -10.912 -12.952 1.00 96.75 376 PHE A C 1
ATOM 2925 O O . PHE A 1 376 ? -16.319 -10.679 -12.549 1.00 96.75 376 PHE A O 1
ATOM 2932 N N . GLU A 1 377 ? -14.923 -11.809 -13.908 1.00 96.94 377 GLU A N 1
ATOM 2933 C CA . GLU A 1 377 ? -15.956 -12.606 -14.585 1.00 96.94 377 GLU A CA 1
ATOM 2934 C C . GLU A 1 377 ? -16.684 -13.550 -13.620 1.00 96.94 377 GLU A C 1
ATOM 2936 O O . GLU A 1 377 ? -17.914 -13.633 -13.629 1.00 96.94 377 GLU A O 1
ATOM 2941 N N . ASN A 1 378 ? -15.938 -14.218 -12.737 1.00 96.56 378 ASN A N 1
ATOM 2942 C CA . ASN A 1 378 ? -16.498 -15.176 -11.783 1.00 96.56 378 ASN A CA 1
ATOM 2943 C C . ASN A 1 378 ? -17.104 -14.518 -10.530 1.00 96.56 378 ASN A C 1
ATOM 2945 O O . ASN A 1 378 ? -17.773 -15.185 -9.736 1.00 96.56 378 ASN A O 1
ATOM 2949 N N . GLY A 1 379 ? -16.852 -13.226 -10.304 1.00 92.50 379 GLY A N 1
ATOM 2950 C CA . GLY A 1 379 ? -17.264 -12.513 -9.093 1.00 92.50 379 GLY A CA 1
ATOM 2951 C C . GLY A 1 379 ? -16.624 -13.046 -7.804 1.00 92.50 379 GLY A C 1
ATOM 2952 O O . GLY A 1 379 ? -17.180 -12.867 -6.716 1.00 92.50 379 GLY A O 1
ATOM 2953 N N . THR A 1 380 ? -15.480 -13.726 -7.909 1.00 88.69 380 THR A N 1
ATOM 2954 C CA . THR A 1 380 ? -14.749 -14.298 -6.770 1.00 88.69 380 THR A CA 1
ATOM 2955 C C . THR A 1 380 ? -13.864 -13.251 -6.110 1.00 88.69 380 THR A C 1
ATOM 2957 O O . THR A 1 380 ? -13.317 -12.395 -6.794 1.00 88.69 380 THR A O 1
ATOM 2960 N N . GLN A 1 381 ? -13.681 -13.337 -4.792 1.00 82.00 381 GLN A N 1
ATOM 2961 C CA . GLN A 1 381 ? -12.780 -12.457 -4.045 1.00 82.00 381 GLN A CA 1
ATOM 2962 C C . GLN A 1 381 ? -11.612 -13.243 -3.456 1.00 82.00 381 GLN A C 1
ATOM 2964 O O . GLN A 1 381 ? -11.763 -14.407 -3.077 1.00 82.00 381 GLN A O 1
ATOM 2969 N N . ASP A 1 382 ? -10.467 -12.574 -3.331 1.00 79.12 382 ASP A N 1
ATOM 2970 C CA . ASP A 1 382 ? -9.345 -13.082 -2.552 1.00 79.12 382 ASP A CA 1
ATOM 2971 C C . ASP A 1 382 ? -9.717 -13.219 -1.066 1.00 79.12 382 ASP A C 1
ATOM 2973 O O . ASP A 1 382 ? -10.669 -12.613 -0.559 1.00 79.12 382 ASP A O 1
ATOM 2977 N N . LYS A 1 383 ? -8.942 -14.044 -0.355 1.00 84.38 383 LYS A N 1
ATOM 2978 C CA . LYS A 1 383 ? -9.095 -14.220 1.090 1.00 84.38 383 LYS A CA 1
ATOM 2979 C C . LYS A 1 383 ? -8.919 -12.880 1.798 1.00 84.38 383 LYS A C 1
ATOM 2981 O O . LYS A 1 383 ? -7.976 -12.139 1.536 1.00 84.38 383 LYS A O 1
ATOM 2986 N N . THR A 1 384 ? -9.808 -12.598 2.740 1.00 89.69 384 THR A N 1
ATOM 2987 C CA . THR A 1 384 ? -9.723 -11.402 3.573 1.00 89.69 384 THR A CA 1
ATOM 2988 C C . THR A 1 384 ? -8.609 -11.550 4.605 1.00 89.69 384 THR A C 1
ATOM 2990 O O . THR A 1 384 ? -8.582 -12.537 5.339 1.00 89.69 384 THR A O 1
ATOM 2993 N N . SER A 1 385 ? -7.733 -10.552 4.698 1.00 95.31 385 SER A N 1
ATOM 2994 C CA . SER A 1 385 ? -6.702 -10.436 5.734 1.00 95.31 385 SER A CA 1
ATOM 2995 C C . SER A 1 385 ? -6.722 -9.031 6.335 1.00 95.31 385 SER A C 1
ATOM 2997 O O . SER A 1 385 ? -7.106 -8.073 5.660 1.00 95.31 385 SER A O 1
ATOM 2999 N N . LEU A 1 386 ? -6.302 -8.902 7.597 1.00 96.62 386 LEU A N 1
ATOM 3000 C CA . LEU A 1 386 ? -6.095 -7.604 8.250 1.00 96.62 386 LEU A CA 1
ATOM 3001 C C . LEU A 1 386 ? -5.048 -6.758 7.522 1.00 96.62 386 LEU A C 1
ATOM 3003 O O . LEU A 1 386 ? -5.190 -5.541 7.441 1.00 96.62 386 LEU A O 1
ATOM 3007 N N . ASP A 1 387 ? -4.040 -7.406 6.939 1.00 97.00 387 ASP A N 1
ATOM 3008 C CA . ASP A 1 387 ? -2.986 -6.751 6.159 1.00 97.00 387 ASP A CA 1
ATOM 3009 C C . ASP A 1 387 ? -3.527 -6.057 4.896 1.00 97.00 387 ASP A C 1
ATOM 3011 O O . ASP A 1 387 ? -2.915 -5.124 4.372 1.00 97.00 387 ASP A O 1
ATOM 3015 N N . ASN A 1 388 ? -4.718 -6.460 4.442 1.00 97.31 388 ASN A N 1
ATOM 3016 C CA . ASN A 1 388 ? -5.413 -5.887 3.294 1.00 97.31 388 ASN A CA 1
ATOM 3017 C C . ASN A 1 388 ? -6.352 -4.733 3.693 1.00 97.31 388 ASN A C 1
ATOM 3019 O O . ASN A 1 388 ? -7.094 -4.225 2.847 1.00 97.31 388 ASN A O 1
ATOM 3023 N N . LEU A 1 389 ? -6.359 -4.303 4.958 1.00 97.94 389 LEU A N 1
ATOM 3024 C CA . LEU A 1 389 ? -7.049 -3.083 5.371 1.00 97.94 389 LEU A CA 1
ATOM 3025 C C . LEU A 1 389 ? -6.215 -1.851 5.023 1.00 97.94 389 LEU A C 1
ATOM 3027 O O . LEU A 1 389 ? -4.998 -1.822 5.187 1.00 97.94 389 LEU A O 1
ATOM 3031 N N . ARG A 1 390 ? -6.895 -0.806 4.553 1.00 97.06 390 ARG A N 1
ATOM 3032 C CA . ARG A 1 390 ? -6.279 0.485 4.224 1.00 97.06 390 ARG A CA 1
ATOM 3033 C C . ARG A 1 390 ? -5.816 1.224 5.481 1.00 97.06 390 ARG A C 1
ATOM 3035 O O . ARG A 1 390 ? -6.321 0.981 6.582 1.00 97.06 390 ARG A O 1
ATOM 3042 N N . GLN A 1 391 ? -4.912 2.187 5.327 1.00 94.88 391 GLN A N 1
ATOM 3043 C CA . GLN A 1 391 ? -4.547 3.085 6.422 1.00 94.88 391 GLN A CA 1
ATOM 3044 C C . GLN A 1 391 ? -5.684 4.083 6.711 1.00 94.88 391 GLN A C 1
ATOM 3046 O O . GLN A 1 391 ? -5.765 5.154 6.112 1.00 94.88 391 GLN A O 1
ATOM 3051 N N . MET A 1 392 ? -6.552 3.759 7.676 1.00 94.88 392 MET A N 1
ATOM 3052 C CA . MET A 1 392 ? -7.714 4.591 8.015 1.00 94.88 392 MET A CA 1
ATOM 3053 C C . MET A 1 392 ? -7.558 5.303 9.363 1.00 94.88 392 MET A C 1
ATOM 3055 O O . MET A 1 392 ? -7.189 4.701 10.375 1.00 94.88 392 MET A O 1
ATOM 3059 N N . THR A 1 393 ? -7.902 6.593 9.387 1.00 93.75 393 THR A N 1
ATOM 3060 C CA . THR A 1 393 ? -7.881 7.450 10.593 1.00 93.75 393 THR A CA 1
ATOM 3061 C C . THR A 1 393 ? -9.254 8.031 10.948 1.00 93.75 393 THR A C 1
ATOM 3063 O O . THR A 1 393 ? -9.390 8.792 11.908 1.00 93.75 393 THR A O 1
ATOM 3066 N N . SER A 1 394 ? -10.297 7.696 10.185 1.00 94.00 394 SER A N 1
ATOM 3067 C CA . SER A 1 394 ? -11.641 8.257 10.349 1.00 94.00 394 SER A CA 1
ATOM 3068 C C . SER A 1 394 ? -12.742 7.280 9.920 1.00 94.00 394 SER A C 1
ATOM 3070 O O . SER A 1 394 ? -12.460 6.171 9.477 1.00 94.00 394 SER A O 1
ATOM 3072 N N . HIS A 1 395 ? -14.005 7.690 10.088 1.00 95.19 395 HIS A N 1
ATOM 3073 C CA . HIS A 1 395 ? -15.215 6.956 9.688 1.00 95.19 395 HIS A CA 1
ATOM 3074 C C . HIS A 1 395 ? -15.273 5.483 10.133 1.00 95.19 395 HIS A C 1
ATOM 3076 O O . HIS A 1 395 ? -15.822 4.634 9.436 1.00 95.19 395 HIS A O 1
ATOM 3082 N N . PHE A 1 396 ? -14.804 5.170 11.342 1.00 97.06 396 PHE A N 1
ATOM 3083 C CA . PHE A 1 396 ? -14.972 3.843 11.964 1.00 97.06 396 PHE A CA 1
ATOM 3084 C C . PHE A 1 396 ? -16.450 3.429 12.156 1.00 97.06 396 PHE A C 1
ATOM 3086 O O . PHE A 1 396 ? -16.755 2.294 12.482 1.00 97.06 396 PHE A O 1
ATOM 3093 N N . THR A 1 397 ? -17.398 4.332 11.896 1.00 97.00 397 THR A N 1
ATOM 3094 C CA . THR A 1 397 ? -18.842 4.054 11.836 1.00 97.00 397 THR A CA 1
ATOM 3095 C C . THR A 1 397 ? -19.314 3.523 10.478 1.00 97.00 397 THR A C 1
ATOM 3097 O O . THR A 1 397 ? -20.514 3.359 10.261 1.00 97.00 397 THR A O 1
ATOM 3100 N N . LYS A 1 398 ? -18.409 3.320 9.516 1.00 96.75 398 LYS A N 1
ATOM 3101 C CA . LYS A 1 398 ? -18.737 2.923 8.143 1.00 96.75 398 LYS A CA 1
ATOM 3102 C C . LYS A 1 398 ? -18.079 1.595 7.802 1.00 96.75 398 LYS A C 1
ATOM 3104 O O . LYS A 1 398 ? -16.890 1.403 8.033 1.00 96.75 398 LYS A O 1
ATOM 3109 N N . MET A 1 399 ? -18.846 0.702 7.176 1.00 96.44 399 MET A N 1
ATOM 3110 C CA . MET A 1 399 ? -18.359 -0.621 6.766 1.00 96.44 399 MET A CA 1
ATOM 3111 C C . MET A 1 399 ? -17.196 -0.547 5.766 1.00 96.44 399 MET A C 1
ATOM 3113 O O . MET A 1 399 ? -16.342 -1.426 5.778 1.00 96.44 399 MET A O 1
ATOM 3117 N N . SER A 1 400 ? -17.134 0.495 4.929 1.00 96.69 400 SER A N 1
ATOM 3118 C CA . SER A 1 400 ? -16.044 0.751 3.970 1.00 96.69 400 SER A CA 1
ATOM 3119 C C . SER A 1 400 ? -14.669 0.946 4.624 1.00 96.69 400 SER A C 1
ATOM 3121 O O . SER A 1 400 ? -13.650 0.755 3.964 1.00 96.69 400 SER A O 1
ATOM 3123 N N . THR A 1 401 ? -14.615 1.287 5.915 1.00 97.44 401 THR A N 1
ATOM 3124 C CA . THR A 1 401 ? -13.364 1.379 6.693 1.00 97.44 401 THR A CA 1
ATOM 3125 C C . THR A 1 401 ? -12.715 0.013 6.908 1.00 97.44 401 THR A C 1
ATOM 3127 O O . THR A 1 401 ? -11.497 -0.081 6.988 1.00 97.44 401 THR A O 1
ATOM 3130 N N . TYR A 1 402 ? -13.527 -1.043 6.949 1.00 97.69 402 TYR A N 1
ATOM 3131 C CA . TYR A 1 402 ? -13.114 -2.411 7.265 1.00 97.69 402 TYR A CA 1
ATOM 3132 C C . TYR A 1 402 ? -13.102 -3.319 6.027 1.00 97.69 402 TYR A C 1
ATOM 3134 O O . TYR A 1 402 ? -13.128 -4.543 6.138 1.00 97.69 402 TYR A O 1
ATOM 3142 N N . LYS A 1 403 ? -13.139 -2.729 4.826 1.00 97.00 403 LYS A N 1
ATOM 3143 C CA . LYS A 1 403 ? -13.040 -3.472 3.569 1.00 97.00 403 LYS A CA 1
ATOM 3144 C C . LYS A 1 403 ? -11.582 -3.700 3.199 1.00 97.00 403 LYS A C 1
ATOM 3146 O O . LYS A 1 403 ? -10.751 -2.802 3.325 1.00 97.00 403 LYS A O 1
ATOM 3151 N N . THR A 1 404 ? -11.306 -4.899 2.696 1.00 96.75 404 THR A N 1
ATOM 3152 C CA . THR A 1 404 ? -9.981 -5.333 2.252 1.00 96.75 404 THR A CA 1
ATOM 3153 C C . THR A 1 404 ? -9.672 -4.769 0.866 1.00 96.75 404 THR A C 1
ATOM 3155 O O . THR A 1 404 ? -9.756 -5.460 -0.147 1.00 96.75 404 THR A O 1
ATOM 3158 N N . TRP A 1 405 ? -9.426 -3.463 0.823 1.00 97.62 405 TRP A N 1
ATOM 3159 C CA . TRP A 1 405 ? -9.204 -2.657 -0.381 1.00 97.62 405 TRP A CA 1
ATOM 3160 C C . TRP A 1 405 ? -7.746 -2.213 -0.503 1.00 97.62 405 TRP A C 1
ATOM 3162 O O . TRP A 1 405 ? -7.442 -1.127 -0.991 1.00 97.62 405 TRP A O 1
ATOM 3172 N N . ARG A 1 406 ? -6.844 -3.076 -0.044 1.00 98.00 406 ARG A N 1
ATOM 3173 C CA . ARG A 1 406 ? -5.398 -2.945 -0.154 1.00 98.00 406 ARG A CA 1
ATOM 3174 C C . ARG A 1 406 ? -4.809 -4.286 -0.571 1.00 98.00 406 ARG A C 1
ATOM 3176 O O . ARG A 1 406 ? -5.299 -5.327 -0.133 1.00 98.00 406 ARG A O 1
ATOM 3183 N N . SER A 1 407 ? -3.761 -4.245 -1.381 1.00 98.00 407 SER A N 1
ATOM 3184 C CA . SER A 1 407 ? -2.937 -5.414 -1.694 1.00 98.00 407 SER A CA 1
ATOM 3185 C C . SER A 1 407 ? -1.466 -5.030 -1.724 1.00 98.00 407 SER A C 1
ATOM 3187 O O . SER A 1 407 ? -1.123 -3.850 -1.873 1.00 98.00 407 SER A O 1
ATOM 3189 N N . SER A 1 408 ? -0.620 -6.034 -1.527 1.00 98.12 408 SER A N 1
ATOM 3190 C CA . SER A 1 408 ? 0.828 -5.920 -1.554 1.00 98.12 408 SER A CA 1
ATOM 3191 C C . SER A 1 408 ? 1.417 -7.038 -2.398 1.00 98.12 408 SER A C 1
ATOM 3193 O O . SER A 1 408 ? 0.970 -8.177 -2.318 1.00 98.12 408 SER A O 1
ATOM 3195 N N . LEU A 1 409 ? 2.505 -6.744 -3.111 1.00 98.06 409 LEU A N 1
ATOM 3196 C CA . LEU A 1 409 ? 3.300 -7.759 -3.795 1.00 98.06 409 LEU A CA 1
ATOM 3197 C C . LEU A 1 409 ? 3.713 -8.858 -2.804 1.00 98.06 409 LEU A C 1
ATOM 3199 O O . LEU A 1 409 ? 4.395 -8.558 -1.826 1.00 98.06 409 LEU A O 1
ATOM 3203 N N . ASP A 1 410 ? 3.378 -10.120 -3.086 1.00 96.56 410 ASP A N 1
ATOM 3204 C CA . ASP A 1 410 ? 3.554 -11.279 -2.190 1.00 96.56 410 ASP A CA 1
ATOM 3205 C C . ASP A 1 410 ? 4.909 -11.328 -1.472 1.00 96.56 410 ASP A C 1
ATOM 3207 O O . ASP A 1 410 ? 4.998 -11.578 -0.269 1.00 96.56 410 ASP A O 1
ATOM 3211 N N . LYS A 1 411 ? 6.002 -11.046 -2.193 1.00 97.50 411 LYS A N 1
ATOM 3212 C CA . LYS A 1 411 ? 7.361 -11.053 -1.624 1.00 97.50 411 LYS A CA 1
ATOM 3213 C C . LYS A 1 411 ? 7.568 -9.995 -0.538 1.00 97.50 411 LYS A C 1
ATOM 3215 O O . LYS A 1 411 ? 8.504 -10.130 0.243 1.00 97.50 411 LYS A O 1
ATOM 3220 N N . PHE A 1 412 ? 6.720 -8.979 -0.465 1.00 98.06 412 PHE A N 1
ATOM 3221 C CA . PHE A 1 412 ? 6.724 -7.896 0.518 1.00 98.06 412 PHE A CA 1
ATOM 3222 C C . PHE A 1 412 ? 5.475 -7.893 1.409 1.00 98.06 412 PHE A C 1
ATOM 3224 O O . PHE A 1 412 ? 5.359 -7.017 2.262 1.00 98.06 412 PHE A O 1
ATOM 3231 N N . SER A 1 413 ? 4.600 -8.895 1.286 1.00 96.56 413 SER A N 1
ATOM 3232 C CA . SER A 1 413 ? 3.386 -9.039 2.094 1.00 96.56 413 SER A CA 1
ATOM 3233 C C . SER A 1 413 ? 3.677 -9.643 3.477 1.00 96.56 413 SER A C 1
ATOM 3235 O O . SER A 1 413 ? 3.192 -10.719 3.822 1.00 96.56 413 SER A O 1
ATOM 3237 N N . THR A 1 414 ? 4.530 -8.986 4.267 1.00 97.06 414 THR A N 1
ATOM 3238 C CA . THR A 1 414 ? 4.772 -9.334 5.677 1.00 97.06 414 THR A CA 1
ATOM 3239 C C . THR A 1 414 ? 4.716 -8.080 6.547 1.00 97.06 414 THR A C 1
ATOM 3241 O O . THR A 1 414 ? 5.009 -6.994 6.036 1.00 97.06 414 THR A O 1
ATOM 3244 N N . PRO A 1 415 ? 4.445 -8.194 7.864 1.00 96.69 415 PRO A N 1
ATOM 3245 C CA . PRO A 1 415 ? 4.375 -7.023 8.742 1.00 96.69 415 PRO A CA 1
ATOM 3246 C C . PRO A 1 415 ? 5.617 -6.125 8.656 1.00 96.69 415 PRO A C 1
ATOM 3248 O O . PRO A 1 415 ? 5.514 -4.907 8.680 1.00 96.69 415 PRO A O 1
ATOM 3251 N N . LEU A 1 416 ? 6.804 -6.710 8.467 1.00 97.62 416 LEU A N 1
ATOM 3252 C CA . LEU A 1 416 ? 8.069 -5.967 8.437 1.00 97.62 416 LEU A CA 1
ATOM 3253 C C . LEU A 1 416 ? 8.342 -5.229 7.116 1.00 97.62 416 LEU A C 1
ATOM 3255 O O . LEU A 1 416 ? 9.282 -4.431 7.068 1.00 97.62 416 LEU A O 1
ATOM 3259 N N . THR A 1 417 ? 7.589 -5.517 6.049 1.00 97.88 417 THR A N 1
ATOM 3260 C CA . THR A 1 417 ? 7.781 -4.919 4.714 1.00 97.88 417 THR A CA 1
ATOM 3261 C C . THR A 1 417 ? 6.520 -4.293 4.122 1.00 97.88 417 THR A C 1
ATOM 3263 O O . THR A 1 417 ? 6.578 -3.754 3.022 1.00 97.88 417 THR A O 1
ATOM 3266 N N . MET A 1 418 ? 5.398 -4.319 4.840 1.00 97.44 418 MET A N 1
ATOM 3267 C CA . MET A 1 418 ? 4.175 -3.611 4.469 1.00 97.44 418 MET A CA 1
ATOM 3268 C C . MET A 1 418 ? 4.064 -2.293 5.239 1.00 97.44 418 MET A C 1
ATOM 3270 O O . MET A 1 418 ? 4.423 -2.259 6.415 1.00 97.44 418 MET A O 1
ATOM 3274 N N . PRO A 1 419 ? 3.516 -1.217 4.640 1.00 97.75 419 PRO A N 1
ATOM 3275 C CA . PRO A 1 419 ? 3.171 -0.011 5.390 1.00 97.75 419 PRO A CA 1
ATOM 3276 C C . PRO A 1 419 ? 2.316 -0.331 6.621 1.00 97.75 419 PRO A C 1
ATOM 3278 O O . PRO A 1 419 ? 1.272 -0.974 6.501 1.00 97.75 419 PRO A O 1
ATOM 3281 N N . ALA A 1 420 ? 2.718 0.140 7.796 1.00 97.88 420 ALA A N 1
ATOM 3282 C CA . ALA A 1 420 ? 1.927 -0.038 9.004 1.00 97.88 420 ALA A CA 1
ATOM 3283 C C . ALA A 1 420 ? 0.597 0.721 8.890 1.00 97.88 420 ALA A C 1
ATOM 3285 O O . ALA A 1 420 ? 0.540 1.829 8.354 1.00 97.88 420 ALA A O 1
ATOM 3286 N N . THR A 1 421 ? -0.475 0.141 9.424 1.00 97.88 421 THR A N 1
ATOM 3287 C CA . THR A 1 421 ? -1.779 0.803 9.555 1.00 97.88 421 THR A CA 1
ATOM 3288 C C . THR A 1 421 ? -2.160 0.921 11.025 1.00 97.88 421 THR A C 1
ATOM 3290 O O . THR A 1 421 ? -1.528 0.326 11.896 1.00 97.88 421 THR A O 1
ATOM 3293 N N . SER A 1 422 ? -3.244 1.637 11.317 1.00 97.62 422 SER A N 1
ATOM 3294 C CA . SER A 1 422 ? -3.831 1.660 12.660 1.00 97.62 422 SER A CA 1
ATOM 3295 C C . SER A 1 422 ? -4.282 0.272 13.146 1.00 97.62 422 SER A C 1
ATOM 3297 O O . SER A 1 422 ? -4.371 0.066 14.354 1.00 97.62 422 SER A O 1
ATOM 3299 N N . PHE A 1 423 ? -4.496 -0.687 12.238 1.00 98.31 423 PHE A N 1
ATOM 3300 C CA . PHE A 1 423 ? -4.910 -2.063 12.535 1.00 98.31 423 PHE A CA 1
ATOM 3301 C C . PHE A 1 423 ? -3.751 -3.061 12.639 1.00 98.31 423 PHE A C 1
ATOM 3303 O O . PHE A 1 423 ? -3.940 -4.153 13.163 1.00 98.31 423 PHE A O 1
ATOM 3310 N N . THR A 1 424 ? -2.576 -2.730 12.097 1.00 98.12 424 THR A N 1
ATOM 3311 C CA . THR A 1 424 ? -1.443 -3.670 11.975 1.00 98.12 424 THR A CA 1
ATOM 3312 C C . THR A 1 424 ? -0.182 -3.201 12.694 1.00 98.12 424 THR A C 1
ATOM 3314 O O . THR A 1 424 ? 0.772 -3.966 12.811 1.00 98.12 424 THR A O 1
ATOM 3317 N N . LEU A 1 425 ? -0.166 -1.973 13.230 1.00 98.06 425 LEU A N 1
ATOM 3318 C CA . LEU A 1 425 ? 0.954 -1.453 14.021 1.00 98.06 425 LEU A CA 1
ATOM 3319 C C . LEU A 1 425 ? 1.263 -2.356 15.228 1.00 98.06 425 LEU A C 1
ATOM 3321 O O . LEU A 1 425 ? 2.433 -2.585 15.521 1.00 98.06 425 LEU A O 1
ATOM 3325 N N . CYS A 1 426 ? 0.239 -2.911 15.885 1.00 97.75 426 CYS A N 1
ATOM 3326 C CA . CYS A 1 426 ? 0.411 -3.836 17.010 1.00 97.75 426 CYS A CA 1
ATOM 3327 C C . CYS A 1 426 ? 1.086 -5.169 16.647 1.00 97.75 426 CYS A C 1
ATOM 3329 O O . CYS A 1 426 ? 1.563 -5.866 17.534 1.00 97.75 426 CYS A O 1
ATOM 3331 N N . SER A 1 427 ? 1.160 -5.516 15.361 1.00 97.06 427 SER A N 1
ATOM 3332 C CA . SER A 1 427 ? 1.819 -6.735 14.878 1.00 97.06 427 SER A CA 1
ATOM 3333 C C . SER A 1 427 ? 3.311 -6.533 14.580 1.00 97.06 427 SER A C 1
ATOM 3335 O O . SER A 1 427 ? 3.998 -7.481 14.197 1.00 97.06 427 SER A O 1
ATOM 3337 N N . LEU A 1 428 ? 3.830 -5.310 14.733 1.00 97.50 428 LEU A N 1
ATOM 3338 C CA . LEU A 1 428 ? 5.251 -5.015 14.577 1.00 97.50 428 LEU A CA 1
ATOM 3339 C C . LEU A 1 428 ? 6.017 -5.269 15.881 1.00 97.50 428 LEU A C 1
ATOM 3341 O O . LEU A 1 428 ? 5.485 -5.049 16.970 1.00 97.50 428 LEU A O 1
ATOM 3345 N N . PRO A 1 429 ? 7.298 -5.665 15.802 1.00 95.75 429 PRO A N 1
ATOM 3346 C CA . PRO A 1 429 ? 8.134 -5.749 16.988 1.00 95.75 429 PRO A CA 1
ATOM 3347 C C . PRO A 1 429 ? 8.365 -4.345 17.569 1.00 95.75 429 PRO A C 1
ATOM 3349 O O . PRO A 1 429 ? 8.538 -3.374 16.836 1.00 95.75 429 PRO A O 1
ATOM 3352 N N . SER A 1 430 ? 8.419 -4.237 18.895 1.00 89.19 430 SER A N 1
ATOM 3353 C CA . SER A 1 430 ? 8.628 -2.961 19.597 1.00 89.19 430 SER A CA 1
ATOM 3354 C C . SER A 1 430 ? 9.993 -2.326 19.284 1.00 89.19 430 SER A C 1
ATOM 3356 O O . SER A 1 430 ? 10.115 -1.118 19.061 1.00 89.19 430 SER A O 1
ATOM 3358 N N . ASN A 1 431 ? 11.045 -3.143 19.199 1.00 89.44 431 ASN A N 1
ATOM 3359 C CA . ASN A 1 431 ? 12.412 -2.664 19.006 1.00 89.44 431 ASN A CA 1
ATOM 3360 C C . ASN A 1 431 ? 12.623 -2.038 17.617 1.00 89.44 431 ASN A C 1
ATOM 3362 O O . ASN A 1 431 ? 12.664 -2.726 16.598 1.00 89.44 431 ASN A O 1
ATOM 3366 N N . GLY A 1 432 ? 12.831 -0.718 17.594 1.00 90.38 432 GLY A N 1
ATOM 3367 C CA . GLY A 1 432 ? 13.197 0.038 16.392 1.00 90.38 432 GLY A CA 1
ATOM 3368 C C . GLY A 1 432 ? 12.028 0.572 15.557 1.00 90.38 432 GLY A C 1
ATOM 3369 O O . GLY A 1 432 ? 12.287 1.183 14.523 1.00 90.38 432 GLY A O 1
ATOM 3370 N N . TYR A 1 433 ? 10.776 0.395 16.002 1.00 95.88 433 TYR A N 1
ATOM 3371 C CA . TYR A 1 433 ? 9.570 0.871 15.295 1.00 95.88 433 TYR A CA 1
ATOM 3372 C C . TYR A 1 433 ? 8.879 2.062 15.978 1.00 95.88 433 TYR A C 1
ATOM 3374 O O . TYR A 1 433 ? 7.816 2.501 15.550 1.00 95.88 433 TYR A O 1
ATOM 3382 N N . GLY A 1 434 ? 9.510 2.641 17.005 1.00 93.75 434 GLY A N 1
ATOM 3383 C CA . GLY A 1 434 ? 9.064 3.896 17.618 1.00 93.75 434 GLY A CA 1
ATOM 3384 C C . GLY A 1 434 ? 8.043 3.747 18.745 1.00 93.75 434 GLY A C 1
ATOM 3385 O O . GLY A 1 434 ? 7.441 4.743 19.139 1.00 93.75 434 GLY A O 1
ATOM 3386 N N . PHE A 1 435 ? 7.847 2.542 19.282 1.00 95.50 435 PHE A N 1
ATOM 3387 C CA . PHE A 1 435 ? 6.951 2.304 20.411 1.00 95.50 435 PHE A CA 1
ATOM 3388 C C . PHE A 1 435 ? 7.439 1.150 21.302 1.00 95.50 435 PHE A C 1
ATOM 3390 O O . PHE A 1 435 ? 8.179 0.275 20.864 1.00 95.50 435 PHE A O 1
ATOM 3397 N N . GLY A 1 436 ? 7.031 1.162 22.572 1.00 95.81 436 GLY A N 1
ATOM 3398 C CA . GLY A 1 436 ? 7.302 0.089 23.538 1.00 95.81 436 GLY A CA 1
ATOM 3399 C C . GLY A 1 436 ? 6.124 -0.885 23.698 1.00 95.81 436 GLY A C 1
ATOM 3400 O O . GLY A 1 436 ? 5.021 -0.569 23.239 1.00 95.81 436 GLY A O 1
ATOM 3401 N N . PRO A 1 437 ? 6.331 -2.028 24.382 1.00 93.88 437 PRO A N 1
ATOM 3402 C CA . PRO A 1 437 ? 5.288 -3.035 24.618 1.00 93.88 437 PRO A CA 1
ATOM 3403 C C . PRO A 1 437 ? 4.081 -2.476 25.394 1.00 93.88 437 PRO A C 1
ATOM 3405 O O . PRO A 1 437 ? 2.947 -2.751 25.040 1.00 93.88 437 PRO A O 1
ATOM 3408 N N . ASP A 1 438 ? 4.297 -1.568 26.347 1.00 95.81 438 ASP A N 1
ATOM 3409 C CA . ASP A 1 438 ? 3.202 -0.975 27.140 1.00 95.81 438 ASP A CA 1
ATOM 3410 C C . ASP A 1 438 ? 2.805 0.424 26.642 1.00 95.81 438 ASP A C 1
ATOM 3412 O O . ASP A 1 438 ? 2.342 1.285 27.400 1.00 95.81 438 ASP A O 1
ATOM 3416 N N . SER A 1 439 ? 3.086 0.723 25.373 1.00 96.81 439 SER A N 1
ATOM 3417 C CA . SER A 1 439 ? 2.820 2.046 24.816 1.00 96.81 439 SER A CA 1
ATOM 3418 C C . SER A 1 439 ? 1.338 2.246 24.504 1.00 96.81 439 SER A C 1
ATOM 3420 O O . SER A 1 439 ? 0.638 1.331 24.073 1.00 96.81 439 SER A O 1
ATOM 3422 N N . LEU A 1 440 ? 0.881 3.496 24.621 1.00 97.50 440 LEU A N 1
ATOM 3423 C CA . LEU A 1 440 ? -0.462 3.899 24.200 1.00 97.50 440 LEU A CA 1
ATOM 3424 C C . LEU A 1 440 ? -0.752 3.482 22.747 1.00 97.50 440 LEU A C 1
ATOM 3426 O O . LEU A 1 440 ? -1.873 3.085 22.435 1.00 97.50 440 LEU A O 1
ATOM 3430 N N . ALA A 1 441 ? 0.255 3.565 21.871 1.00 97.50 441 ALA A N 1
ATOM 3431 C CA . ALA A 1 441 ? 0.118 3.274 20.451 1.00 97.50 441 ALA A CA 1
ATOM 3432 C C . ALA A 1 441 ? -0.118 1.785 20.164 1.00 97.50 441 ALA A C 1
ATOM 3434 O O . ALA A 1 441 ? -1.018 1.463 19.388 1.00 97.50 441 ALA A O 1
ATOM 3435 N N . LEU A 1 442 ? 0.639 0.891 20.816 1.00 97.69 442 LEU A N 1
ATOM 3436 C CA . LEU A 1 442 ? 0.461 -0.554 20.664 1.00 97.69 442 LEU A CA 1
ATOM 3437 C C . LEU A 1 442 ? -0.947 -0.970 21.102 1.00 97.69 442 LEU A C 1
ATOM 3439 O O . LEU A 1 442 ? -1.681 -1.572 20.322 1.00 97.69 442 LEU A O 1
ATOM 3443 N N . ILE A 1 443 ? -1.344 -0.578 22.316 1.00 98.25 443 ILE A N 1
ATOM 3444 C CA . ILE A 1 443 ? -2.624 -0.980 22.916 1.00 98.25 443 ILE A CA 1
ATOM 3445 C C . ILE A 1 443 ? -3.800 -0.427 22.104 1.00 98.25 443 ILE A C 1
ATOM 3447 O O . ILE A 1 443 ? -4.750 -1.145 21.799 1.00 98.25 443 ILE A O 1
ATOM 3451 N N . SER A 1 444 ? -3.712 0.838 21.680 1.00 98.31 444 SER A N 1
ATOM 3452 C CA . SER A 1 444 ? -4.729 1.453 20.818 1.00 98.31 444 SER A CA 1
ATOM 3453 C C . SER A 1 444 ? -4.846 0.741 19.468 1.00 98.31 444 SER A C 1
ATOM 3455 O O . SER A 1 444 ? -5.956 0.538 18.981 1.00 98.31 444 SER A O 1
ATOM 3457 N N . SER A 1 445 ? -3.720 0.358 18.854 1.00 98.38 445 SER A N 1
ATOM 3458 C CA . SER A 1 445 ? -3.729 -0.383 17.589 1.00 98.38 445 SER A CA 1
ATOM 3459 C C . SER A 1 445 ? -4.309 -1.787 17.754 1.00 98.38 445 SER A C 1
ATOM 3461 O O . SER A 1 445 ? -5.123 -2.193 16.929 1.00 98.38 445 SER A O 1
ATOM 3463 N N . HIS A 1 446 ? -3.980 -2.485 18.844 1.00 98.44 446 HIS A N 1
ATOM 3464 C CA . HIS A 1 446 ? -4.525 -3.811 19.138 1.00 98.44 446 HIS A CA 1
ATOM 3465 C C . HIS A 1 446 ? -6.048 -3.751 19.336 1.00 98.44 446 HIS A C 1
ATOM 3467 O O . HIS A 1 446 ? -6.785 -4.526 18.731 1.00 98.44 446 HIS A O 1
ATOM 3473 N N . LEU A 1 447 ? -6.559 -2.750 20.060 1.00 98.44 447 LEU A N 1
ATOM 3474 C CA . LEU A 1 447 ? -8.005 -2.553 20.186 1.00 98.44 447 LEU A CA 1
ATOM 3475 C C . LEU A 1 447 ? -8.685 -2.296 18.826 1.00 98.44 447 LEU A C 1
ATOM 3477 O O . LEU A 1 447 ? -9.748 -2.847 18.540 1.00 98.44 447 LEU A O 1
ATOM 3481 N N . LEU A 1 448 ? -8.070 -1.481 17.959 1.00 98.50 448 LEU A N 1
ATOM 3482 C CA . LEU A 1 448 ? -8.580 -1.247 16.602 1.00 98.50 448 LEU A CA 1
ATOM 3483 C C . LEU A 1 448 ? -8.534 -2.512 15.736 1.00 98.50 448 LEU A C 1
ATOM 3485 O O . LEU A 1 448 ? -9.436 -2.717 14.923 1.00 98.50 448 LEU A O 1
ATOM 3489 N N . GLN A 1 449 ? -7.519 -3.358 15.914 1.00 98.38 449 GLN A N 1
ATOM 3490 C CA . GLN A 1 449 ? -7.411 -4.651 15.247 1.00 98.38 449 GLN A CA 1
ATOM 3491 C C . GLN A 1 449 ? -8.569 -5.577 15.641 1.00 98.38 449 GLN A C 1
ATOM 3493 O O . GLN A 1 449 ? -9.218 -6.137 14.757 1.00 98.38 449 GLN A O 1
ATOM 3498 N N . LEU A 1 450 ? -8.898 -5.667 16.934 1.00 98.25 450 LEU A N 1
ATOM 3499 C CA . LEU A 1 450 ? -10.042 -6.448 17.427 1.00 98.25 450 LEU A CA 1
ATOM 3500 C C . LEU A 1 450 ? -11.368 -5.935 16.848 1.00 98.25 450 LEU A C 1
ATOM 3502 O O . LEU A 1 450 ? -12.201 -6.723 16.397 1.00 98.25 450 LEU A O 1
ATOM 3506 N N . PHE A 1 451 ? -11.541 -4.611 16.753 1.00 98.44 451 PHE A N 1
ATOM 3507 C CA . PHE A 1 451 ? -12.713 -4.024 16.091 1.00 98.44 451 PHE A CA 1
ATOM 3508 C C . PHE A 1 451 ? -12.797 -4.425 14.619 1.00 98.44 451 PHE A C 1
ATOM 3510 O O . PHE A 1 451 ? -13.878 -4.756 14.129 1.00 98.44 451 PHE A O 1
ATOM 3517 N N . ALA A 1 452 ? -11.672 -4.407 13.906 1.00 98.06 452 ALA A N 1
ATOM 3518 C CA . ALA A 1 452 ? -11.638 -4.807 12.510 1.00 98.06 452 ALA A CA 1
ATOM 3519 C C . ALA A 1 452 ? -11.965 -6.294 12.326 1.00 98.06 452 ALA A C 1
ATOM 3521 O O . ALA A 1 452 ? -12.799 -6.624 11.483 1.00 98.06 452 ALA A O 1
ATOM 3522 N N . LEU A 1 453 ? -11.395 -7.173 13.154 1.00 97.56 453 LEU A N 1
ATOM 3523 C CA . LEU A 1 453 ? -11.689 -8.608 13.142 1.00 97.56 453 LEU A CA 1
ATOM 3524 C C . LEU A 1 453 ? -13.174 -8.893 13.401 1.00 97.56 453 LEU A C 1
ATOM 3526 O O . LEU A 1 453 ? -13.785 -9.654 12.651 1.00 97.56 453 LEU A O 1
ATOM 3530 N N . ALA A 1 454 ? -13.785 -8.229 14.385 1.00 97.69 454 ALA A N 1
ATOM 3531 C CA . ALA A 1 454 ? -15.215 -8.357 14.667 1.00 97.69 454 ALA A CA 1
ATOM 3532 C C . ALA A 1 454 ? -16.094 -7.938 13.473 1.00 97.69 454 ALA A C 1
ATOM 3534 O O . ALA A 1 454 ? -17.068 -8.615 13.126 1.00 97.69 454 ALA A O 1
ATOM 3535 N N . VAL A 1 455 ? -15.740 -6.846 12.787 1.00 97.12 455 VAL A N 1
ATOM 3536 C CA . VAL A 1 455 ? -16.465 -6.390 11.588 1.00 97.12 455 VAL A CA 1
ATOM 3537 C C . VAL A 1 455 ? -16.271 -7.340 10.406 1.00 97.12 455 VAL A C 1
ATOM 3539 O O . VAL A 1 455 ? -17.236 -7.628 9.694 1.00 97.12 455 VAL A O 1
ATOM 3542 N N . MET A 1 456 ? -15.057 -7.850 10.203 1.00 95.31 456 MET A N 1
ATOM 3543 C CA . MET A 1 456 ? -14.726 -8.735 9.084 1.00 95.31 456 MET A CA 1
ATOM 3544 C C . MET A 1 456 ? -15.324 -10.140 9.242 1.00 95.31 456 MET A C 1
ATOM 3546 O O . MET A 1 456 ? -15.898 -10.660 8.286 1.00 95.31 456 MET A O 1
ATOM 3550 N N . ASN A 1 457 ? -15.239 -10.733 10.436 1.00 93.31 457 ASN A N 1
ATOM 3551 C CA . ASN A 1 457 ? -15.558 -12.148 10.661 1.00 93.31 457 ASN A CA 1
ATOM 3552 C C . ASN A 1 457 ? -16.929 -12.374 11.320 1.00 93.31 457 ASN A C 1
ATOM 3554 O O . ASN A 1 457 ? -17.584 -13.383 11.060 1.00 93.31 457 ASN A O 1
ATOM 3558 N N . HIS A 1 458 ? -17.396 -11.434 12.147 1.00 86.75 458 HIS A N 1
ATOM 3559 C CA . HIS A 1 458 ? -18.506 -11.669 13.081 1.00 86.75 458 HIS A CA 1
ATOM 3560 C C . HIS A 1 458 ? -19.700 -10.735 12.857 1.00 86.75 458 HIS A C 1
ATOM 3562 O O . HIS A 1 458 ? -20.465 -10.455 13.777 1.00 86.75 458 HIS A O 1
ATOM 3568 N N . LYS A 1 459 ? -19.899 -10.252 11.621 1.00 92.62 459 LYS A N 1
ATOM 3569 C CA . LYS A 1 459 ? -21.006 -9.337 11.267 1.00 92.62 459 LYS A CA 1
ATOM 3570 C C . LYS A 1 459 ? -21.060 -8.104 12.185 1.00 92.62 459 LYS A C 1
ATOM 3572 O O . LYS A 1 459 ? -22.144 -7.650 12.551 1.00 92.62 459 LYS A O 1
ATOM 3577 N N . SER A 1 460 ? -19.890 -7.576 12.546 1.00 95.75 460 SER A N 1
ATOM 3578 C CA . SER A 1 460 ? -19.731 -6.418 13.436 1.00 95.75 460 SER A CA 1
ATOM 3579 C C . SER A 1 460 ? -20.086 -6.667 14.900 1.00 95.75 460 SER A C 1
ATOM 3581 O O . SER A 1 460 ? -20.252 -5.695 15.633 1.00 95.75 460 SER A O 1
ATOM 3583 N N . ILE A 1 461 ? -20.191 -7.925 15.333 1.00 97.75 461 ILE A N 1
ATOM 3584 C CA . ILE A 1 461 ? -20.431 -8.293 16.731 1.00 97.75 461 ILE A CA 1
ATOM 3585 C C . ILE A 1 461 ? -19.098 -8.638 17.396 1.00 97.75 461 ILE A C 1
ATOM 3587 O O . ILE A 1 461 ? -18.356 -9.465 16.880 1.00 97.75 461 ILE A O 1
ATOM 3591 N N . LEU A 1 462 ? -18.828 -8.017 18.541 1.00 97.56 462 LEU A N 1
ATOM 3592 C CA . LEU A 1 462 ? -17.700 -8.318 19.422 1.00 97.56 462 LEU A CA 1
ATOM 3593 C C . LEU A 1 462 ? -18.240 -8.839 20.758 1.00 97.56 462 LEU A C 1
ATOM 3595 O O . LEU A 1 462 ? -19.116 -8.200 21.348 1.00 97.56 462 LEU A O 1
ATOM 3599 N N . GLN A 1 463 ? -17.753 -9.989 21.214 1.00 96.88 463 GLN A N 1
ATOM 3600 C CA . GLN A 1 463 ? -18.185 -10.649 22.448 1.00 96.88 463 GLN A CA 1
ATOM 3601 C C . GLN A 1 463 ? -17.124 -10.534 23.547 1.00 96.88 463 GLN A C 1
ATOM 3603 O O . GLN A 1 463 ? -15.988 -10.137 23.301 1.00 96.88 463 GLN A O 1
ATOM 3608 N N . GLU A 1 464 ? -17.495 -10.898 24.776 1.00 96.06 464 GLU A N 1
ATOM 3609 C CA . GLU A 1 464 ? -16.565 -10.921 25.914 1.00 96.06 464 GLU A CA 1
ATOM 3610 C C . GLU A 1 464 ? -15.370 -11.850 25.672 1.00 96.06 464 GLU A C 1
ATOM 3612 O O . GLU A 1 464 ? -14.233 -11.453 25.911 1.00 96.06 464 GLU A O 1
ATOM 3617 N N . ALA A 1 465 ? -15.622 -13.041 25.119 1.00 96.56 465 ALA A N 1
ATOM 3618 C CA . ALA A 1 465 ? -14.585 -14.026 24.818 1.00 96.56 465 ALA A CA 1
ATOM 3619 C C . ALA A 1 465 ? -13.536 -13.504 23.818 1.00 96.56 465 ALA A C 1
ATOM 3621 O O . ALA A 1 465 ? -12.366 -13.849 23.924 1.00 96.56 465 ALA A O 1
ATOM 3622 N N . ASP A 1 466 ? -13.929 -12.626 22.888 1.00 96.12 466 ASP A N 1
ATOM 3623 C CA . ASP A 1 466 ? -13.005 -12.020 21.918 1.00 96.12 466 ASP A CA 1
ATOM 3624 C C . ASP A 1 466 ? -12.065 -10.983 22.568 1.00 96.12 466 ASP A C 1
ATOM 3626 O O . ASP A 1 466 ? -11.067 -10.580 21.973 1.00 96.12 466 ASP A O 1
ATOM 3630 N N . MET A 1 467 ? -12.408 -10.507 23.770 1.00 97.12 467 MET A N 1
ATOM 3631 C CA . MET A 1 467 ? -11.723 -9.429 24.488 1.00 97.12 467 MET A CA 1
ATOM 3632 C C . MET A 1 467 ? -11.020 -9.899 25.766 1.00 97.12 467 MET A C 1
ATOM 3634 O O . MET A 1 467 ? -10.342 -9.090 26.401 1.00 97.12 467 MET A O 1
ATOM 3638 N N . GLU A 1 468 ? -11.188 -11.165 26.159 1.00 96.50 468 GLU A N 1
ATOM 3639 C CA . GLU A 1 468 ? -10.673 -11.712 27.419 1.00 96.50 468 GLU A CA 1
ATOM 3640 C C . GLU A 1 468 ? -9.160 -11.497 27.534 1.00 96.50 468 GLU A C 1
ATOM 3642 O O . GLU A 1 468 ? -8.705 -10.816 28.458 1.00 96.50 468 GLU A O 1
ATOM 3647 N N . ASP A 1 469 ? -8.402 -11.958 26.536 1.00 97.44 469 ASP A N 1
ATOM 3648 C CA . ASP A 1 469 ? -6.944 -11.809 26.489 1.00 97.44 469 ASP A CA 1
ATOM 3649 C C . ASP A 1 469 ? -6.524 -10.333 26.543 1.00 97.44 469 ASP A C 1
ATOM 3651 O O . ASP A 1 469 ? -5.658 -9.951 27.331 1.00 97.44 469 ASP A O 1
ATOM 3655 N N . TYR A 1 470 ? -7.199 -9.469 25.778 1.00 97.88 470 TYR A N 1
ATOM 3656 C CA . TYR A 1 470 ? -6.921 -8.032 25.760 1.00 97.88 470 TYR A CA 1
ATOM 3657 C C . TYR A 1 470 ? -7.142 -7.384 27.139 1.00 97.88 470 TYR A C 1
ATOM 3659 O O . TYR A 1 470 ? -6.338 -6.558 27.584 1.00 97.88 470 TYR A O 1
ATOM 3667 N N . PHE A 1 471 ? -8.229 -7.730 27.835 1.00 97.62 471 PHE A N 1
ATOM 3668 C CA . PHE A 1 471 ? -8.520 -7.174 29.157 1.00 97.62 471 PHE A CA 1
ATOM 3669 C C . PHE A 1 471 ? -7.566 -7.695 30.230 1.00 97.62 471 PHE A C 1
ATOM 3671 O O . PHE A 1 471 ? -7.185 -6.920 31.112 1.00 97.62 471 PHE A O 1
ATOM 3678 N N . VAL A 1 472 ? -7.174 -8.967 30.155 1.00 97.88 472 VAL A N 1
ATOM 3679 C CA . VAL A 1 472 ? -6.185 -9.563 31.060 1.00 97.88 472 VAL A CA 1
ATOM 3680 C C . VAL A 1 472 ? -4.820 -8.902 30.865 1.00 97.88 472 VAL A C 1
ATOM 3682 O O . VAL A 1 472 ? -4.206 -8.482 31.847 1.00 97.88 472 VAL A O 1
ATOM 3685 N N . GLU A 1 473 ? -4.374 -8.747 29.618 1.00 97.62 473 GLU A N 1
ATOM 3686 C CA . GLU A 1 473 ? -3.063 -8.183 29.285 1.00 97.62 473 GLU A CA 1
ATOM 3687 C C . GLU A 1 473 ? -2.978 -6.685 29.622 1.00 97.62 473 GLU A C 1
ATOM 3689 O O . GLU A 1 473 ? -2.074 -6.251 30.340 1.00 97.62 473 GLU A O 1
ATOM 3694 N N . TYR A 1 474 ? -3.940 -5.872 29.166 1.00 97.81 474 TYR A N 1
ATOM 3695 C CA . TYR A 1 474 ? -3.833 -4.409 29.260 1.00 97.81 474 TYR A CA 1
ATOM 3696 C C . TYR A 1 474 ? -4.615 -3.778 30.411 1.00 97.81 474 TYR A C 1
ATOM 3698 O O . TYR A 1 474 ? -4.378 -2.611 30.738 1.00 97.81 474 TYR A O 1
ATOM 3706 N N . GLY A 1 475 ? -5.510 -4.510 31.077 1.00 97.19 475 GLY A N 1
ATOM 3707 C CA . GLY A 1 475 ? -6.279 -4.006 32.222 1.00 97.19 475 GLY A CA 1
ATOM 3708 C C . GLY A 1 475 ? -5.413 -3.381 33.332 1.00 97.19 475 GLY A C 1
ATOM 3709 O O . GLY A 1 475 ? -5.696 -2.248 33.754 1.00 97.19 475 GLY A O 1
ATOM 3710 N N . PRO A 1 476 ? -4.326 -4.041 33.783 1.00 98.06 476 PRO A N 1
ATOM 3711 C CA . PRO A 1 476 ? -3.408 -3.475 34.775 1.00 98.06 476 PRO A CA 1
ATOM 3712 C C . PRO A 1 476 ? -2.687 -2.204 34.293 1.00 98.06 476 PRO A C 1
ATOM 3714 O O . PRO A 1 476 ? -2.534 -1.239 35.052 1.00 98.06 476 PRO A O 1
ATOM 3717 N N . ILE A 1 477 ? -2.284 -2.169 33.018 1.00 97.62 477 ILE A N 1
ATOM 3718 C CA . ILE A 1 477 ? -1.590 -1.023 32.410 1.00 97.62 477 ILE A CA 1
ATOM 3719 C C . ILE A 1 477 ? -2.534 0.178 32.338 1.00 97.62 477 ILE A C 1
ATOM 3721 O O . ILE A 1 477 ? -2.191 1.261 32.815 1.00 97.62 477 ILE A O 1
ATOM 3725 N N . LEU A 1 478 ? -3.752 -0.016 31.825 1.00 97.00 478 LEU A N 1
ATOM 3726 C CA . LEU A 1 478 ? -4.770 1.033 31.729 1.00 97.00 478 LEU A CA 1
ATOM 3727 C C . LEU A 1 478 ? -5.123 1.604 33.108 1.00 97.00 478 LEU A C 1
ATOM 3729 O O . LEU A 1 478 ? -5.217 2.821 33.267 1.00 97.00 478 LEU A O 1
ATOM 3733 N N . SER A 1 479 ? -5.225 0.744 34.125 1.00 96.56 479 SER A N 1
ATOM 3734 C CA . SER A 1 479 ? -5.478 1.161 35.511 1.00 96.56 479 SER A CA 1
ATOM 3735 C C . SER A 1 479 ? -4.345 2.031 36.066 1.00 96.56 479 SER A C 1
ATOM 3737 O O . SER A 1 479 ? -4.589 3.066 36.687 1.00 96.56 479 SER A O 1
ATOM 3739 N N . THR A 1 480 ? -3.094 1.661 35.786 1.00 97.31 480 THR A N 1
ATOM 3740 C CA . THR A 1 480 ? -1.904 2.408 36.224 1.00 97.31 480 THR A CA 1
ATOM 3741 C C . THR A 1 480 ? -1.771 3.754 35.503 1.00 97.31 480 THR A C 1
ATOM 3743 O O . THR A 1 480 ? -1.334 4.747 36.090 1.00 97.31 480 THR A O 1
ATOM 3746 N N . LYS A 1 481 ? -2.168 3.817 34.228 1.00 96.06 481 LYS A N 1
ATOM 3747 C CA . LYS A 1 481 ? -2.053 5.008 33.370 1.00 96.06 481 LYS A CA 1
ATOM 3748 C C . LYS A 1 481 ? -3.284 5.926 33.422 1.00 96.06 481 LYS A C 1
ATOM 3750 O O . LYS A 1 481 ? -3.267 6.974 32.784 1.00 96.06 481 LYS A O 1
ATOM 3755 N N . ALA A 1 482 ? -4.294 5.615 34.243 1.00 93.81 482 ALA A N 1
ATOM 3756 C CA . ALA A 1 482 ? -5.568 6.343 34.362 1.00 93.81 482 ALA A CA 1
ATOM 3757 C C . ALA A 1 482 ? -5.476 7.849 34.628 1.00 93.81 482 ALA A C 1
ATOM 3759 O O . ALA A 1 482 ? -6.403 8.588 34.311 1.00 93.81 482 ALA A O 1
ATOM 3760 N N . LYS A 1 483 ? -4.362 8.319 35.193 1.00 94.00 483 LYS A N 1
ATOM 3761 C CA . LYS A 1 483 ? -4.146 9.740 35.498 1.00 94.00 483 LYS A CA 1
ATOM 3762 C C . LYS A 1 483 ? -3.406 10.501 34.392 1.00 94.00 483 LYS A C 1
ATOM 3764 O O . LYS A 1 483 ? -3.224 11.710 34.516 1.00 94.00 483 LYS A O 1
ATOM 3769 N N . LEU A 1 484 ? -2.937 9.820 33.345 1.00 95.44 484 LEU A N 1
ATOM 3770 C CA . LEU A 1 484 ? -2.191 10.447 32.257 1.00 95.44 484 LEU A CA 1
ATOM 3771 C C . LEU A 1 484 ? -3.148 10.977 31.191 1.00 95.44 484 LEU A C 1
ATOM 3773 O O . LEU A 1 484 ? -3.948 10.229 30.636 1.00 95.44 484 LEU A O 1
ATOM 3777 N N . ARG A 1 485 ? -3.013 12.266 30.865 1.00 95.06 485 ARG A N 1
ATOM 3778 C CA . ARG A 1 485 ? -3.881 12.959 29.902 1.00 95.06 485 ARG A CA 1
ATOM 3779 C C . ARG A 1 485 ? -3.928 12.264 28.540 1.00 95.06 485 ARG A C 1
ATOM 3781 O O . ARG A 1 485 ? -5.008 12.066 28.000 1.00 95.06 485 ARG A O 1
ATOM 3788 N N . ASP A 1 486 ? -2.781 11.839 28.017 1.00 94.56 486 ASP A N 1
ATOM 3789 C CA . ASP A 1 486 ? -2.709 11.224 26.684 1.00 94.56 486 ASP A CA 1
ATOM 3790 C C . ASP A 1 486 ? -3.456 9.877 26.607 1.00 94.56 486 ASP A C 1
ATOM 3792 O O . ASP A 1 486 ? -3.835 9.437 25.525 1.00 94.56 486 ASP A O 1
ATOM 3796 N N . TRP A 1 487 ? -3.724 9.241 27.753 1.00 97.19 487 TRP A N 1
ATOM 3797 C CA . TRP A 1 487 ? -4.422 7.957 27.854 1.00 97.19 487 TRP A CA 1
ATOM 3798 C C . TRP A 1 487 ? -5.934 8.091 28.052 1.00 97.19 487 TRP A C 1
ATOM 3800 O O . TRP A 1 487 ? -6.654 7.103 27.901 1.00 97.19 487 TRP A O 1
ATOM 3810 N N . GLU A 1 488 ? -6.430 9.291 28.366 1.00 96.00 488 GLU A N 1
ATOM 3811 C CA . GLU A 1 488 ? -7.824 9.535 28.755 1.00 96.00 488 GLU A CA 1
ATOM 3812 C C . GLU A 1 488 ? -8.820 8.960 27.739 1.00 96.00 488 GLU A C 1
ATOM 3814 O O . GLU A 1 488 ? -9.787 8.292 28.107 1.00 96.00 488 GLU A O 1
ATOM 3819 N N . ASN A 1 489 ? -8.551 9.156 26.447 1.00 96.12 489 ASN A N 1
ATOM 3820 C CA . ASN A 1 489 ? -9.436 8.697 25.384 1.00 96.12 489 ASN A CA 1
ATOM 3821 C C . ASN A 1 489 ? -9.490 7.165 25.268 1.00 96.12 489 ASN A C 1
ATOM 3823 O O . ASN A 1 489 ? -10.579 6.599 25.198 1.00 96.12 489 ASN A O 1
ATOM 3827 N N . LEU A 1 490 ? -8.335 6.487 25.295 1.00 97.44 490 LEU A N 1
ATOM 3828 C CA . LEU A 1 490 ? -8.283 5.021 25.257 1.00 97.44 490 LEU A CA 1
ATOM 3829 C C . LEU A 1 490 ? -8.984 4.428 26.484 1.00 97.44 490 LEU A C 1
ATOM 3831 O O . LEU A 1 490 ? -9.773 3.497 26.357 1.00 97.44 490 LEU A O 1
ATOM 3835 N N . ILE A 1 491 ? -8.751 5.001 27.664 1.00 97.75 491 ILE A N 1
ATOM 3836 C CA . ILE A 1 491 ? -9.343 4.529 28.921 1.00 97.75 491 ILE A CA 1
ATOM 3837 C C . ILE A 1 491 ? -10.857 4.718 28.924 1.00 97.75 491 ILE A C 1
ATOM 3839 O O . ILE A 1 491 ? -11.585 3.809 29.327 1.00 97.75 491 ILE A O 1
ATOM 3843 N N . LYS A 1 492 ? -11.348 5.854 28.422 1.00 97.56 492 LYS A N 1
ATOM 3844 C CA . LYS A 1 492 ? -12.781 6.094 28.243 1.00 97.56 492 LYS A CA 1
ATOM 3845 C C . LYS A 1 492 ? -13.407 5.070 27.295 1.00 97.56 492 LYS A C 1
ATOM 3847 O O . LYS A 1 492 ? -14.423 4.473 27.644 1.00 97.56 492 LYS A O 1
ATOM 3852 N N . ILE A 1 493 ? -12.796 4.841 26.129 1.00 97.69 493 ILE A N 1
ATOM 3853 C CA . ILE A 1 493 ? -13.270 3.848 25.154 1.00 97.69 493 ILE A CA 1
ATOM 3854 C C . ILE A 1 493 ? -13.293 2.454 25.791 1.00 97.69 493 ILE A C 1
ATOM 3856 O O . ILE A 1 493 ? -14.317 1.781 25.734 1.00 97.69 493 ILE A O 1
ATOM 3860 N N . ASN A 1 494 ? -12.210 2.051 26.455 1.00 97.69 494 ASN A N 1
ATOM 3861 C CA . ASN A 1 494 ? -12.098 0.752 27.112 1.00 97.69 494 ASN A CA 1
ATOM 3862 C C . ASN A 1 494 ? -13.144 0.551 28.219 1.00 97.69 494 ASN A C 1
ATOM 3864 O O . ASN A 1 494 ? -13.739 -0.516 28.331 1.00 97.69 494 ASN A O 1
ATOM 3868 N N . THR A 1 495 ? -13.392 1.586 29.023 1.00 97.75 495 THR A N 1
ATOM 3869 C CA . THR A 1 495 ? -14.398 1.549 30.094 1.00 97.75 495 THR A CA 1
ATOM 3870 C C . THR A 1 495 ? -15.797 1.370 29.512 1.00 97.75 495 THR A C 1
ATOM 3872 O O . THR A 1 495 ? -16.531 0.483 29.937 1.00 97.75 495 THR A O 1
ATOM 3875 N N . ASN A 1 496 ? -16.141 2.157 28.489 1.00 98.19 496 ASN A N 1
ATOM 3876 C CA . ASN A 1 496 ? -17.438 2.060 27.822 1.00 98.19 496 ASN A CA 1
ATOM 3877 C C . ASN A 1 496 ? -17.626 0.700 27.141 1.00 98.19 496 ASN A C 1
ATOM 3879 O O . ASN A 1 496 ? -18.723 0.150 27.180 1.00 98.19 496 ASN A O 1
ATOM 3883 N N . LEU A 1 497 ? -16.560 0.150 26.552 1.00 97.81 497 LEU A N 1
ATOM 3884 C CA . LEU A 1 497 ? -16.562 -1.181 25.955 1.00 97.81 497 LEU A CA 1
ATOM 3885 C C . LEU A 1 497 ? -16.866 -2.249 27.011 1.00 97.81 497 LEU A C 1
ATOM 3887 O O . LEU A 1 497 ? -17.799 -3.025 26.848 1.00 97.81 497 LEU A O 1
ATOM 3891 N N . LYS A 1 498 ? -16.135 -2.245 28.129 1.00 97.62 498 LYS A N 1
ATOM 3892 C CA . LYS A 1 498 ? -16.351 -3.199 29.220 1.00 97.62 498 LYS A CA 1
ATOM 3893 C C . LYS A 1 498 ? -17.780 -3.124 29.766 1.00 97.62 498 LYS A C 1
ATOM 3895 O O . LYS A 1 498 ? -18.447 -4.146 29.858 1.00 97.62 498 LYS A O 1
ATOM 3900 N N . THR A 1 499 ? -18.287 -1.919 30.031 1.00 98.12 499 THR A N 1
ATOM 3901 C CA . THR A 1 499 ? -19.662 -1.725 30.518 1.00 98.12 499 THR A CA 1
ATOM 3902 C C . THR A 1 499 ? -20.722 -2.204 29.523 1.00 98.12 499 THR A C 1
ATOM 3904 O O . THR A 1 499 ? -21.724 -2.789 29.933 1.00 98.12 499 THR A O 1
ATOM 3907 N N . GLU A 1 500 ? -20.552 -1.955 28.220 1.00 97.81 500 GLU A N 1
ATOM 3908 C CA . GLU A 1 500 ? -21.517 -2.425 27.218 1.00 97.81 500 GLU A CA 1
ATOM 3909 C C . GLU A 1 500 ? -21.472 -3.957 27.038 1.00 97.81 500 GLU A C 1
ATOM 3911 O O . GLU A 1 500 ? -22.542 -4.557 26.901 1.00 97.81 500 GLU A O 1
ATOM 3916 N N . ILE A 1 501 ? -20.292 -4.592 27.114 1.00 97.19 501 ILE A N 1
ATOM 3917 C CA . ILE A 1 501 ? -20.152 -6.062 27.101 1.00 97.19 501 ILE A CA 1
ATOM 3918 C C . ILE A 1 501 ? -20.794 -6.671 28.349 1.00 97.19 501 ILE A C 1
ATOM 3920 O O . ILE A 1 501 ? -21.648 -7.537 28.213 1.00 97.19 501 ILE A O 1
ATOM 3924 N N . GLU A 1 502 ? -20.469 -6.190 29.551 1.00 96.88 502 GLU A N 1
ATOM 3925 C CA . GLU A 1 502 ? -21.037 -6.708 30.809 1.00 96.88 502 GLU A CA 1
ATOM 3926 C C . GLU A 1 502 ? -22.569 -6.610 30.835 1.00 96.88 502 GLU A C 1
ATOM 3928 O O . GLU A 1 502 ? -23.258 -7.475 31.375 1.00 96.88 502 GLU A O 1
ATOM 3933 N N . LYS A 1 503 ? -23.123 -5.550 30.235 1.00 97.44 503 LYS A N 1
ATOM 3934 C CA . LYS A 1 503 ? -24.568 -5.321 30.195 1.00 97.44 503 LYS A CA 1
ATOM 3935 C C . LYS A 1 503 ? -25.292 -6.213 29.184 1.00 97.44 503 LYS A C 1
ATOM 3937 O O . LYS A 1 503 ? -26.404 -6.655 29.468 1.00 97.44 503 LYS A O 1
ATOM 3942 N N . ASN A 1 504 ? -24.725 -6.401 27.992 1.00 97.25 504 ASN A N 1
ATOM 3943 C CA . ASN A 1 504 ? -25.438 -6.996 26.854 1.00 97.25 504 ASN A CA 1
ATOM 3944 C C . ASN A 1 504 ? -24.882 -8.364 26.417 1.00 97.25 504 ASN A C 1
ATOM 3946 O O . ASN A 1 504 ? -25.504 -9.033 25.596 1.00 97.25 504 ASN A O 1
ATOM 3950 N N . GLY A 1 505 ? -23.705 -8.759 26.902 1.00 96.06 505 GLY A N 1
ATOM 3951 C CA . GLY A 1 505 ? -22.923 -9.917 26.449 1.00 96.06 505 GLY A CA 1
ATOM 3952 C C . GLY A 1 505 ? -22.199 -9.718 25.110 1.00 96.06 505 GLY A C 1
ATOM 3953 O O . GLY A 1 505 ? -21.351 -10.527 24.738 1.00 96.06 505 GLY A O 1
ATOM 3954 N N . PHE A 1 506 ? -22.520 -8.657 24.365 1.00 96.81 506 PHE A N 1
ATOM 3955 C CA . PHE A 1 506 ? -21.921 -8.342 23.070 1.00 96.81 506 PHE A CA 1
ATOM 3956 C C . PHE A 1 506 ? -22.045 -6.852 22.730 1.00 96.81 506 PHE A C 1
ATOM 3958 O O . PHE A 1 506 ? -22.854 -6.124 23.311 1.00 96.81 506 PHE A O 1
ATOM 3965 N N . ILE A 1 507 ? -21.283 -6.412 21.729 1.00 97.69 507 ILE A N 1
ATOM 3966 C CA . ILE A 1 507 ? -21.319 -5.052 21.186 1.00 97.69 507 ILE A CA 1
ATOM 3967 C C . ILE A 1 507 ? -21.395 -5.087 19.664 1.00 97.69 507 ILE A C 1
ATOM 3969 O O . ILE A 1 507 ? -20.664 -5.830 19.015 1.00 97.69 507 ILE A O 1
ATOM 3973 N N . ASN A 1 508 ? -22.237 -4.227 19.083 1.00 98.19 508 ASN A N 1
ATOM 3974 C CA . ASN A 1 508 ? -22.134 -3.885 17.669 1.00 98.19 508 ASN A CA 1
ATOM 3975 C C . ASN A 1 508 ? -21.063 -2.797 17.480 1.00 98.19 508 ASN A C 1
ATOM 3977 O O . ASN A 1 508 ? -21.264 -1.650 17.885 1.00 98.19 508 ASN A O 1
ATOM 3981 N N . ILE A 1 509 ? -19.935 -3.139 16.853 1.00 98.25 509 ILE A N 1
ATOM 3982 C CA . ILE A 1 509 ? -18.779 -2.240 16.702 1.00 98.25 509 ILE A CA 1
ATOM 3983 C C . ILE A 1 509 ? -19.137 -0.940 15.983 1.00 98.25 509 ILE A C 1
ATOM 3985 O O . ILE A 1 509 ? -18.683 0.130 16.380 1.00 98.25 509 ILE A O 1
ATOM 3989 N N . ILE A 1 510 ? -19.987 -0.996 14.957 1.00 97.81 510 ILE A N 1
ATOM 3990 C CA . ILE A 1 510 ? -20.354 0.190 14.177 1.00 97.81 510 ILE A CA 1
ATOM 3991 C C . ILE A 1 510 ? -21.139 1.188 15.037 1.00 97.81 510 ILE A C 1
ATOM 3993 O O . ILE A 1 510 ? -20.848 2.389 15.028 1.00 97.81 510 ILE A O 1
ATOM 3997 N N . GLU A 1 511 ? -22.101 0.693 15.816 1.00 97.69 511 GLU A N 1
ATOM 3998 C CA . GLU A 1 511 ? -22.878 1.508 16.755 1.00 97.69 511 GLU A CA 1
ATOM 3999 C C . GLU A 1 511 ? -22.011 2.030 17.904 1.00 97.69 511 GLU A C 1
ATOM 4001 O O . GLU A 1 511 ? -22.117 3.196 18.294 1.00 97.69 511 GLU A O 1
ATOM 4006 N N . PHE A 1 512 ? -21.110 1.196 18.419 1.00 98.19 512 PHE A N 1
ATOM 4007 C CA . PHE A 1 512 ? -20.175 1.581 19.467 1.00 98.19 512 PHE A CA 1
ATOM 4008 C C . PHE A 1 512 ? -19.242 2.704 19.008 1.00 98.19 512 PHE A C 1
ATOM 4010 O O . PHE A 1 512 ? -19.104 3.722 19.694 1.00 98.19 512 PHE A O 1
ATOM 4017 N N . CYS A 1 513 ? -18.649 2.575 17.819 1.00 97.38 513 CYS A N 1
ATOM 4018 C CA . CYS A 1 513 ? -17.800 3.600 17.219 1.00 97.38 513 CYS A CA 1
ATOM 4019 C C . CYS A 1 513 ? -18.545 4.929 17.034 1.00 97.38 513 CYS A C 1
ATOM 4021 O O . CYS A 1 513 ? -17.928 5.990 17.157 1.00 97.38 513 CYS A O 1
ATOM 4023 N N . HIS A 1 514 ? -19.857 4.886 16.776 1.00 95.69 514 HIS A N 1
ATOM 4024 C CA . HIS A 1 514 ? -20.687 6.082 16.632 1.00 95.69 514 HIS A CA 1
ATOM 4025 C C . HIS A 1 514 ? -20.810 6.858 17.947 1.00 95.69 514 HIS A C 1
ATOM 4027 O O . HIS A 1 514 ? -20.719 8.085 17.944 1.00 95.69 514 HIS A O 1
ATOM 4033 N N . LYS A 1 515 ? -20.932 6.153 19.076 1.00 97.00 515 LYS A N 1
ATOM 4034 C CA . LYS A 1 515 ? -21.058 6.760 20.409 1.00 97.00 515 LYS A CA 1
ATOM 4035 C C . LYS A 1 515 ? -19.718 7.217 21.004 1.00 97.00 515 LYS A C 1
ATOM 4037 O O . LYS A 1 515 ? -19.698 8.143 21.811 1.00 97.00 515 LYS A O 1
ATOM 4042 N N . ASN A 1 516 ? -18.602 6.587 20.618 1.00 96.62 516 ASN A N 1
ATOM 4043 C CA . ASN A 1 516 ? -17.338 6.659 21.369 1.00 96.62 516 ASN A CA 1
ATOM 4044 C C . ASN A 1 516 ? -16.163 7.373 20.670 1.00 96.62 516 ASN A C 1
ATOM 4046 O O . ASN A 1 516 ? -15.041 7.303 21.155 1.00 96.62 516 ASN A O 1
ATOM 4050 N N . GLN A 1 517 ? -16.385 8.082 19.556 1.00 91.81 517 GLN A N 1
ATOM 4051 C CA . GLN A 1 517 ? -15.360 8.902 18.872 1.00 91.81 517 GLN A CA 1
ATOM 4052 C C . GLN A 1 517 ? -14.025 8.183 18.563 1.00 91.81 517 GLN A C 1
ATOM 4054 O O . GLN A 1 517 ? -12.964 8.799 18.577 1.00 91.81 517 GLN A O 1
ATOM 4059 N N . VAL A 1 518 ? -14.062 6.905 18.183 1.00 96.56 518 VAL A N 1
ATOM 4060 C CA . VAL A 1 518 ? -12.872 6.053 17.934 1.00 96.56 518 VAL A CA 1
ATOM 4061 C C . VAL A 1 518 ? -11.836 6.665 16.965 1.00 96.56 518 VAL A C 1
ATOM 4063 O O . VAL A 1 518 ? -10.644 6.381 17.053 1.00 96.56 518 VAL A O 1
ATOM 4066 N N . SER A 1 519 ? -12.256 7.581 16.086 1.00 95.50 519 SER A N 1
ATOM 4067 C CA . SER A 1 519 ? -11.359 8.281 15.151 1.00 95.50 519 SER A CA 1
ATOM 4068 C C . SER A 1 519 ? -10.245 9.086 15.840 1.00 95.50 519 SER A C 1
ATOM 4070 O O . SER A 1 519 ? -9.160 9.216 15.282 1.00 95.50 519 SER A O 1
ATOM 4072 N N . SER A 1 520 ? -10.474 9.639 17.037 1.00 94.12 520 SER A N 1
ATOM 4073 C CA . SER A 1 520 ? -9.437 10.397 17.760 1.00 94.12 520 SER A CA 1
ATOM 4074 C C . SER A 1 520 ? -8.276 9.504 18.206 1.00 94.12 520 SER A C 1
ATOM 4076 O O . SER A 1 520 ? -7.123 9.924 18.137 1.00 94.12 520 SER A O 1
ATOM 4078 N N . MET A 1 521 ? -8.568 8.254 18.578 1.00 94.88 521 MET A N 1
ATOM 4079 C CA . MET A 1 521 ? -7.562 7.252 18.926 1.00 94.88 521 MET A CA 1
ATOM 4080 C C . MET A 1 521 ? -6.698 6.899 17.709 1.00 94.88 521 MET A C 1
ATOM 4082 O O . MET A 1 521 ? -5.476 6.973 17.785 1.00 94.88 521 MET A O 1
ATOM 4086 N N . ALA A 1 522 ? -7.321 6.622 16.558 1.00 95.19 522 ALA A N 1
ATOM 4087 C CA . ALA A 1 522 ? -6.594 6.312 15.326 1.00 95.19 522 ALA A CA 1
ATOM 4088 C C . ALA A 1 522 ? -5.715 7.478 14.841 1.00 95.19 522 AL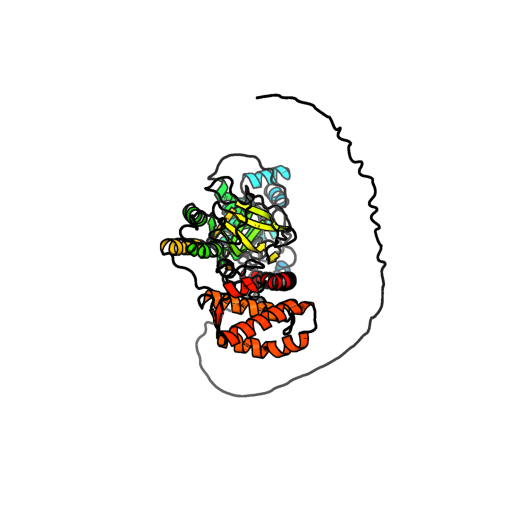A A C 1
ATOM 4090 O O . ALA A 1 522 ? -4.586 7.260 14.411 1.00 95.19 522 ALA A O 1
ATOM 4091 N N . LYS A 1 523 ? -6.187 8.727 14.961 1.00 94.69 523 LYS A N 1
ATOM 4092 C CA . LYS A 1 523 ? -5.382 9.917 14.633 1.00 94.69 523 LYS A CA 1
ATOM 4093 C C . LYS A 1 523 ? -4.116 10.018 15.485 1.00 94.69 523 LYS A C 1
ATOM 4095 O O . LYS A 1 523 ? -3.067 10.373 14.948 1.00 94.69 523 LYS A O 1
ATOM 4100 N N . GLY A 1 524 ? -4.196 9.658 16.768 1.00 94.31 524 GLY A N 1
ATOM 4101 C CA . GLY A 1 524 ? -3.049 9.626 17.681 1.00 94.31 524 GLY A CA 1
ATOM 4102 C C . GLY A 1 524 ? -1.945 8.644 17.269 1.00 94.31 524 GLY A C 1
ATOM 4103 O O . GLY A 1 524 ? -0.798 8.827 17.664 1.00 94.31 524 GLY A O 1
ATOM 4104 N N . LEU A 1 525 ? -2.256 7.649 16.429 1.00 96.19 525 LEU A N 1
ATOM 4105 C CA . LEU A 1 525 ? -1.283 6.669 15.932 1.00 96.19 525 LEU A CA 1
ATOM 4106 C C . LEU A 1 525 ? -0.428 7.182 14.767 1.00 96.19 525 LEU A C 1
ATOM 4108 O O . LEU A 1 525 ? 0.605 6.588 14.472 1.00 96.19 525 LEU A O 1
ATOM 4112 N N . SER A 1 526 ? -0.828 8.271 14.104 1.00 93.81 526 SER A N 1
ATOM 4113 C CA . SER A 1 526 ? -0.236 8.694 12.823 1.00 93.81 526 SER A CA 1
ATOM 4114 C C . SER A 1 526 ? 1.271 8.964 12.910 1.00 93.81 526 SER A C 1
ATOM 4116 O O . SER A 1 526 ? 2.022 8.578 12.015 1.00 93.81 526 SER A O 1
ATOM 4118 N N . SER A 1 527 ? 1.739 9.586 13.998 1.00 94.12 527 SER A N 1
ATOM 4119 C CA . SER A 1 527 ? 3.169 9.862 14.201 1.00 94.12 527 SER A CA 1
ATOM 4120 C C . SER A 1 527 ? 3.978 8.578 14.391 1.00 94.12 527 SER A C 1
ATOM 4122 O O . SER A 1 527 ? 5.024 8.418 13.769 1.00 94.12 527 SER A O 1
ATOM 4124 N N . VAL A 1 528 ? 3.470 7.637 15.189 1.00 96.62 528 VAL A N 1
ATOM 4125 C CA . VAL A 1 528 ? 4.127 6.349 15.452 1.00 96.62 528 VAL A CA 1
ATOM 4126 C C . VAL A 1 528 ? 4.142 5.477 14.197 1.00 96.62 528 VAL A C 1
ATOM 4128 O O . VAL A 1 528 ? 5.176 4.900 13.877 1.00 96.62 528 VAL A O 1
ATOM 4131 N N . ILE A 1 529 ? 3.045 5.450 13.432 1.00 96.75 529 ILE A N 1
ATOM 4132 C CA . ILE A 1 529 ? 2.984 4.789 12.118 1.00 96.75 529 ILE A CA 1
ATOM 4133 C C . ILE A 1 529 ? 4.037 5.380 11.177 1.00 96.75 529 ILE A C 1
ATOM 4135 O O . ILE A 1 529 ? 4.768 4.636 10.527 1.00 96.75 529 ILE A O 1
ATOM 4139 N N . SER A 1 530 ? 4.174 6.710 11.136 1.00 94.88 530 SER A N 1
ATOM 4140 C CA . SER A 1 530 ? 5.212 7.355 10.329 1.00 94.88 530 SER A CA 1
ATOM 4141 C C . SER A 1 530 ? 6.620 6.927 10.753 1.00 94.88 530 SER A C 1
ATOM 4143 O O . SER A 1 530 ? 7.460 6.702 9.883 1.00 94.88 530 SER A O 1
ATOM 4145 N N . THR A 1 531 ? 6.900 6.804 12.054 1.00 96.12 531 THR A N 1
ATOM 4146 C CA . THR A 1 531 ? 8.197 6.321 12.556 1.00 96.12 531 THR A CA 1
ATOM 4147 C C . THR A 1 531 ? 8.432 4.853 12.198 1.00 96.12 531 THR A C 1
ATOM 4149 O O . THR A 1 531 ? 9.503 4.516 11.692 1.00 96.12 531 THR A O 1
ATOM 4152 N N . ALA A 1 532 ? 7.433 3.989 12.388 1.00 97.69 532 ALA A N 1
ATOM 4153 C CA . ALA A 1 532 ? 7.494 2.580 12.009 1.00 97.69 532 ALA A CA 1
ATOM 4154 C C . ALA A 1 532 ? 7.774 2.415 10.505 1.00 97.69 532 ALA A C 1
ATOM 4156 O O . ALA A 1 532 ? 8.650 1.641 10.113 1.00 97.69 532 ALA A O 1
ATOM 4157 N N . ASN A 1 533 ? 7.113 3.214 9.663 1.00 97.44 533 ASN A N 1
ATOM 4158 C CA . ASN A 1 533 ? 7.285 3.186 8.212 1.00 97.44 533 ASN A CA 1
ATOM 4159 C C . ASN A 1 533 ? 8.706 3.564 7.762 1.00 97.44 533 ASN A C 1
ATOM 4161 O O . ASN A 1 533 ? 9.176 3.031 6.760 1.00 97.44 533 ASN A O 1
ATOM 4165 N N . VAL A 1 534 ? 9.443 4.393 8.516 1.00 96.69 534 VAL A N 1
ATOM 4166 C CA . VAL A 1 534 ? 10.871 4.660 8.238 1.00 96.69 534 VAL A CA 1
ATOM 4167 C C . VAL A 1 534 ? 11.716 3.396 8.411 1.00 96.69 534 VAL A C 1
ATOM 4169 O O . VAL A 1 534 ? 12.632 3.152 7.625 1.00 96.69 534 VAL A O 1
ATOM 4172 N N . LYS A 1 535 ? 11.421 2.568 9.419 1.00 97.62 535 LYS A N 1
ATOM 4173 C CA . LYS A 1 535 ? 12.120 1.291 9.612 1.00 97.62 535 LYS A CA 1
ATOM 4174 C C . LYS A 1 535 ? 11.719 0.267 8.547 1.00 97.62 535 LYS A C 1
ATOM 4176 O O . LYS A 1 535 ? 12.598 -0.400 8.006 1.00 97.62 535 LYS A O 1
ATOM 4181 N N . ILE A 1 536 ? 10.431 0.197 8.205 1.00 98.19 536 ILE A N 1
ATOM 4182 C CA . ILE A 1 536 ? 9.906 -0.652 7.121 1.00 98.19 536 ILE A CA 1
ATOM 4183 C C . ILE A 1 536 ? 10.582 -0.310 5.787 1.00 98.19 536 ILE A C 1
ATOM 4185 O O . ILE A 1 536 ? 10.996 -1.213 5.070 1.00 98.19 536 ILE A O 1
ATOM 4189 N N . CYS A 1 537 ? 10.770 0.978 5.490 1.00 97.44 537 CYS A N 1
ATOM 4190 C CA . CYS A 1 537 ? 11.464 1.460 4.294 1.00 97.44 537 CYS A CA 1
ATOM 4191 C C . CYS A 1 537 ? 12.854 0.822 4.132 1.00 97.44 537 CYS A C 1
ATOM 4193 O O . CYS A 1 537 ? 13.146 0.237 3.092 1.00 97.44 537 CYS A O 1
ATOM 4195 N N . LYS A 1 538 ? 13.664 0.824 5.199 1.00 97.50 538 LYS A N 1
ATOM 4196 C CA . LYS A 1 538 ? 14.993 0.187 5.199 1.00 97.50 538 LYS A CA 1
ATOM 4197 C C . LYS A 1 538 ? 14.910 -1.324 4.979 1.00 97.50 538 LYS A C 1
ATOM 4199 O O . LYS A 1 538 ? 15.664 -1.879 4.189 1.00 97.50 538 LYS A O 1
ATOM 4204 N N . ASN A 1 539 ? 13.962 -1.993 5.642 1.00 98.25 539 ASN A N 1
ATOM 4205 C CA . ASN A 1 539 ? 13.769 -3.434 5.463 1.00 98.25 539 ASN A CA 1
ATOM 4206 C C . ASN A 1 539 ? 13.385 -3.780 4.014 1.00 98.25 539 ASN A C 1
ATOM 4208 O O . ASN A 1 539 ? 13.799 -4.820 3.500 1.00 98.25 539 ASN A O 1
ATOM 4212 N N . ILE A 1 540 ? 12.577 -2.931 3.364 1.00 98.44 540 ILE A N 1
ATOM 4213 C CA . ILE A 1 540 ? 12.220 -3.080 1.952 1.00 98.44 540 ILE A CA 1
ATOM 4214 C C . ILE A 1 540 ? 13.471 -2.953 1.087 1.00 98.44 540 ILE A C 1
ATOM 4216 O O . ILE A 1 540 ? 13.691 -3.840 0.273 1.00 98.44 540 ILE A O 1
ATOM 4220 N N . GLU A 1 541 ? 14.291 -1.917 1.268 1.00 97.69 541 GLU A N 1
ATOM 4221 C CA . GLU A 1 541 ? 15.519 -1.695 0.486 1.00 97.69 541 GLU A CA 1
ATOM 4222 C C . GLU A 1 541 ? 16.473 -2.897 0.567 1.00 97.69 541 GLU A C 1
ATOM 4224 O O . GLU A 1 541 ? 16.859 -3.454 -0.466 1.00 97.69 541 GLU A O 1
ATOM 4229 N N . ASP A 1 542 ? 16.767 -3.366 1.785 1.00 97.38 542 ASP A N 1
ATOM 4230 C CA . ASP A 1 542 ? 17.642 -4.519 2.029 1.00 97.38 542 ASP A CA 1
ATOM 4231 C C . ASP A 1 542 ? 17.102 -5.790 1.353 1.00 97.38 542 ASP A C 1
ATOM 4233 O O . ASP A 1 542 ? 17.816 -6.511 0.641 1.00 97.38 542 ASP A O 1
ATOM 4237 N N . LYS A 1 543 ? 15.804 -6.064 1.542 1.00 98.19 543 LYS A N 1
ATOM 4238 C CA . LYS A 1 543 ? 15.138 -7.236 0.965 1.00 98.19 543 LYS A CA 1
ATOM 4239 C C . LYS A 1 543 ? 15.049 -7.146 -0.555 1.00 98.19 543 LYS A C 1
ATOM 4241 O O . LYS A 1 543 ? 15.217 -8.155 -1.235 1.00 98.19 543 LYS A O 1
ATOM 4246 N N . PHE A 1 544 ? 14.797 -5.960 -1.095 1.00 97.75 544 PHE A N 1
ATOM 4247 C CA . PHE A 1 544 ? 14.657 -5.719 -2.525 1.00 97.75 544 PHE A CA 1
ATOM 4248 C C . PHE A 1 544 ? 15.970 -5.973 -3.266 1.00 97.75 544 PHE A C 1
ATOM 4250 O O . PHE A 1 544 ? 15.979 -6.702 -4.259 1.00 97.75 544 PHE A O 1
ATOM 4257 N N . ILE A 1 545 ? 17.089 -5.469 -2.738 1.00 96.12 545 ILE A N 1
ATOM 4258 C CA . ILE A 1 545 ? 18.424 -5.750 -3.281 1.00 96.12 545 ILE A CA 1
ATOM 4259 C C . ILE A 1 545 ? 18.719 -7.253 -3.216 1.00 96.12 545 ILE A C 1
ATOM 4261 O O . ILE A 1 545 ? 19.131 -7.835 -4.215 1.00 96.12 545 ILE A O 1
ATOM 4265 N N . SER A 1 546 ? 18.465 -7.901 -2.074 1.00 96.94 546 SER A N 1
ATOM 4266 C CA . SER A 1 546 ? 18.658 -9.352 -1.908 1.00 96.94 546 SER A CA 1
ATOM 4267 C C . SER A 1 546 ? 17.866 -10.180 -2.929 1.00 96.94 546 SER A C 1
ATOM 4269 O O . SER A 1 546 ? 18.371 -11.160 -3.479 1.00 96.94 546 SER A O 1
ATOM 4271 N N . LEU A 1 547 ? 16.628 -9.770 -3.220 1.00 96.31 547 LEU A N 1
ATOM 4272 C CA . LEU A 1 547 ? 15.751 -10.490 -4.135 1.00 96.31 547 LEU A CA 1
ATOM 4273 C C . LEU A 1 547 ? 16.083 -10.267 -5.607 1.00 96.31 547 LEU A C 1
ATOM 4275 O O . LEU A 1 547 ? 15.863 -11.197 -6.380 1.00 96.31 547 LEU A O 1
ATOM 4279 N N . TYR A 1 548 ? 16.564 -9.089 -6.016 1.00 95.31 548 TYR A N 1
ATOM 4280 C CA . TYR A 1 548 ? 16.622 -8.709 -7.438 1.00 95.31 548 TYR A CA 1
ATOM 4281 C C . TYR A 1 548 ? 17.997 -8.273 -7.962 1.00 95.31 548 TYR A C 1
ATOM 4283 O O . TYR A 1 548 ? 18.133 -8.054 -9.172 1.00 95.31 548 TYR A O 1
ATOM 4291 N N . LYS A 1 549 ? 19.022 -8.209 -7.112 1.00 88.94 549 LYS A N 1
ATOM 4292 C CA . LYS A 1 549 ? 20.416 -8.237 -7.572 1.00 88.94 549 LYS A CA 1
ATOM 4293 C C . LYS A 1 549 ? 20.726 -9.579 -8.240 1.00 88.94 549 LYS A C 1
ATOM 4295 O O . LYS A 1 549 ? 21.522 -9.559 -9.202 1.00 88.94 549 LYS A O 1
#

Radius of gyration: 31.81 Å; chains: 1; bounding box: 102×103×75 Å